Protein 6UVQ (pdb70)

Structure (mmCIF, N/CA/C/O backbone):
data_6UVQ
#
_entry.id   6UVQ
#
_cell.length_a   69.463
_cell.length_b   52.997
_cell.length_c   70.842
_cell.angle_alpha   90.000
_cell.angle_beta   93.340
_cell.angle_gamma   90.000
#
_symmetry.space_group_name_H-M   'P 1 2 1'
#
loop_
_entity.id
_entity.type
_entity.pdbx_description
1 polymer 'D-glucose O-methyltransferase'
2 non-polymer 'ACETATE ION'
3 non-polymer 'MAGNESIUM ION'
4 water water
#
loop_
_atom_site.group_PDB
_atom_site.id
_atom_site.type_symbol
_atom_site.label_atom_id
_atom_site.label_alt_id
_atom_site.label_comp_id
_atom_site.label_asym_id
_atom_site.label_entity_id
_atom_site.label_seq_id
_atom_site.pdbx_PDB_ins_code
_atom_site.Cartn_x
_atom_site.Cartn_y
_atom_site.Cartn_z
_atom_site.occupancy
_atom_site.B_iso_or_equiv
_atom_site.auth_seq_id
_atom_site.auth_comp_id
_atom_site.auth_asym_id
_atom_site.auth_atom_id
_atom_site.pdbx_PDB_model_num
ATOM 1 C CA . SER A 1 12 ? 20.985 -1.034 21.853 1.00 67.62 12 SER A CA 1
ATOM 2 C C . SER A 1 12 ? 20.931 -2.238 20.917 1.00 64.36 12 SER A C 1
ATOM 3 O O . SER A 1 12 ? 21.087 -3.377 21.354 1.00 49.78 12 SER A O 1
ATOM 4 N N . ASP A 1 13 ? 20.736 -1.963 19.624 1.00 83.03 13 ASP A N 1
ATOM 5 C CA . ASP A 1 13 ? 20.441 -3.000 18.630 1.00 86.26 13 ASP A CA 1
ATOM 6 C C . ASP A 1 13 ? 21.262 -4.276 18.790 1.00 79.89 13 ASP A C 1
ATOM 7 O O . ASP A 1 13 ? 20.664 -5.360 18.803 1.00 69.58 13 ASP A O 1
ATOM 16 N N . PRO A 1 14 ? 22.593 -4.236 18.914 1.00 83.61 14 PRO A N 1
ATOM 17 C CA . PRO A 1 14 ? 23.354 -5.491 19.035 1.00 73.03 14 PRO A CA 1
ATOM 18 C C . PRO A 1 14 ? 22.886 -6.379 20.174 1.00 58.05 14 PRO A C 1
ATOM 19 O O . PRO A 1 14 ? 23.024 -7.605 20.085 1.00 62.32 14 PRO A O 1
ATOM 30 N N . PHE A 1 15 ? 22.316 -5.804 21.231 1.00 40.84 15 PHE A N 1
ATOM 31 C CA . PHE A 1 15 ? 21.934 -6.558 22.413 1.00 37.58 15 PHE A CA 1
ATOM 32 C C . PHE A 1 15 ? 20.433 -6.842 22.496 1.00 37.29 15 PHE A C 1
ATOM 33 O O . PHE A 1 15 ? 19.986 -7.478 23.455 1.00 34.44 15 PHE A O 1
ATOM 50 N N . ALA A 1 16 ? 19.646 -6.391 21.522 1.00 29.34 16 ALA A N 1
ATOM 51 C CA . ALA A 1 16 ? 18.204 -6.603 21.564 1.00 27.56 16 ALA A CA 1
ATOM 52 C C . ALA A 1 16 ? 17.871 -8.092 21.572 1.00 26.50 16 ALA A C 1
ATOM 53 O O . ALA A 1 16 ? 18.483 -8.888 20.856 1.00 26.01 16 ALA A O 1
ATOM 60 N N . GLY A 1 17 ? 16.892 -8.468 22.397 1.00 26.30 17 GLY A N 1
ATOM 61 C CA . GLY A 1 17 ? 16.436 -9.838 22.475 1.00 31.61 17 GLY A CA 1
ATOM 62 C C . GLY A 1 17 ? 17.209 -10.716 23.432 1.00 27.64 17 GLY A C 1
ATOM 63 O O . GLY A 1 17 ? 16.811 -11.868 23.646 1.00 26.40 17 GLY A O 1
ATOM 67 N N . LEU A 1 18 ? 18.296 -10.218 24.011 1.00 24.77 18 LEU A N 1
ATOM 68 C CA . LEU A 1 18 ? 19.100 -10.965 24.964 1.00 29.89 18 LEU A CA 1
ATOM 69 C C . LEU A 1 18 ? 18.867 -10.431 26.371 1.00 24.51 18 LEU A C 1
ATOM 70 O O . LEU A 1 18 ? 18.459 -9.283 26.568 1.00 25.24 18 LEU A O 1
ATOM 86 N N . GLY A 1 19 ? 19.135 -11.283 27.351 1.00 24.26 19 GLY A N 1
ATOM 87 C CA . GLY A 1 19 ? 18.976 -10.898 28.740 1.00 33.41 19 GLY A CA 1
ATOM 88 C C . GLY A 1 19 ? 17.946 -11.731 29.474 1.00 31.96 19 GLY A C 1
ATOM 89 O O . GLY A 1 19 ? 17.551 -12.806 29.014 1.00 23.96 19 GLY A O 1
ATOM 93 N N . ALA A 1 20 ? 17.500 -11.229 30.625 1.00 24.91 20 ALA A N 1
ATOM 94 C CA . ALA A 1 20 ? 16.611 -11.998 31.487 1.00 27.50 20 ALA A CA 1
ATOM 95 C C . ALA A 1 20 ? 15.288 -12.350 30.819 1.00 30.98 20 ALA A C 1
ATOM 96 O O . ALA A 1 20 ? 14.627 -13.303 31.248 1.00 28.68 20 ALA A O 1
ATOM 103 N N . GLY A 1 21 ? 14.871 -11.608 29.799 1.00 31.64 21 GLY A N 1
ATOM 104 C CA . GLY A 1 21 ? 13.624 -11.911 29.132 1.00 27.18 21 GLY A CA 1
ATOM 105 C C . GLY A 1 21 ? 13.743 -12.862 27.966 1.00 26.43 21 GLY A C 1
ATOM 106 O O . GLY A 1 21 ? 12.767 -13.061 27.235 1.00 28.24 21 GLY A O 1
ATOM 110 N N . ASN A 1 22 ? 14.910 -13.468 27.771 1.00 24.48 22 ASN A N 1
ATOM 111 C CA . ASN A 1 22 ? 15.187 -14.257 26.570 1.00 24.04 22 ASN A CA 1
ATOM 112 C C . ASN A 1 22 ? 14.537 -15.634 26.707 1.00 33.41 22 ASN A C 1
ATOM 113 O O . ASN A 1 22 ? 15.176 -16.642 27.019 1.00 54.04 22 ASN A O 1
ATOM 124 N N . ILE A 1 23 ? 13.231 -15.670 26.428 1.00 29.18 23 ILE A N 1
ATOM 125 C CA . ILE A 1 23 ? 12.390 -16.851 26.603 1.00 37.01 23 ILE A CA 1
ATOM 126 C C . ILE A 1 23 ? 12.164 -17.505 25.252 1.00 33.96 23 ILE A C 1
ATOM 127 O O . ILE A 1 23 ? 11.865 -16.816 24.269 1.00 33.00 23 ILE A O 1
ATOM 143 N N . HIS A 1 24 ? 12.278 -18.832 25.187 1.00 27.06 24 HIS A N 1
ATOM 144 C CA . HIS A 1 24 ? 12.084 -19.523 23.917 1.00 29.24 24 HIS A CA 1
ATOM 145 C C . HIS A 1 24 ? 10.649 -20.030 23.790 1.00 26.29 24 HIS A C 1
ATOM 146 O O . HIS A 1 24 ? 9.871 -20.042 24.747 1.00 28.69 24 HIS A O 1
ATOM 160 N N . LEU A 1 25 ? 10.298 -20.446 22.573 1.00 26.67 25 LEU A N 1
ATOM 161 C CA . LEU A 1 25 ? 8.923 -20.768 22.231 1.00 27.90 25 LEU A CA 1
ATOM 162 C C . LEU A 1 25 ? 8.602 -22.213 22.621 1.00 29.33 25 LEU A C 1
ATOM 163 O O . LEU A 1 25 ? 9.396 -22.892 23.281 1.00 30.22 25 LEU A O 1
ATOM 179 N N . GLY A 1 26 ? 7.416 -22.693 22.217 1.00 29.80 26 GLY A N 1
ATOM 180 C CA . GLY A 1 26 ? 6.974 -24.026 22.566 1.00 30.73 26 GLY A CA 1
ATOM 181 C C . GLY A 1 26 ? 6.284 -24.703 21.399 1.00 34.27 26 GLY A C 1
ATOM 182 O O . GLY A 1 26 ? 6.032 -24.094 20.360 1.00 31.95 26 GLY A O 1
ATOM 186 N N . TYR A 1 27 ? 5.974 -25.984 21.599 1.00 39.24 27 TYR A N 1
ATOM 187 C CA . TYR A 1 27 ? 5.441 -26.861 20.561 1.00 39.81 27 TYR A CA 1
ATOM 188 C C . TYR A 1 27 ? 4.039 -27.318 20.942 1.00 35.93 27 TYR A C 1
ATOM 189 O O . TYR A 1 27 ? 3.853 -27.939 21.994 1.00 41.59 27 TYR A O 1
ATOM 207 N N . PHE A 1 28 ? 3.064 -27.039 20.070 1.00 42.57 28 PHE A N 1
ATOM 208 C CA . PHE A 1 28 ? 1.667 -27.397 20.275 1.00 50.10 28 PHE A CA 1
ATOM 209 C C . PHE A 1 28 ? 1.182 -28.293 19.140 1.00 54.61 28 PHE A C 1
ATOM 210 O O . PHE A 1 28 ? 1.676 -28.206 18.012 1.00 40.10 28 PHE A O 1
ATOM 227 N N . ASP A 1 29 ? 0.205 -29.154 19.448 1.00 54.24 29 ASP A N 1
ATOM 228 C CA . ASP A 1 29 ? -0.498 -29.953 18.435 1.00 74.05 29 ASP A CA 1
ATOM 229 C C . ASP A 1 29 ? -1.736 -29.196 17.948 1.00 77.57 29 ASP A C 1
ATOM 230 O O . ASP A 1 29 ? -2.878 -29.507 18.290 1.00 81.57 29 ASP A O 1
ATOM 239 N N . GLY A 1 30 ? -1.486 -28.172 17.136 1.00 95.30 30 GLY A N 1
ATOM 240 C CA . GLY A 1 30 ? -2.546 -27.334 16.628 1.00 107.97 30 GLY A CA 1
ATOM 241 C C . GLY A 1 30 ? -3.166 -26.481 17.715 1.00 112.66 30 GLY A C 1
ATOM 242 O O . GLY A 1 30 ? -2.612 -26.333 18.808 1.00 113.51 30 GLY A O 1
ATOM 246 N N . PRO A 1 31 ? -4.338 -25.897 17.436 1.00 117.88 31 PRO A N 1
ATOM 247 C CA . PRO A 1 31 ? -5.007 -25.064 18.443 1.00 116.83 31 PRO A CA 1
ATOM 248 C C . PRO A 1 31 ? -5.968 -25.841 19.329 1.00 107.50 31 PRO A C 1
ATOM 249 O O . PRO A 1 31 ? -6.823 -25.246 19.994 1.00 100.53 31 PRO A O 1
ATOM 260 N N . ASP A 1 32 ? -5.837 -27.166 19.346 1.00 96.28 32 ASP A N 1
ATOM 261 C CA . ASP A 1 32 ? -6.673 -28.032 20.166 1.00 84.76 32 ASP A CA 1
ATOM 262 C C . ASP A 1 32 ? -5.884 -28.713 21.278 1.00 86.70 32 ASP A C 1
ATOM 263 O O . ASP A 1 32 ? -6.439 -29.554 21.991 1.00 81.17 32 ASP A O 1
ATOM 272 N N . ASP A 1 33 ? -4.606 -28.363 21.448 1.00 87.80 33 ASP A N 1
ATOM 273 C CA . ASP A 1 33 ? -3.759 -29.072 22.404 1.00 76.36 33 ASP A CA 1
ATOM 274 C C . ASP A 1 33 ? -4.094 -28.675 23.837 1.00 73.51 33 ASP A C 1
ATOM 275 O O . ASP A 1 33 ? -4.306 -29.537 24.697 1.00 74.82 33 ASP A O 1
ATOM 284 N N . ALA A 1 34 ? -4.125 -27.372 24.116 1.00 63.10 34 ALA A N 1
ATOM 285 C CA . ALA A 1 34 ? -4.419 -26.838 25.440 1.00 72.98 34 ALA A CA 1
ATOM 286 C C . ALA A 1 34 ? -3.351 -27.189 26.470 1.00 52.37 34 ALA A C 1
ATOM 287 O O . ALA A 1 34 ? -3.609 -27.133 27.676 1.00 62.98 34 ALA A O 1
ATOM 294 N N . ALA A 1 35 ? -2.151 -27.546 26.028 1.00 58.03 35 ALA A N 1
ATOM 295 C CA . ALA A 1 35 ? -1.048 -27.756 26.955 1.00 68.71 35 ALA A CA 1
ATOM 296 C C . ALA A 1 35 ? -0.632 -26.427 27.572 1.00 42.01 35 ALA A C 1
ATOM 297 O O . ALA A 1 35 ? -0.847 -25.358 26.996 1.00 45.06 35 ALA A O 1
ATOM 304 N N . THR A 1 36 ? -0.077 -26.494 28.780 1.00 49.93 36 THR A N 1
ATOM 305 C CA . THR A 1 36 ? 0.457 -25.290 29.396 1.00 42.65 36 THR A CA 1
ATOM 306 C C . THR A 1 36 ? 1.669 -24.797 28.610 1.00 37.91 36 THR A C 1
ATOM 307 O O . THR A 1 36 ? 2.319 -25.551 27.881 1.00 37.38 36 THR A O 1
ATOM 318 N N . LEU A 1 37 ? 1.980 -23.509 28.776 1.00 39.23 37 LEU A N 1
ATOM 319 C CA . LEU A 1 37 ? 3.143 -22.942 28.098 1.00 34.95 37 LEU A CA 1
ATOM 320 C C . LEU A 1 37 ? 4.418 -23.689 28.484 1.00 39.62 37 LEU A C 1
ATOM 321 O O . LEU A 1 37 ? 5.256 -23.989 27.628 1.00 32.91 37 LEU A O 1
ATOM 337 N N . ALA A 1 38 ? 4.569 -24.023 29.767 1.00 34.16 38 ALA A N 1
ATOM 338 C CA . ALA A 1 38 ? 5.737 -24.785 30.196 1.00 36.64 38 ALA A CA 1
ATOM 339 C C . ALA A 1 38 ? 5.795 -26.151 29.516 1.00 33.89 38 ALA A C 1
ATOM 340 O O . ALA A 1 38 ? 6.871 -26.597 29.097 1.00 33.96 38 ALA A O 1
ATOM 347 N N . GLU A 1 39 ? 4.657 -26.845 29.425 1.00 35.64 39 GLU A N 1
ATOM 348 C CA . GLU A 1 39 ? 4.644 -28.148 28.763 1.00 36.40 39 GLU A CA 1
ATOM 349 C C . GLU A 1 39 ? 5.022 -28.023 27.292 1.00 40.52 39 GLU A C 1
ATOM 350 O O . GLU A 1 39 ? 5.778 -28.847 26.760 1.00 36.93 39 GLU A O 1
ATOM 362 N N . ALA A 1 40 ? 4.483 -27.012 26.611 1.00 36.22 40 ALA A N 1
ATOM 363 C CA . ALA A 1 40 ? 4.828 -26.807 25.212 1.00 34.65 40 ALA A CA 1
ATOM 364 C C . ALA A 1 40 ? 6.301 -26.452 25.061 1.00 32.71 40 ALA A C 1
ATOM 365 O O . ALA A 1 40 ? 6.953 -26.877 24.100 1.00 32.17 40 ALA A O 1
ATOM 372 N N . ALA A 1 41 ? 6.843 -25.675 26.004 1.00 31.78 41 ALA A N 1
ATOM 373 C CA . ALA A 1 41 ? 8.255 -25.311 25.943 1.00 30.13 41 ALA A CA 1
ATOM 374 C C . ALA A 1 41 ? 9.140 -26.539 26.134 1.00 29.90 41 ALA A C 1
ATOM 375 O O . ALA A 1 41 ? 10.095 -26.750 25.381 1.00 29.01 41 ALA A O 1
ATOM 382 N N . ASP A 1 42 ? 8.822 -27.374 27.126 1.00 32.58 42 ASP A N 1
ATOM 383 C CA . ASP A 1 42 ? 9.551 -28.628 27.299 1.00 30.94 42 ASP A CA 1
ATOM 384 C C . ASP A 1 42 ? 9.414 -29.525 26.073 1.00 36.63 42 ASP A C 1
ATOM 385 O O . ASP A 1 42 ? 10.364 -30.219 25.691 1.00 30.92 42 ASP A O 1
ATOM 394 N N . ARG A 1 43 ? 8.239 -29.528 25.442 1.00 32.60 43 ARG A N 1
ATOM 395 C CA . ARG A 1 43 ? 8.038 -30.376 24.271 1.00 33.31 43 ARG A CA 1
ATOM 396 C C . ARG A 1 43 ? 8.949 -29.953 23.123 1.00 31.94 43 ARG A C 1
ATOM 397 O O . ARG A 1 43 ? 9.569 -30.800 22.466 1.00 31.87 43 ARG A O 1
ATOM 418 N N . LEU A 1 44 ? 9.057 -28.646 22.875 1.00 30.95 44 LEU A N 1
ATOM 419 C CA . LEU A 1 44 ? 9.947 -28.172 21.820 1.00 30.46 44 LEU A CA 1
ATOM 420 C C . LEU A 1 44 ? 11.391 -28.550 22.121 1.00 32.52 44 LEU A C 1
ATOM 421 O O . LEU A 1 44 ? 12.114 -29.026 21.238 1.00 28.27 44 LEU A O 1
ATOM 437 N N . THR A 1 45 ? 11.821 -28.352 23.368 1.00 28.15 45 THR A N 1
ATOM 438 C CA . THR A 1 45 ? 13.159 -28.764 23.780 1.00 28.70 45 THR A CA 1
ATOM 439 C C . THR A 1 45 ? 13.405 -30.237 23.470 1.00 28.11 45 THR A C 1
ATOM 440 O O . THR A 1 45 ? 14.439 -30.601 22.898 1.00 27.27 45 THR A O 1
ATOM 451 N N . ASP A 1 46 ? 12.452 -31.102 23.831 1.00 29.35 46 ASP A N 1
ATOM 452 C CA . ASP A 1 46 ? 12.650 -32.536 23.635 1.00 30.21 46 ASP A CA 1
ATOM 453 C C . ASP A 1 46 ? 12.769 -32.893 22.160 1.00 37.34 46 ASP A C 1
ATOM 454 O O . ASP A 1 46 ? 13.433 -33.877 21.811 1.00 30.44 46 ASP A O 1
ATOM 463 N N . GLN A 1 47 ? 12.147 -32.108 21.279 1.00 30.89 47 GLN A N 1
ATOM 464 C CA . GLN A 1 47 ? 12.297 -32.359 19.850 1.00 30.36 47 GLN A CA 1
ATOM 465 C C . GLN A 1 47 ? 13.721 -32.088 19.385 1.00 42.35 47 GLN A C 1
ATOM 466 O O . GLN A 1 47 ? 14.251 -32.824 18.546 1.00 34.48 47 GLN A O 1
ATOM 480 N N . LEU A 1 48 ? 14.366 -31.046 19.917 1.00 30.34 48 LEU A N 1
ATOM 481 C CA . LEU A 1 48 ? 15.762 -30.824 19.562 1.00 26.46 48 LEU A CA 1
ATOM 482 C C . LEU A 1 48 ? 16.649 -31.906 20.152 1.00 33.50 48 LEU A C 1
ATOM 483 O O . LEU A 1 48 ? 17.624 -32.331 19.522 1.00 35.53 48 LEU A O 1
ATOM 499 N N . ILE A 1 49 ? 16.337 -32.348 21.372 1.00 26.91 49 ILE A N 1
ATOM 500 C CA . ILE A 1 49 ? 17.111 -33.421 21.984 1.00 28.82 49 ILE A CA 1
ATOM 501 C C . ILE A 1 49 ? 17.056 -34.668 21.116 1.00 28.06 49 ILE A C 1
ATOM 502 O O . ILE A 1 49 ? 18.061 -35.366 20.938 1.00 28.15 49 ILE A O 1
ATOM 518 N N . ALA A 1 50 ? 15.883 -34.959 20.547 1.00 35.30 50 ALA A N 1
ATOM 519 C CA . ALA A 1 50 ? 15.744 -36.121 19.679 1.00 30.32 50 ALA A CA 1
ATOM 520 C C . ALA A 1 50 ? 16.657 -36.040 18.464 1.00 44.78 50 ALA A C 1
ATOM 521 O O . ALA A 1 50 ? 17.013 -37.078 17.900 1.00 35.35 50 ALA A O 1
ATOM 528 N N . ARG A 1 51 ? 17.052 -34.836 18.059 1.00 36.54 51 ARG A N 1
ATOM 529 C CA . ARG A 1 51 ? 17.873 -34.636 16.876 1.00 40.66 51 ARG A CA 1
ATOM 530 C C . ARG A 1 51 ? 19.343 -34.436 17.214 1.00 42.19 51 ARG A C 1
ATOM 531 O O . ARG A 1 51 ? 20.113 -34.006 16.349 1.00 37.36 51 ARG A O 1
ATOM 552 N N . LEU A 1 52 ? 19.750 -34.753 18.445 1.00 30.25 52 LEU A N 1
ATOM 553 C CA . LEU A 1 52 ? 21.135 -34.611 18.891 1.00 25.85 52 LEU A CA 1
ATOM 554 C C . LEU A 1 52 ? 21.584 -35.942 19.473 1.00 29.91 52 LEU A C 1
ATOM 555 O O . LEU A 1 52 ? 21.515 -36.156 20.691 1.00 28.42 52 LEU A O 1
ATOM 571 N N . PRO A 1 53 ? 22.037 -36.875 18.621 1.00 30.59 53 PRO A N 1
ATOM 572 C CA . PRO A 1 53 ? 22.402 -38.240 19.071 1.00 34.31 53 PRO A CA 1
ATOM 573 C C . PRO A 1 53 ? 23.762 -38.331 19.754 1.00 41.51 53 PRO A C 1
ATOM 574 O O . PRO A 1 53 ? 24.741 -38.880 19.227 1.00 34.85 53 PRO A O 1
ATOM 585 N N . VAL A 1 54 ? 23.817 -37.810 20.981 1.00 29.89 54 VAL A N 1
ATOM 586 C CA . VAL A 1 54 ? 24.970 -37.934 21.862 1.00 27.26 54 VAL A CA 1
ATOM 587 C C . VAL A 1 54 ? 24.519 -38.675 23.117 1.00 35.80 54 VAL A C 1
ATOM 588 O O . VAL A 1 54 ? 23.332 -38.701 23.452 1.00 29.56 54 VAL A O 1
ATOM 601 N N . VAL A 1 55 ? 25.482 -39.267 23.826 1.00 33.74 55 VAL A N 1
ATOM 602 C CA . VAL A 1 55 ? 25.194 -40.093 24.993 1.00 37.66 55 VAL A CA 1
ATOM 603 C C . VAL A 1 55 ? 26.002 -39.587 26.185 1.00 37.77 55 VAL A C 1
ATOM 604 O O . VAL A 1 55 ? 26.826 -38.678 26.068 1.00 27.54 55 VAL A O 1
ATOM 617 N N . ARG A 1 56 ? 25.760 -40.207 27.342 1.00 31.40 56 ARG A N 1
ATOM 618 C CA . ARG A 1 56 ? 26.304 -39.706 28.596 1.00 36.16 56 ARG A CA 1
ATOM 619 C C . ARG A 1 56 ? 27.812 -39.529 28.495 1.00 35.56 56 ARG A C 1
ATOM 620 O O . ARG A 1 56 ? 28.511 -40.353 27.902 1.00 40.40 56 ARG A O 1
ATOM 641 N N . ASP A 1 57 ? 28.302 -38.440 29.085 1.00 27.60 57 ASP A N 1
ATOM 642 C CA . ASP A 1 57 ? 29.698 -38.034 29.175 1.00 33.73 57 ASP A CA 1
ATOM 643 C C . ASP A 1 57 ? 30.200 -37.401 27.879 1.00 28.58 57 ASP A C 1
ATOM 644 O O . ASP A 1 57 ? 31.316 -36.886 27.864 1.00 29.05 57 ASP A O 1
ATOM 653 N N . HIS A 1 58 ? 29.434 -37.425 26.794 1.00 26.52 58 HIS A N 1
ATOM 654 C CA . HIS A 1 58 ? 29.795 -36.615 25.642 1.00 40.29 58 HIS A CA 1
ATOM 655 C C . HIS A 1 58 ? 29.682 -35.136 26.001 1.00 30.38 58 HIS A C 1
ATOM 656 O O . HIS A 1 58 ? 28.975 -34.749 26.934 1.00 24.12 58 HIS A O 1
ATOM 670 N N . ARG A 1 59 ? 30.403 -34.310 25.249 1.00 23.99 59 ARG A N 1
ATOM 671 C CA . ARG A 1 59 ? 30.536 -32.890 25.535 1.00 22.96 59 ARG A CA 1
ATOM 672 C C . ARG A 1 59 ? 29.810 -32.086 24.467 1.00 22.57 59 ARG A C 1
ATOM 673 O O . ARG A 1 59 ? 30.094 -32.239 23.273 1.00 24.48 59 ARG A O 1
ATOM 694 N N . VAL A 1 60 ? 28.905 -31.212 24.901 1.00 21.56 60 VAL A N 1
ATOM 695 C CA . VAL A 1 60 ? 28.042 -30.443 24.012 1.00 21.10 60 VAL A CA 1
ATOM 696 C C . VAL A 1 60 ? 28.240 -28.952 24.262 1.00 20.61 60 VAL A C 1
ATOM 697 O O . VAL A 1 60 ? 28.264 -28.502 25.411 1.00 20.37 60 VAL A O 1
ATOM 710 N N . LEU A 1 61 ? 28.331 -28.185 23.177 1.00 20.22 61 LEU A N 1
ATOM 711 C CA . LEU A 1 61 ? 28.383 -26.727 23.228 1.00 19.68 61 LEU A CA 1
ATOM 712 C C . LEU A 1 61 ? 26.990 -26.168 22.938 1.00 21.34 61 LEU A C 1
ATOM 713 O O . LEU A 1 61 ? 26.417 -26.440 21.881 1.00 19.71 61 LEU A O 1
ATOM 729 N N . ASP A 1 62 ? 26.451 -25.394 23.876 1.00 20.82 62 ASP A N 1
ATOM 730 C CA . ASP A 1 62 ? 25.154 -24.724 23.726 1.00 24.33 62 ASP A CA 1
ATOM 731 C C . ASP A 1 62 ? 25.433 -23.294 23.280 1.00 25.35 62 ASP A C 1
ATOM 732 O O . ASP A 1 62 ? 25.817 -22.443 24.086 1.00 21.76 62 ASP A O 1
ATOM 741 N N . VAL A 1 63 ? 25.238 -23.038 21.992 1.00 19.87 63 VAL A N 1
ATOM 742 C CA . VAL A 1 63 ? 25.529 -21.740 21.391 1.00 19.91 63 VAL A CA 1
ATOM 743 C C . VAL A 1 63 ? 24.303 -20.852 21.563 1.00 23.99 63 VAL A C 1
ATOM 744 O O . VAL A 1 63 ? 23.266 -21.082 20.935 1.00 26.53 63 VAL A O 1
ATOM 757 N N . GLY A 1 64 ? 24.436 -19.809 22.382 1.00 25.92 64 GLY A N 1
ATOM 758 C CA . GLY A 1 64 ? 23.316 -18.945 22.708 1.00 22.86 64 GLY A CA 1
ATOM 759 C C . GLY A 1 64 ? 22.398 -19.604 23.716 1.00 26.46 64 GLY A C 1
ATOM 760 O O . GLY A 1 64 ? 21.299 -20.054 23.382 1.00 21.41 64 GLY A O 1
ATOM 764 N N . CYS A 1 65 ? 22.845 -19.648 24.968 1.00 19.68 65 CYS A N 1
ATOM 765 C CA . CYS A 1 65 ? 22.259 -20.509 25.984 1.00 24.78 65 CYS A CA 1
ATOM 766 C C . CYS A 1 65 ? 20.945 -19.995 26.557 1.00 21.26 65 CYS A C 1
ATOM 767 O O . CYS A 1 65 ? 20.387 -20.655 27.441 1.00 20.78 65 CYS A O 1
ATOM 775 N N . GLY A 1 66 ? 20.421 -18.870 26.079 1.00 21.14 66 GLY A N 1
ATOM 776 C CA . GLY A 1 66 ? 19.247 -18.316 26.738 1.00 25.41 66 GLY A CA 1
ATOM 777 C C . GLY A 1 66 ? 19.510 -18.146 28.220 1.00 23.86 66 GLY A C 1
ATOM 778 O O . GLY A 1 66 ? 20.600 -17.736 28.626 1.00 21.10 66 GLY A O 1
ATOM 782 N N . VAL A 1 67 ? 18.520 -18.485 29.047 1.00 20.34 67 VAL A N 1
ATOM 783 C CA . VAL A 1 67 ? 18.681 -18.438 30.500 1.00 20.76 67 VAL A CA 1
ATOM 784 C C . VAL A 1 67 ? 19.055 -19.809 31.074 1.00 21.99 67 VAL A C 1
ATOM 785 O O . VAL A 1 67 ? 18.929 -20.030 32.276 1.00 20.38 67 VAL A O 1
ATOM 798 N N . GLY A 1 68 ? 19.506 -20.733 30.234 1.00 23.70 68 GLY A N 1
ATOM 799 C CA . GLY A 1 68 ? 20.131 -21.952 30.691 1.00 23.10 68 GLY A CA 1
ATOM 800 C C . GLY A 1 68 ? 19.222 -23.159 30.773 1.00 22.64 68 GLY A C 1
ATOM 801 O O . GLY A 1 68 ? 19.717 -24.263 31.034 1.00 21.66 68 GLY A O 1
ATOM 805 N N . LYS A 1 69 ? 17.917 -22.998 30.529 1.00 27.22 69 LYS A N 1
ATOM 806 C CA . LYS A 1 69 ? 16.991 -24.090 30.828 1.00 24.85 69 LYS A CA 1
ATOM 807 C C . LYS A 1 69 ? 17.141 -25.271 29.871 1.00 22.62 69 LYS A C 1
ATOM 808 O O . LYS A 1 69 ? 17.230 -26.416 30.350 1.00 21.60 69 LYS A O 1
ATOM 827 N N . PRO A 1 70 ? 17.186 -25.092 28.546 1.00 27.16 70 PRO A N 1
ATOM 828 C CA . PRO A 1 70 ? 17.366 -26.275 27.678 1.00 22.95 70 PRO A CA 1
ATOM 829 C C . PRO A 1 70 ? 18.659 -27.025 27.953 1.00 29.76 70 PRO A C 1
ATOM 830 O O . PRO A 1 70 ? 18.677 -28.261 27.926 1.00 23.64 70 PRO A O 1
ATOM 841 N N . ALA A 1 71 ? 19.754 -26.305 28.210 1.00 19.63 71 ALA A N 1
ATOM 842 C CA . ALA A 1 71 ? 21.012 -26.972 28.519 1.00 21.53 71 ALA A CA 1
ATOM 843 C C . ALA A 1 71 ? 20.881 -27.867 29.746 1.00 21.47 71 ALA A C 1
ATOM 844 O O . ALA A 1 71 ? 21.425 -28.974 29.771 1.00 22.85 71 ALA A O 1
ATOM 851 N N . LEU A 1 72 ? 20.183 -27.398 30.782 1.00 19.82 72 LEU A N 1
ATOM 852 C CA . LEU A 1 72 ? 20.012 -28.214 31.982 1.00 21.06 72 LEU A CA 1
ATOM 853 C C . LEU A 1 72 ? 19.128 -29.421 31.706 1.00 25.56 72 LEU A C 1
ATOM 854 O O . LEU A 1 72 ? 19.388 -30.518 32.209 1.00 27.50 72 LEU A O 1
ATOM 870 N N . ARG A 1 73 ? 18.060 -29.230 30.932 1.00 29.46 73 ARG A N 1
ATOM 871 C CA . ARG A 1 73 ? 17.219 -30.357 30.551 1.00 30.31 73 ARG A CA 1
ATOM 872 C C . ARG A 1 73 ? 18.014 -31.348 29.719 1.00 32.02 73 ARG A C 1
ATOM 873 O O . ARG A 1 73 ? 17.864 -32.566 29.865 1.00 29.83 73 ARG A O 1
ATOM 894 N N . LEU A 1 74 ? 18.885 -30.836 28.855 1.00 28.45 74 LEU A N 1
ATOM 895 C CA . LEU A 1 74 ? 19.688 -31.699 28.003 1.00 30.15 74 LEU A CA 1
ATOM 896 C C . LEU A 1 74 ? 20.657 -32.532 28.831 1.00 27.62 74 LEU A C 1
ATOM 897 O O . LEU A 1 74 ? 20.751 -33.752 28.656 1.00 31.43 74 LEU A O 1
ATOM 913 N N . ALA A 1 75 ? 21.365 -31.896 29.763 1.00 23.12 75 ALA A N 1
ATOM 914 C CA . ALA A 1 75 ? 22.297 -32.639 30.601 1.00 26.41 75 ALA A CA 1
ATOM 915 C C . ALA A 1 75 ? 21.566 -33.679 31.439 1.00 24.19 75 ALA A C 1
ATOM 916 O O . ALA A 1 75 ? 22.038 -34.810 31.592 1.00 27.32 75 ALA A O 1
ATOM 923 N N . GLY A 1 76 ? 20.407 -33.315 31.985 1.00 25.28 76 GLY A N 1
ATOM 924 C CA . GLY A 1 76 ? 19.669 -34.245 32.818 1.00 31.36 76 GLY A CA 1
ATOM 925 C C . GLY A 1 76 ? 19.091 -35.409 32.043 1.00 46.45 76 GLY A C 1
ATOM 926 O O . GLY A 1 76 ? 19.002 -36.523 32.566 1.00 40.63 76 GLY A O 1
ATOM 930 N N . ASP A 1 77 ? 18.696 -35.177 30.789 1.00 34.73 77 ASP A N 1
ATOM 931 C CA . ASP A 1 77 ? 18.104 -36.253 30.002 1.00 29.38 77 ASP A CA 1
ATOM 932 C C . ASP A 1 77 ? 19.170 -37.179 29.419 1.00 29.42 77 ASP A C 1
ATOM 933 O O . ASP A 1 77 ? 19.070 -38.403 29.542 1.00 32.80 77 ASP A O 1
ATOM 942 N N . LEU A 1 78 ? 20.179 -36.621 28.751 1.00 32.53 78 LEU A N 1
ATOM 943 C CA . LEU A 1 78 ? 21.174 -37.434 28.062 1.00 36.16 78 LEU A CA 1
ATOM 944 C C . LEU A 1 78 ? 22.445 -37.659 28.872 1.00 26.93 78 LEU A C 1
ATOM 945 O O . LEU A 1 78 ? 23.274 -38.481 28.468 1.00 29.77 78 LEU A O 1
ATOM 961 N N . GLY A 1 79 ? 22.613 -36.969 29.997 1.00 28.13 79 GLY A N 1
ATOM 962 C CA . GLY A 1 79 ? 23.806 -37.136 30.801 1.00 28.26 79 GLY A CA 1
ATOM 963 C C . GLY A 1 79 ? 25.063 -36.551 30.200 1.00 32.82 79 GLY A C 1
ATOM 964 O O . GLY A 1 79 ? 26.163 -36.932 30.602 1.00 29.60 79 GLY A O 1
ATOM 968 N N . VAL A 1 80 ? 24.931 -35.626 29.250 1.00 24.65 80 VAL A N 1
ATOM 969 C CA . VAL A 1 80 ? 26.096 -35.021 28.619 1.00 25.47 80 VAL A CA 1
ATOM 970 C C . VAL A 1 80 ? 26.628 -33.887 29.488 1.00 23.16 80 VAL A C 1
ATOM 971 O O . VAL A 1 80 ? 25.929 -33.324 30.328 1.00 22.84 80 VAL A O 1
ATOM 984 N N . ARG A 1 81 ? 27.896 -33.551 29.272 1.00 23.09 81 ARG A N 1
ATOM 985 C CA . ARG A 1 81 ? 28.449 -32.306 29.782 1.00 22.29 81 ARG A CA 1
ATOM 986 C C . ARG A 1 81 ? 28.118 -31.188 28.804 1.00 23.39 81 ARG A C 1
ATOM 987 O O . ARG A 1 81 ? 28.190 -31.374 27.587 1.00 27.39 81 ARG A O 1
ATOM 1008 N N . VAL A 1 82 ? 27.763 -30.022 29.335 1.00 20.79 82 VAL A N 1
ATOM 1009 C CA . VAL A 1 82 ? 27.327 -28.899 28.517 1.00 20.84 82 VAL A CA 1
ATOM 1010 C C . VAL A 1 82 ? 28.126 -27.663 28.897 1.00 27.82 82 VAL A C 1
ATOM 1011 O O . VAL A 1 82 ? 28.220 -27.320 30.080 1.00 19.76 82 VAL A O 1
ATOM 1024 N N . VAL A 1 83 ? 28.680 -26.989 27.895 1.00 19.21 83 VAL A N 1
ATOM 1025 C CA . VAL A 1 83 ? 29.213 -25.639 28.034 1.00 18.87 83 VAL A CA 1
ATOM 1026 C C . VAL A 1 83 ? 28.305 -24.728 27.223 1.00 18.45 83 VAL A C 1
ATOM 1027 O O . VAL A 1 83 ? 28.147 -24.920 26.011 1.00 20.83 83 VAL A O 1
ATOM 1040 N N . GLY A 1 84 ? 27.670 -23.772 27.890 1.00 18.44 84 GLY A N 1
ATOM 1041 C CA . GLY A 1 84 ? 26.802 -22.813 27.225 1.00 21.36 84 GLY A CA 1
ATOM 1042 C C . GLY A 1 84 ? 27.497 -21.457 27.129 1.00 19.61 84 GLY A C 1
ATOM 1043 O O . GLY A 1 84 ? 28.230 -21.067 28.033 1.00 21.00 84 GLY A O 1
ATOM 1047 N N . VAL A 1 85 ? 27.256 -20.756 26.025 1.00 17.90 85 VAL A N 1
ATOM 1048 C CA . VAL A 1 85 ? 27.886 -19.457 25.818 1.00 18.11 85 VAL A CA 1
ATOM 1049 C C . VAL A 1 85 ? 26.866 -18.430 25.341 1.00 22.33 85 VAL A C 1
ATOM 1050 O O . VAL A 1 85 ? 25.829 -18.755 24.762 1.00 18.86 85 VAL A O 1
ATOM 1063 N N . SER A 1 86 ? 27.201 -17.166 25.583 1.00 21.08 86 SER A N 1
ATOM 1064 C CA . SER A 1 86 ? 26.380 -16.018 25.215 1.00 20.64 86 SER A CA 1
ATOM 1065 C C . SER A 1 86 ? 27.264 -14.785 25.329 1.00 20.81 86 SER A C 1
ATOM 1066 O O . SER A 1 86 ? 28.308 -14.821 25.985 1.00 22.27 86 SER A O 1
ATOM 1074 N N . ILE A 1 87 ? 26.840 -13.691 24.684 1.00 21.09 87 ILE A N 1
ATOM 1075 C CA . ILE A 1 87 ? 27.460 -12.398 24.961 1.00 20.26 87 ILE A CA 1
ATOM 1076 C C . ILE A 1 87 ? 26.761 -11.657 26.100 1.00 21.25 87 ILE A C 1
ATOM 1077 O O . ILE A 1 87 ? 27.241 -10.596 26.522 1.00 21.43 87 ILE A O 1
ATOM 1093 N N . SER A 1 88 ? 25.656 -12.186 26.620 1.00 20.95 88 SER A N 1
ATOM 1094 C CA . SER A 1 88 ? 24.926 -11.541 27.708 1.00 19.55 88 SER A CA 1
ATOM 1095 C C . SER A 1 88 ? 25.448 -12.052 29.048 1.00 21.16 88 SER A C 1
ATOM 1096 O O . SER A 1 88 ? 25.294 -13.229 29.381 1.00 19.56 88 SER A O 1
ATOM 1104 N N . GLU A 1 89 ? 26.062 -11.157 29.817 1.00 21.82 89 GLU A N 1
ATOM 1105 C CA . GLU A 1 89 ? 26.492 -11.492 31.170 1.00 19.64 89 GLU A CA 1
ATOM 1106 C C . GLU A 1 89 ? 25.304 -11.831 32.056 1.00 22.50 89 GLU A C 1
ATOM 1107 O O . GLU A 1 89 ? 25.405 -12.679 32.951 1.00 19.21 89 GLU A O 1
ATOM 1119 N N . ALA A 1 90 ? 24.176 -11.146 31.851 1.00 19.86 90 ALA A N 1
ATOM 1120 C CA . ALA A 1 90 ? 22.966 -11.467 32.601 1.00 18.82 90 ALA A CA 1
ATOM 1121 C C . ALA A 1 90 ? 22.538 -12.906 32.349 1.00 18.22 90 ALA A C 1
ATOM 1122 O O . ALA A 1 90 ? 22.281 -13.666 33.290 1.00 17.99 90 ALA A O 1
ATOM 1129 N N . GLN A 1 91 ? 22.468 -13.307 31.079 1.00 18.12 91 GLN A N 1
ATOM 1130 C CA . GLN A 1 91 ? 22.063 -14.675 30.769 1.00 17.72 91 GLN A CA 1
ATOM 1131 C C . GLN A 1 91 ? 23.033 -15.679 31.380 1.00 20.52 91 GLN A C 1
ATOM 1132 O O . GLN A 1 91 ? 22.617 -16.696 31.951 1.00 17.45 91 GLN A O 1
ATOM 1146 N N . ILE A 1 92 ? 24.331 -15.395 31.293 1.00 18.07 92 ILE A N 1
ATOM 1147 C CA . ILE A 1 92 ? 25.334 -16.319 31.815 1.00 23.21 92 ILE A CA 1
ATOM 1148 C C . ILE A 1 92 ? 25.190 -16.480 33.325 1.00 18.97 92 ILE A C 1
ATOM 1149 O O . ILE A 1 92 ? 25.342 -17.585 33.862 1.00 20.37 92 ILE A O 1
ATOM 1165 N N . GLY A 1 93 ? 24.921 -15.383 34.035 1.00 17.79 93 GLY A N 1
ATOM 1166 C CA . GLY A 1 93 ? 24.772 -15.465 35.482 1.00 19.57 93 GLY A CA 1
ATOM 1167 C C . GLY A 1 93 ? 23.506 -16.190 35.900 1.00 21.10 93 GLY A C 1
ATOM 1168 O O . GLY A 1 93 ? 23.518 -16.996 36.836 1.00 19.08 93 GLY A O 1
ATOM 1172 N N . ILE A 1 94 ? 22.393 -15.903 35.233 1.00 21.24 94 ILE A N 1
ATOM 1173 C CA . ILE A 1 94 ? 21.155 -16.622 35.523 1.00 21.95 94 ILE A CA 1
ATOM 1174 C C . ILE A 1 94 ? 21.348 -18.115 35.282 1.00 22.93 94 ILE A C 1
ATOM 1175 O O . ILE A 1 94 ? 20.941 -18.957 36.092 1.00 17.78 94 ILE A O 1
ATOM 1191 N N . ALA A 1 95 ? 21.972 -18.463 34.155 1.00 19.29 95 ALA A N 1
ATOM 1192 C CA . ALA A 1 95 ? 22.121 -19.868 33.795 1.00 20.11 95 ALA A CA 1
ATOM 1193 C C . ALA A 1 95 ? 23.051 -20.591 34.762 1.00 21.58 95 ALA A C 1
ATOM 1194 O O . ALA A 1 95 ? 22.759 -21.713 35.188 1.00 22.18 95 ALA A O 1
ATOM 1201 N N . ASN A 1 96 ? 24.176 -19.968 35.124 1.00 17.57 96 ASN A N 1
ATOM 1202 C CA . ASN A 1 96 ? 25.069 -20.597 36.092 1.00 21.52 96 ASN A CA 1
ATOM 1203 C C . ASN A 1 96 ? 24.379 -20.782 37.438 1.00 23.59 96 ASN A C 1
ATOM 1204 O O . ASN A 1 96 ? 24.583 -21.795 38.113 1.00 20.86 96 ASN A O 1
ATOM 1215 N N . GLU A 1 97 ? 23.569 -19.807 37.857 1.00 18.26 97 GLU A N 1
ATOM 1216 C CA . GLU A 1 97 ? 22.887 -19.957 39.139 1.00 23.57 97 GLU A CA 1
ATOM 1217 C C . GLU A 1 97 ? 21.868 -21.085 39.081 1.00 18.83 97 GLU A C 1
ATOM 1218 O O . GLU A 1 97 ? 21.741 -21.860 40.033 1.00 20.78 97 GLU A O 1
ATOM 1230 N N . ALA A 1 98 ? 21.161 -21.216 37.958 1.00 19.92 98 ALA A N 1
ATOM 1231 C CA . ALA A 1 98 ? 20.236 -22.331 37.798 1.00 26.74 98 ALA A CA 1
ATOM 1232 C C . ALA A 1 98 ? 20.969 -23.666 37.854 1.00 26.64 98 ALA A C 1
ATOM 1233 O O . ALA A 1 98 ? 20.493 -24.620 38.482 1.00 23.38 98 ALA A O 1
ATOM 1240 N N . ALA A 1 99 ? 22.131 -23.755 37.202 1.00 22.24 99 ALA A N 1
ATOM 1241 C CA . ALA A 1 99 ? 22.885 -25.004 37.206 1.00 24.73 99 ALA A CA 1
ATOM 1242 C C . ALA A 1 99 ? 23.362 -25.351 38.609 1.00 26.28 99 ALA A C 1
ATOM 1243 O O . ALA A 1 99 ? 23.292 -26.512 39.034 1.00 23.06 99 ALA A O 1
ATOM 1250 N N . ARG A 1 100 ? 23.847 -24.352 39.346 1.00 27.50 100 ARG A N 1
ATOM 1251 C CA . ARG A 1 100 ? 24.303 -24.591 40.711 1.00 22.81 100 ARG A CA 1
ATOM 1252 C C . ARG A 1 100 ? 23.154 -25.014 41.609 1.00 26.17 100 ARG A C 1
ATOM 1253 O O . ARG A 1 100 ? 23.299 -25.923 42.436 1.00 25.74 100 ARG A O 1
ATOM 1274 N N . ALA A 1 101 ? 22.004 -24.351 41.468 1.00 26.09 101 ALA A N 1
ATOM 1275 C CA . ALA A 1 101 ? 20.849 -24.679 42.292 1.00 27.60 101 ALA A CA 1
ATOM 1276 C C . ALA A 1 101 ? 20.342 -26.084 42.005 1.00 31.71 101 ALA A C 1
ATOM 1277 O O . ALA A 1 101 ? 19.871 -26.778 42.912 1.00 28.54 101 ALA A O 1
ATOM 1284 N N . ALA A 1 102 ? 20.410 -26.514 40.747 1.00 27.56 102 ALA A N 1
ATOM 1285 C CA . ALA A 1 102 ? 20.003 -27.858 40.359 1.00 27.99 102 ALA A CA 1
ATOM 1286 C C . ALA A 1 102 ? 21.055 -28.907 40.693 1.00 33.82 102 ALA A C 1
ATOM 1287 O O . ALA A 1 102 ? 20.831 -30.092 40.432 1.00 27.68 102 ALA A O 1
ATOM 1294 N N . GLY A 1 103 ? 22.180 -28.507 41.276 1.00 29.42 103 GLY A N 1
ATOM 1295 C CA . GLY A 1 103 ? 23.236 -29.441 41.589 1.00 27.29 103 GLY A CA 1
ATOM 1296 C C . GLY A 1 103 ? 23.967 -29.991 40.389 1.00 34.24 103 GLY A C 1
ATOM 1297 O O . GLY A 1 103 ? 24.582 -31.055 40.490 1.00 33.91 103 GLY A O 1
ATOM 1301 N N . LEU A 1 104 ? 23.940 -29.284 39.259 1.00 24.39 104 LEU A N 1
ATOM 1302 C CA . LEU A 1 104 ? 24.567 -29.736 38.024 1.00 31.16 104 LEU A CA 1
ATOM 1303 C C . LEU A 1 104 ? 25.753 -28.873 37.607 1.00 32.83 104 LEU A C 1
ATOM 1304 O O . LEU A 1 104 ? 26.214 -28.984 36.466 1.00 24.21 104 LEU A O 1
ATOM 1320 N N . ALA A 1 105 ? 26.263 -28.019 38.498 1.00 25.92 105 ALA A N 1
ATOM 1321 C CA . ALA A 1 105 ? 27.330 -27.103 38.107 1.00 24.59 105 ALA A CA 1
ATOM 1322 C C . ALA A 1 105 ? 28.585 -27.836 37.663 1.00 39.54 105 ALA A C 1
ATOM 1323 O O . ALA A 1 105 ? 29.387 -27.265 36.917 1.00 33.23 105 ALA A O 1
ATOM 1330 N N . ASP A 1 106 ? 28.777 -29.076 38.113 1.00 34.57 106 ASP A N 1
ATOM 1331 C CA . ASP A 1 106 ? 29.901 -29.887 37.669 1.00 41.61 106 ASP A CA 1
ATOM 1332 C C . ASP A 1 106 ? 29.705 -30.437 36.266 1.00 36.94 106 ASP A C 1
ATOM 1333 O O . ASP A 1 106 ? 30.670 -30.921 35.665 1.00 40.05 106 ASP A O 1
ATOM 1342 N N . ARG A 1 107 ? 28.484 -30.388 35.741 1.00 28.39 107 ARG A N 1
ATOM 1343 C CA . ARG A 1 107 ? 28.173 -30.936 34.428 1.00 25.56 107 ARG A CA 1
ATOM 1344 C C . ARG A 1 107 ? 27.817 -29.870 33.411 1.00 28.40 107 ARG A C 1
ATOM 1345 O O . ARG A 1 107 ? 27.991 -30.091 32.209 1.00 22.81 107 ARG A O 1
ATOM 1366 N N . VAL A 1 108 ? 27.324 -28.725 33.871 1.00 23.31 108 VAL A N 1
ATOM 1367 C CA . VAL A 1 108 ? 26.810 -27.677 33.004 1.00 21.31 108 VAL A CA 1
ATOM 1368 C C . VAL A 1 108 ? 27.365 -26.351 33.501 1.00 21.49 108 VAL A C 1
ATOM 1369 O O . VAL A 1 108 ? 27.141 -25.972 34.657 1.00 23.91 108 VAL A O 1
ATOM 1382 N N . SER A 1 109 ? 28.064 -25.638 32.629 1.00 24.44 109 SER A N 1
ATOM 1383 C CA . SER A 1 109 ? 28.592 -24.326 32.967 1.00 27.34 109 SER A CA 1
ATOM 1384 C C . SER A 1 109 ? 28.366 -23.385 31.792 1.00 22.21 109 SER A C 1
ATOM 1385 O O . SER A 1 109 ? 28.165 -23.814 30.651 1.00 21.98 109 SER A O 1
ATOM 1393 N N . PHE A 1 110 ? 28.394 -22.086 32.090 1.00 18.26 110 PHE A N 1
ATOM 1394 C CA . PHE A 1 110 ? 28.124 -21.043 31.109 1.00 17.77 110 PHE A CA 1
ATOM 1395 C C . PHE A 1 110 ? 29.217 -19.984 31.170 1.00 18.89 110 PHE A C 1
ATOM 1396 O O . PHE A 1 110 ? 29.667 -19.598 32.251 1.00 18.28 110 PHE A O 1
ATOM 1413 N N . ARG A 1 111 ? 29.650 -19.519 30.003 1.00 18.17 111 ARG A N 1
ATOM 1414 C CA . ARG A 1 111 ? 30.727 -18.540 29.935 1.00 23.69 111 ARG A CA 1
ATOM 1415 C C . ARG A 1 111 ? 30.502 -17.642 28.731 1.00 19.27 111 ARG A C 1
ATOM 1416 O O . ARG A 1 111 ? 29.657 -17.912 27.882 1.00 18.46 111 ARG A O 1
ATOM 1437 N N . TYR A 1 112 ? 31.255 -16.547 28.683 1.00 19.27 112 TYR A N 1
ATOM 1438 C CA . TYR A 1 112 ? 31.145 -15.611 27.572 1.00 23.47 112 TYR A CA 1
ATOM 1439 C C . TYR A 1 112 ? 31.716 -16.203 26.290 1.00 19.90 112 TYR A C 1
ATOM 1440 O O . TYR A 1 112 ? 32.813 -16.768 26.279 1.00 22.10 112 TYR A O 1
ATOM 1458 N N . ALA A 1 113 ? 30.992 -16.020 25.194 1.00 23.16 113 ALA A N 1
ATOM 1459 C CA . ALA A 1 113 ? 31.585 -16.220 23.880 1.00 31.29 113 ALA A CA 1
ATOM 1460 C C . ALA A 1 113 ? 30.649 -15.673 22.822 1.00 26.35 113 ALA A C 1
ATOM 1461 O O . ALA A 1 113 ? 29.420 -15.720 22.961 1.00 23.68 113 ALA A O 1
ATOM 1468 N N . ASP A 1 114 ? 31.260 -15.148 21.770 1.00 23.87 114 ASP A N 1
ATOM 1469 C CA . ASP A 1 114 ? 30.571 -14.764 20.552 1.00 23.14 114 ASP A CA 1
ATOM 1470 C C . ASP A 1 114 ? 30.636 -15.952 19.600 1.00 26.78 114 ASP A C 1
ATOM 1471 O O . ASP A 1 114 ? 31.723 -16.466 19.322 1.00 27.72 114 ASP A O 1
ATOM 1480 N N . ALA A 1 115 ? 29.476 -16.402 19.122 1.00 26.66 115 ALA A N 1
ATOM 1481 C CA . ALA A 1 115 ? 29.456 -17.574 18.254 1.00 21.72 115 ALA A CA 1
ATOM 1482 C C . ALA A 1 115 ? 30.267 -17.363 16.982 1.00 24.03 115 ALA A C 1
ATOM 1483 O O . ALA A 1 115 ? 30.687 -18.344 16.360 1.00 31.09 115 ALA A O 1
ATOM 1490 N N . MET A 1 116 ? 30.505 -16.111 16.587 1.00 25.77 116 MET A N 1
ATOM 1491 C CA . MET A 1 116 ? 31.314 -15.836 15.402 1.00 30.93 116 MET A CA 1
ATOM 1492 C C . MET A 1 116 ? 32.808 -15.959 15.659 1.00 35.34 116 MET A C 1
ATOM 1493 O O . MET A 1 116 ? 33.593 -15.908 14.702 1.00 27.91 116 MET A O 1
ATOM 1507 N N . ARG A 1 117 ? 33.223 -16.136 16.912 1.00 29.20 117 ARG A N 1
ATOM 1508 C CA . ARG A 1 117 ? 34.630 -16.274 17.280 1.00 26.11 117 ARG A CA 1
ATOM 1509 C C . ARG A 1 117 ? 34.681 -17.114 18.556 1.00 26.84 117 ARG A C 1
ATOM 1510 O O . ARG A 1 117 ? 34.904 -16.626 19.665 1.00 26.96 117 ARG A O 1
ATOM 1531 N N . LEU A 1 118 ? 34.458 -18.411 18.395 1.00 28.94 118 LEU A N 1
ATOM 1532 C CA . LEU A 1 118 ? 34.364 -19.297 19.547 1.00 24.27 118 LEU A CA 1
ATOM 1533 C C . LEU A 1 118 ? 35.745 -19.505 20.161 1.00 29.16 118 LEU A C 1
ATOM 1534 O O . LEU A 1 118 ? 36.708 -19.769 19.429 1.00 35.15 118 LEU A O 1
ATOM 1550 N N . PRO A 1 119 ? 35.887 -19.403 21.501 1.00 30.25 119 PRO A N 1
ATOM 1551 C CA . PRO A 1 119 ? 37.189 -19.554 22.153 1.00 42.29 119 PRO A CA 1
ATOM 1552 C C . PRO A 1 119 ? 37.523 -20.999 22.504 1.00 49.43 119 PRO A C 1
ATOM 1553 O O . PRO A 1 119 ? 37.979 -21.306 23.608 1.00 64.23 119 PRO A O 1
ATOM 1564 N N . PHE A 1 120 ? 37.289 -21.901 21.565 1.00 25.02 120 PHE A N 1
ATOM 1565 C CA . PHE A 1 120 ? 37.565 -23.311 21.781 1.00 28.34 120 PHE A CA 1
ATOM 1566 C C . PHE A 1 120 ? 38.450 -23.816 20.660 1.00 22.07 120 PHE A C 1
ATOM 1567 O O . PHE A 1 120 ? 38.346 -23.345 19.521 1.00 22.38 120 PHE A O 1
ATOM 1584 N N . PRO A 1 121 ? 39.328 -24.775 20.948 1.00 25.89 121 PRO A N 1
ATOM 1585 C CA . PRO A 1 121 ? 40.158 -25.351 19.890 1.00 26.55 121 PRO A CA 1
ATOM 1586 C C . PRO A 1 121 ? 39.330 -26.203 18.942 1.00 27.20 121 PRO A C 1
ATOM 1587 O O . PRO A 1 121 ? 38.218 -26.632 19.255 1.00 25.71 121 PRO A O 1
ATOM 1598 N N . ASP A 1 122 ? 39.904 -26.450 17.762 1.00 24.76 122 ASP A N 1
ATOM 1599 C CA . ASP A 1 122 ? 39.269 -27.325 16.787 1.00 32.46 122 ASP A CA 1
ATOM 1600 C C . ASP A 1 122 ? 38.883 -28.650 17.433 1.00 31.37 122 ASP A C 1
ATOM 1601 O O . ASP A 1 122 ? 39.569 -29.148 18.328 1.00 28.03 122 ASP A O 1
ATOM 1610 N N . ALA A 1 123 ? 37.775 -29.223 16.971 1.00 29.65 123 ALA A N 1
ATOM 1611 C CA . ALA A 1 123 ? 37.368 -30.581 17.333 1.00 24.07 123 ALA A CA 1
ATOM 1612 C C . ALA A 1 123 ? 37.406 -30.791 18.846 1.00 27.31 123 ALA A C 1
ATOM 1613 O O . ALA A 1 123 ? 38.061 -31.693 19.370 1.00 29.12 123 ALA A O 1
ATOM 1620 N N . SER A 1 124 ? 36.667 -29.943 19.548 1.00 26.42 124 SER A N 1
ATOM 1621 C CA . SER A 1 124 ? 36.614 -29.988 20.998 1.00 25.69 124 SER A CA 1
ATOM 1622 C C . SER A 1 124 ? 35.263 -30.440 21.536 1.00 26.73 124 SER A C 1
ATOM 1623 O O . SER A 1 124 ? 35.130 -30.602 22.754 1.00 25.40 124 SER A O 1
ATOM 1631 N N . PHE A 1 125 ? 34.262 -30.660 20.673 1.00 23.07 125 PHE A N 1
ATOM 1632 C CA . PHE A 1 125 ? 32.917 -30.999 21.125 1.00 20.74 125 PHE A CA 1
ATOM 1633 C C . PHE A 1 125 ? 32.352 -32.170 20.340 1.00 29.77 125 PHE A C 1
ATOM 1634 O O . PHE A 1 125 ? 32.581 -32.301 19.132 1.00 25.13 125 PHE A O 1
ATOM 1651 N N . ASP A 1 126 ? 31.605 -33.017 21.042 1.00 21.47 126 ASP A N 1
ATOM 1652 C CA . ASP A 1 126 ? 30.895 -34.106 20.390 1.00 24.25 126 ASP A CA 1
ATOM 1653 C C . ASP A 1 126 ? 29.586 -33.638 19.769 1.00 23.36 126 ASP A C 1
ATOM 1654 O O . ASP A 1 126 ? 29.086 -34.290 18.844 1.00 26.45 126 ASP A O 1
ATOM 1663 N N . GLY A 1 127 ? 29.032 -32.528 20.245 1.00 25.00 127 GLY A N 1
ATOM 1664 C CA . GLY A 1 127 ? 27.796 -32.003 19.700 1.00 24.78 127 GLY A CA 1
ATOM 1665 C C . GLY A 1 127 ? 27.670 -30.518 19.959 1.00 26.48 127 GLY A C 1
ATOM 1666 O O . GLY A 1 127 ? 28.325 -29.959 20.845 1.00 19.65 127 GLY A O 1
ATOM 1670 N N . VAL A 1 128 ? 26.835 -29.873 19.145 1.00 23.27 128 VAL A N 1
ATOM 1671 C CA . VAL A 1 128 ? 26.521 -28.460 19.301 1.00 24.57 128 VAL A CA 1
ATOM 1672 C C . VAL A 1 128 ? 25.011 -28.297 19.279 1.00 21.08 128 VAL A C 1
ATOM 1673 O O . VAL A 1 128 ? 24.309 -28.964 18.511 1.00 23.72 128 VAL A O 1
ATOM 1686 N N . TRP A 1 129 ? 24.525 -27.394 20.124 1.00 21.72 129 TRP A N 1
ATOM 1687 C CA . TRP A 1 129 ? 23.109 -27.146 20.356 1.00 26.21 129 TRP A CA 1
ATOM 1688 C C . TRP A 1 129 ? 22.886 -25.653 20.173 1.00 24.62 129 TRP A C 1
ATOM 1689 O O . TRP A 1 129 ? 23.571 -24.846 20.805 1.00 23.14 129 TRP A O 1
ATOM 1710 N N . ALA A 1 130 ? 21.971 -25.278 19.275 1.00 21.88 130 ALA A N 1
ATOM 1711 C CA . ALA A 1 130 ? 21.696 -23.858 19.013 1.00 25.96 130 ALA A CA 1
ATOM 1712 C C . ALA A 1 130 ? 20.181 -23.672 18.917 1.00 22.46 130 ALA A C 1
ATOM 1713 O O . ALA A 1 130 ? 19.596 -23.836 17.845 1.00 28.11 130 ALA A O 1
ATOM 1720 N N . MET A 1 131 ? 19.555 -23.316 20.040 1.00 21.29 131 MET A N 1
ATOM 1721 C CA . MET A 1 131 ? 18.106 -23.169 20.121 1.00 23.51 131 MET A CA 1
ATOM 1722 C C . MET A 1 131 ? 17.737 -21.686 20.112 1.00 22.21 131 MET A C 1
ATOM 1723 O O . MET A 1 131 ? 17.944 -20.979 21.104 1.00 21.49 131 MET A O 1
ATOM 1737 N N . GLU A 1 132 ? 17.166 -21.224 19.001 1.00 29.75 132 GLU A N 1
ATOM 1738 C CA . GLU A 1 132 ? 16.698 -19.846 18.875 1.00 26.14 132 GLU A CA 1
ATOM 1739 C C . GLU A 1 132 ? 17.828 -18.852 19.117 1.00 28.67 132 GLU A C 1
ATOM 1740 O O . GLU A 1 132 ? 17.674 -17.866 19.832 1.00 28.07 132 GLU A O 1
ATOM 1752 N N . SER A 1 133 ? 18.983 -19.110 18.506 1.00 28.21 133 SER A N 1
ATOM 1753 C CA . SER A 1 133 ? 20.148 -18.289 18.794 1.00 23.78 133 SER A CA 1
ATOM 1754 C C . SER A 1 133 ? 20.859 -17.783 17.548 1.00 22.46 133 SER A C 1
ATOM 1755 O O . SER A 1 133 ? 21.414 -16.681 17.562 1.00 25.17 133 SER A O 1
ATOM 1763 N N . LEU A 1 134 ? 20.895 -18.577 16.476 1.00 22.11 134 LEU A N 1
ATOM 1764 C CA . LEU A 1 134 ? 21.698 -18.162 15.332 1.00 22.34 134 LEU A CA 1
ATOM 1765 C C . LEU A 1 134 ? 21.135 -16.922 14.643 1.00 20.16 134 LEU A C 1
ATOM 1766 O O . LEU A 1 134 ? 21.890 -16.210 13.973 1.00 25.54 134 LEU A O 1
ATOM 1782 N N . HIS A 1 135 ? 19.840 -16.635 14.792 1.00 27.13 135 HIS A N 1
ATOM 1783 C CA . HIS A 1 135 ? 19.305 -15.423 14.179 1.00 30.87 135 HIS A CA 1
ATOM 1784 C C . HIS A 1 135 ? 19.925 -14.166 14.783 1.00 23.03 135 HIS A C 1
ATOM 1785 O O . HIS A 1 135 ? 19.857 -13.093 14.166 1.00 23.78 135 HIS A O 1
ATOM 1799 N N . HIS A 1 136 ? 20.559 -14.276 15.957 1.00 21.66 136 HIS A N 1
ATOM 1800 C CA . HIS A 1 136 ? 21.233 -13.130 16.550 1.00 22.24 136 HIS A CA 1
ATOM 1801 C C . HIS A 1 136 ? 22.540 -12.785 15.848 1.00 27.23 136 HIS A C 1
ATOM 1802 O O . HIS A 1 136 ? 23.057 -11.682 16.044 1.00 29.27 136 HIS A O 1
ATOM 1816 N N . MET A 1 137 ? 23.082 -13.690 15.045 1.00 27.82 137 MET A N 1
ATOM 1817 C CA . MET A 1 137 ? 24.404 -13.468 14.473 1.00 23.24 137 MET A CA 1
ATOM 1818 C C . MET A 1 137 ? 24.295 -12.579 13.241 1.00 24.46 137 MET A C 1
ATOM 1819 O O . MET A 1 137 ? 23.503 -12.875 12.341 1.00 29.62 137 MET A O 1
ATOM 1833 N N . PRO A 1 138 ? 25.058 -11.485 13.167 1.00 30.24 138 PRO A N 1
ATOM 1834 C CA . PRO A 1 138 ? 25.064 -10.702 11.925 1.00 27.27 138 PRO A CA 1
ATOM 1835 C C . PRO A 1 138 ? 25.638 -11.469 10.749 1.00 26.93 138 PRO A C 1
ATOM 1836 O O . PRO A 1 138 ? 25.250 -11.213 9.606 1.00 29.84 138 PRO A O 1
ATOM 1847 N N . ASP A 1 139 ? 26.534 -12.422 10.999 1.00 27.95 139 ASP A N 1
ATOM 1848 C CA . ASP A 1 139 ? 27.109 -13.287 9.972 1.00 24.74 139 ASP A CA 1
ATOM 1849 C C . ASP A 1 139 ? 26.824 -14.723 10.397 1.00 21.83 139 ASP A C 1
ATOM 1850 O O . ASP A 1 139 ? 27.654 -15.368 11.043 1.00 29.87 139 ASP A O 1
ATOM 1859 N N . ARG A 1 140 ? 25.651 -15.227 10.020 1.00 24.30 140 ARG A N 1
ATOM 1860 C CA . ARG A 1 140 ? 25.260 -16.557 10.464 1.00 21.85 140 ARG A CA 1
ATOM 1861 C C . ARG A 1 140 ? 26.162 -17.627 9.875 1.00 29.12 140 ARG A C 1
ATOM 1862 O O . ARG A 1 140 ? 26.384 -18.665 10.509 1.00 26.68 140 ARG A O 1
ATOM 1883 N N . LEU A 1 141 ? 26.684 -17.400 8.667 1.00 30.58 141 LEU A N 1
ATOM 1884 C CA . LEU A 1 141 ? 27.572 -18.378 8.051 1.00 28.51 141 LEU A CA 1
ATOM 1885 C C . LEU A 1 141 ? 28.880 -18.499 8.821 1.00 30.52 141 LEU A C 1
ATOM 1886 O O . LEU A 1 141 ? 29.364 -19.612 9.056 1.00 26.79 141 LEU A O 1
ATOM 1902 N N . GLN A 1 142 ? 29.470 -17.367 9.215 1.00 32.63 142 GLN A N 1
ATOM 1903 C CA . GLN A 1 142 ? 30.668 -17.413 10.049 1.00 31.27 142 GLN A CA 1
ATOM 1904 C C . GLN A 1 142 ? 30.399 -18.197 11.328 1.00 27.30 142 GLN A C 1
ATOM 1905 O O . GLN A 1 142 ? 31.225 -19.013 11.748 1.00 26.01 142 GLN A O 1
ATOM 1919 N N . ALA A 1 143 ? 29.227 -17.997 11.938 1.00 21.56 143 ALA A N 1
ATOM 1920 C CA . ALA A 1 143 ? 28.896 -18.749 13.144 1.00 22.58 143 ALA A CA 1
ATOM 1921 C C . ALA A 1 143 ? 28.823 -20.244 12.855 1.00 20.17 143 ALA A C 1
ATOM 1922 O O . ALA A 1 143 ? 29.346 -21.060 13.623 1.00 23.57 143 ALA A O 1
ATOM 1929 N N . LEU A 1 144 ? 28.183 -20.619 11.748 1.00 20.65 144 LEU A N 1
ATOM 1930 C CA . LEU A 1 144 ? 28.092 -22.027 11.385 1.00 23.93 144 LEU A CA 1
ATOM 1931 C C . LEU A 1 144 ? 29.458 -22.615 11.052 1.00 24.93 144 LEU A C 1
ATOM 1932 O O . LEU A 1 144 ? 29.714 -23.787 11.345 1.00 25.10 144 LEU A O 1
ATOM 1948 N N . ARG A 1 145 ? 30.350 -21.829 10.456 1.00 25.54 145 ARG A N 1
ATOM 1949 C CA . ARG A 1 145 ? 31.700 -22.330 10.220 1.00 24.02 145 ARG A CA 1
ATOM 1950 C C . ARG A 1 145 ? 32.439 -22.543 11.533 1.00 22.55 145 ARG A C 1
ATOM 1951 O O . ARG A 1 145 ? 33.225 -23.487 11.665 1.00 24.59 145 ARG A O 1
ATOM 1972 N N . GLU A 1 146 ? 32.190 -21.685 12.520 1.00 25.46 146 GLU A N 1
ATOM 1973 C CA . GLU A 1 146 ? 32.803 -21.880 13.828 1.00 25.00 146 GLU A CA 1
ATOM 1974 C C . GLU A 1 146 ? 32.266 -23.136 14.501 1.00 26.11 146 GLU A C 1
ATOM 1975 O O . GLU A 1 146 ? 33.018 -23.872 15.150 1.00 23.56 146 GLU A O 1
ATOM 1987 N N . ILE A 1 147 ? 30.971 -23.401 14.342 1.00 22.89 147 ILE A N 1
ATOM 1988 C CA . ILE A 1 147 ? 30.392 -24.631 14.872 1.00 25.21 147 ILE A CA 1
ATOM 1989 C C . ILE A 1 147 ? 31.049 -25.840 14.226 1.00 25.59 147 ILE A C 1
ATOM 1990 O O . ILE A 1 147 ? 31.438 -26.796 14.906 1.00 24.76 147 ILE A O 1
ATOM 2006 N N . ALA A 1 148 ? 31.199 -25.808 12.901 1.00 23.54 148 ALA A N 1
ATOM 2007 C CA . ALA A 1 148 ? 31.854 -26.911 12.209 1.00 24.40 148 ALA A CA 1
ATOM 2008 C C . ALA A 1 148 ? 33.285 -27.107 12.699 1.00 23.10 148 ALA A C 1
ATOM 2009 O O . ALA A 1 148 ? 33.760 -28.243 12.824 1.00 29.93 148 ALA A O 1
ATOM 2016 N N . ARG A 1 149 ? 33.986 -26.012 12.996 1.00 25.39 149 ARG A N 1
ATOM 2017 C CA . ARG A 1 149 ? 35.380 -26.115 13.406 1.00 26.26 149 ARG A CA 1
ATOM 2018 C C . ARG A 1 149 ? 35.523 -26.796 14.761 1.00 24.49 149 ARG A C 1
ATOM 2019 O O . ARG A 1 149 ? 36.437 -27.606 14.956 1.00 25.76 149 ARG A O 1
ATOM 2040 N N . VAL A 1 150 ? 34.648 -26.470 15.719 1.00 22.54 150 VAL A N 1
ATOM 2041 C CA . VAL A 1 150 ? 34.802 -27.016 17.070 1.00 27.22 150 VAL A CA 1
ATOM 2042 C C . VAL A 1 150 ? 34.189 -28.397 17.232 1.00 27.39 150 VAL A C 1
ATOM 2043 O O . VAL A 1 150 ? 34.415 -29.046 18.261 1.00 28.19 150 VAL A O 1
ATOM 2056 N N . LEU A 1 151 ? 33.423 -28.867 16.253 1.00 25.72 151 LEU A N 1
ATOM 2057 C CA . LEU A 1 151 ? 32.900 -30.225 16.286 1.00 27.02 151 LEU A CA 1
ATOM 2058 C C . LEU A 1 151 ? 33.986 -31.222 15.900 1.00 24.47 151 LEU A C 1
ATOM 2059 O O . LEU A 1 151 ? 34.757 -30.988 14.968 1.00 30.82 151 LEU A O 1
ATOM 2075 N N . ARG A 1 152 ? 34.064 -32.321 16.647 1.00 24.15 152 ARG A N 1
ATOM 2076 C CA . ARG A 1 152 ? 34.874 -33.451 16.225 1.00 27.33 152 ARG A CA 1
ATOM 2077 C C . ARG A 1 152 ? 34.294 -34.035 14.943 1.00 25.58 152 ARG A C 1
ATOM 2078 O O . ARG A 1 152 ? 33.127 -33.818 14.607 1.00 28.22 152 ARG A O 1
ATOM 2099 N N . HIS A 1 153 ? 35.124 -34.771 14.211 1.00 28.60 153 HIS A N 1
ATOM 2100 C CA . HIS A 1 153 ? 34.606 -35.563 13.105 1.00 33.32 153 HIS A CA 1
ATOM 2101 C C . HIS A 1 153 ? 33.508 -36.482 13.623 1.00 34.10 153 HIS A C 1
ATOM 2102 O O . HIS A 1 153 ? 33.638 -37.088 14.691 1.00 27.78 153 HIS A O 1
ATOM 2116 N N . GLY A 1 154 ? 32.409 -36.557 12.878 1.00 32.86 154 GLY A N 1
ATOM 2117 C CA . GLY A 1 154 ? 31.226 -37.262 13.322 1.00 28.09 154 GLY A CA 1
ATOM 2118 C C . GLY A 1 154 ? 30.393 -36.515 14.337 1.00 26.60 154 GLY A C 1
ATOM 2119 O O . GLY A 1 154 ? 29.327 -37.011 14.725 1.00 26.63 154 GLY A O 1
ATOM 2123 N N . GLY A 1 155 ? 30.836 -35.340 14.782 1.00 25.47 155 GLY A N 1
ATOM 2124 C CA . GLY A 1 155 ? 30.059 -34.570 15.729 1.00 24.20 155 GLY A CA 1
ATOM 2125 C C . GLY A 1 155 ? 28.738 -34.111 15.145 1.00 27.59 155 GLY A C 1
ATOM 2126 O O . GLY A 1 155 ? 28.582 -33.955 13.934 1.00 29.12 155 GLY A O 1
ATOM 2130 N N . VAL A 1 156 ? 27.769 -33.869 16.030 1.00 25.49 156 VAL A N 1
ATOM 2131 C CA . VAL A 1 156 ? 26.393 -33.653 15.600 1.00 23.27 156 VAL A CA 1
ATOM 2132 C C . VAL A 1 156 ? 25.918 -32.279 16.044 1.00 25.78 156 VAL A C 1
ATOM 2133 O O . VAL A 1 156 ? 26.365 -31.732 17.059 1.00 24.31 156 VAL A O 1
ATOM 2146 N N . LEU A 1 157 ? 25.005 -31.719 15.255 1.00 24.91 157 LEU A N 1
ATOM 2147 C CA . LEU A 1 157 ? 24.493 -30.366 15.429 1.00 22.38 157 LEU A CA 1
ATOM 2148 C C . LEU A 1 157 ? 22.973 -30.399 15.394 1.00 21.51 157 LEU A C 1
ATOM 2149 O O . LEU A 1 157 ? 22.378 -31.090 14.563 1.00 23.04 157 LEU A O 1
ATOM 2165 N N . SER A 1 158 ? 22.349 -29.652 16.299 1.00 25.37 158 SER A N 1
ATOM 2166 C CA . SER A 1 158 ? 20.897 -29.580 16.404 1.00 26.41 158 SER A CA 1
ATOM 2167 C C . SER A 1 158 ? 20.505 -28.116 16.514 1.00 22.27 158 SER A C 1
ATOM 2168 O O . SER A 1 158 ? 20.867 -27.454 17.491 1.00 25.80 158 SER A O 1
ATO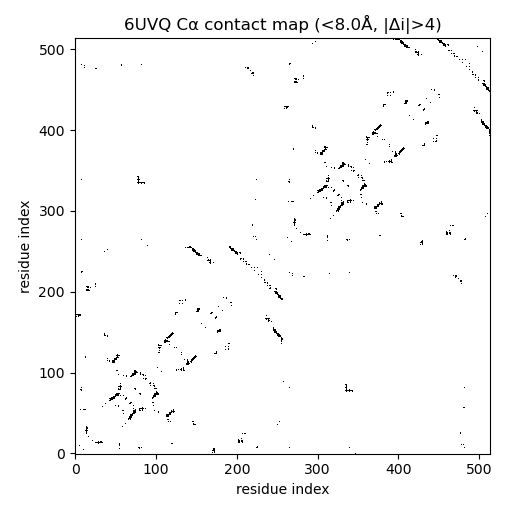M 2176 N N . ILE A 1 159 ? 19.753 -27.620 15.532 1.00 21.06 159 ILE A N 1
ATOM 2177 C CA . ILE A 1 159 ? 19.393 -26.211 15.446 1.00 20.38 159 ILE A CA 1
ATOM 2178 C C . ILE A 1 159 ? 17.881 -26.063 15.510 1.00 26.58 159 ILE A C 1
ATOM 2179 O O . ILE A 1 159 ? 17.143 -26.860 14.922 1.00 26.79 159 ILE A O 1
ATOM 2195 N N . ALA A 1 160 ? 17.427 -25.030 16.218 1.00 28.83 160 ALA A N 1
ATOM 2196 C CA . ALA A 1 160 ? 16.067 -24.524 16.104 1.00 23.61 160 ALA A CA 1
ATOM 2197 C C . ALA A 1 160 ? 16.161 -23.024 15.885 1.00 23.84 160 ALA A C 1
ATOM 2198 O O . ALA A 1 160 ? 16.947 -22.344 16.557 1.00 24.92 160 ALA A O 1
ATOM 2205 N N . ASP A 1 161 ? 15.376 -22.507 14.941 1.00 21.52 161 ASP A N 1
ATOM 2206 C CA . ASP A 1 161 ? 15.478 -21.091 14.621 1.00 27.36 161 ASP A CA 1
ATOM 2207 C C . ASP A 1 161 ? 14.232 -20.628 13.879 1.00 23.94 161 ASP A C 1
ATOM 2208 O O . ASP A 1 161 ? 13.475 -21.428 13.317 1.00 25.14 161 ASP A O 1
ATOM 2217 N N . PHE A 1 162 ? 14.036 -19.312 13.897 1.00 25.86 162 PHE A N 1
ATOM 2218 C CA . PHE A 1 162 ? 13.054 -18.666 13.038 1.00 24.98 162 PHE A CA 1
ATOM 2219 C C . PHE A 1 162 ? 13.484 -18.750 11.579 1.00 33.54 162 PHE A C 1
ATOM 2220 O O . PHE A 1 162 ? 14.676 -18.707 11.254 1.00 22.85 162 PHE A O 1
ATOM 2237 N N . VAL A 1 163 ? 12.495 -18.875 10.700 1.00 27.17 163 VAL A N 1
ATOM 2238 C CA . VAL A 1 163 ? 12.677 -18.767 9.259 1.00 24.34 163 VAL A CA 1
ATOM 2239 C C . VAL A 1 163 ? 11.555 -17.888 8.725 1.00 25.24 163 VAL A C 1
ATOM 2240 O O . VAL A 1 163 ? 10.481 -17.792 9.326 1.00 34.31 163 VAL A O 1
ATOM 2253 N N . GLN A 1 164 ? 11.810 -17.231 7.601 1.00 34.76 164 GLN A N 1
ATOM 2254 C CA . GLN A 1 164 ? 10.778 -16.479 6.898 1.00 29.22 164 GLN A CA 1
ATOM 2255 C C . GLN A 1 164 ? 10.220 -17.357 5.784 1.00 40.57 164 GLN A C 1
ATOM 2256 O O . GLN A 1 164 ? 10.967 -17.808 4.911 1.00 34.75 164 GLN A O 1
ATOM 2270 N N . LEU A 1 165 ? 8.905 -17.585 5.812 1.00 44.18 165 LEU A N 1
ATOM 2271 C CA . LEU A 1 165 ? 8.267 -18.554 4.928 1.00 45.04 165 LEU A CA 1
ATOM 2272 C C . LEU A 1 165 ? 7.968 -18.007 3.543 1.00 46.27 165 LEU A C 1
ATOM 2273 O O . LEU A 1 165 ? 7.607 -18.785 2.652 1.00 56.60 165 LEU A O 1
ATOM 2289 N N . GLY A 1 166 ? 8.102 -16.704 3.344 1.00 38.73 166 GLY A N 1
ATOM 2290 C CA . GLY A 1 166 ? 7.831 -16.087 2.074 1.00 37.28 166 GLY A CA 1
ATOM 2291 C C . GLY A 1 166 ? 7.619 -14.601 2.256 1.00 32.74 166 GLY A C 1
ATOM 2292 O O . GLY A 1 166 ? 7.839 -14.050 3.339 1.00 31.63 166 GLY A O 1
ATOM 2296 N N . PRO A 1 167 ? 7.176 -13.922 1.204 1.00 35.19 167 PRO A N 1
ATOM 2297 C CA . PRO A 1 167 ? 6.947 -12.480 1.316 1.00 38.86 167 PRO A CA 1
ATOM 2298 C C . PRO A 1 167 ? 5.788 -12.185 2.251 1.00 44.22 167 PRO A C 1
ATOM 2299 O O . PRO A 1 167 ? 4.865 -12.988 2.408 1.00 34.91 167 PRO A O 1
ATOM 2310 N N . VAL A 1 168 ? 5.853 -11.021 2.884 1.00 39.36 168 VAL A N 1
ATOM 2311 C CA . VAL A 1 168 ? 4.812 -10.580 3.791 1.00 34.10 168 VAL A CA 1
ATOM 2312 C C . VAL A 1 168 ? 3.946 -9.574 3.046 1.00 37.67 168 VAL A C 1
ATOM 2313 O O . VAL A 1 168 ? 4.370 -8.942 2.075 1.00 38.73 168 VAL A O 1
ATOM 2326 N N . ARG A 1 169 ? 2.704 -9.436 3.498 1.00 37.44 169 ARG A N 1
ATOM 2327 C CA . ARG A 1 169 ? 1.834 -8.398 2.968 1.00 42.48 169 ARG A CA 1
ATOM 2328 C C . ARG A 1 169 ? 2.497 -7.042 3.154 1.00 37.69 169 ARG A C 1
ATOM 2329 O O . ARG A 1 169 ? 3.229 -6.813 4.117 1.00 36.36 169 ARG A O 1
ATOM 2350 N N . GLU A 1 170 ? 2.245 -6.133 2.211 1.00 41.01 170 GLU A N 1
ATOM 2351 C CA . GLU A 1 170 ? 2.755 -4.776 2.372 1.00 48.74 170 GLU A CA 1
ATOM 2352 C C . GLU A 1 170 ? 2.342 -4.206 3.724 1.00 48.29 170 GLU A C 1
ATOM 2353 O O . GLU A 1 170 ? 3.134 -3.527 4.390 1.00 43.42 170 GLU A O 1
ATOM 2365 N N . GLN A 1 171 ? 1.115 -4.513 4.167 1.00 39.38 171 GLN A N 1
ATOM 2366 C CA . GLN A 1 171 ? 0.607 -3.997 5.433 1.00 39.35 171 GLN A CA 1
ATOM 2367 C C . GLN A 1 171 ? 1.337 -4.578 6.639 1.00 40.66 171 GLN A C 1
ATOM 2368 O O . GLN A 1 171 ? 1.208 -4.037 7.743 1.00 38.88 171 GLN A O 1
ATOM 2382 N N . ASP A 1 172 ? 2.085 -5.666 6.459 1.00 38.00 172 ASP A N 1
ATOM 2383 C CA . ASP A 1 172 ? 2.794 -6.319 7.551 1.00 35.56 172 ASP A CA 1
ATOM 2384 C C . ASP A 1 172 ? 4.291 -6.041 7.543 1.00 33.55 172 ASP A C 1
ATOM 2385 O O . ASP A 1 172 ? 5.006 -6.552 8.410 1.00 32.24 172 ASP A O 1
ATOM 2394 N N . GLU A 1 173 ? 4.786 -5.254 6.588 1.00 37.22 173 GLU A N 1
ATOM 2395 C CA . GLU A 1 173 ? 6.218 -4.980 6.545 1.00 38.08 173 GLU A CA 1
ATOM 2396 C C . GLU A 1 173 ? 6.676 -4.280 7.817 1.00 32.39 173 GLU A C 1
ATOM 2397 O O . GLU A 1 173 ? 7.760 -4.569 8.338 1.00 32.79 173 GLU A O 1
ATOM 2409 N N . GLU A 1 174 ? 5.863 -3.351 8.324 1.00 33.30 174 GLU A N 1
ATOM 2410 C CA . GLU A 1 174 ? 6.220 -2.634 9.542 1.00 36.41 174 GLU A CA 1
ATOM 2411 C C . GLU A 1 174 ? 6.283 -3.581 10.732 1.00 32.82 174 GLU A C 1
ATOM 2412 O O . GLU A 1 174 ? 7.196 -3.489 11.559 1.00 30.86 174 GLU A O 1
ATOM 2424 N N . ALA A 1 175 ? 5.326 -4.502 10.836 1.00 34.01 175 ALA A N 1
ATOM 2425 C CA . ALA A 1 175 ? 5.336 -5.436 11.955 1.00 31.05 175 ALA A CA 1
ATOM 2426 C C . ALA A 1 175 ? 6.559 -6.337 11.901 1.00 29.59 175 ALA A C 1
ATOM 2427 O O . ALA A 1 175 ? 7.200 -6.586 12.926 1.00 28.64 175 ALA A O 1
ATOM 2434 N N . LEU A 1 176 ? 6.900 -6.840 10.712 1.00 29.51 176 LEU A N 1
ATOM 2435 C CA . LEU A 1 176 ? 8.092 -7.670 10.587 1.00 28.30 176 LEU A CA 1
ATOM 2436 C C . LEU A 1 176 ? 9.344 -6.890 10.971 1.00 27.65 176 LEU A C 1
ATOM 2437 O O . LEU A 1 176 ? 10.240 -7.426 11.634 1.00 26.58 176 LEU A O 1
ATOM 2453 N N . ARG A 1 177 ? 9.429 -5.625 10.557 1.00 36.27 177 ARG A N 1
ATOM 2454 C CA . ARG A 1 177 ? 10.592 -4.819 10.911 1.00 30.47 177 ARG A CA 1
ATOM 2455 C C . ARG A 1 177 ? 10.704 -4.673 12.422 1.00 35.71 177 ARG A C 1
ATOM 2456 O O . ARG A 1 177 ? 11.800 -4.767 12.985 1.00 36.74 177 ARG A O 1
ATOM 2477 N N . ALA A 1 178 ? 9.574 -4.460 13.099 1.00 31.59 178 ALA A N 1
ATOM 2478 C CA . ALA A 1 178 ? 9.603 -4.293 14.549 1.00 31.38 178 ALA A CA 1
ATOM 2479 C C . ALA A 1 178 ? 9.977 -5.594 15.245 1.00 30.06 178 ALA A C 1
ATOM 2480 O O . ALA A 1 178 ? 10.720 -5.587 16.235 1.00 28.61 178 ALA A O 1
ATOM 2487 N N . PHE A 1 179 ? 9.468 -6.720 14.746 1.00 26.50 179 PHE A N 1
ATOM 2488 C CA . PHE A 1 179 ? 9.849 -8.014 15.301 1.00 34.68 179 PHE A CA 1
ATOM 2489 C C . PHE A 1 179 ? 11.353 -8.215 15.200 1.00 35.27 179 PHE A C 1
ATOM 2490 O O . PHE A 1 179 ? 12.007 -8.640 16.160 1.00 24.54 179 PHE A O 1
ATOM 2507 N N . ARG A 1 180 ? 11.926 -7.899 14.040 1.00 24.60 180 ARG A N 1
ATOM 2508 C CA . ARG A 1 180 ? 13.355 -8.131 13.862 1.00 29.58 180 ARG A CA 1
ATOM 2509 C C . ARG A 1 180 ? 14.176 -7.158 14.696 1.00 30.22 180 ARG A C 1
ATOM 2510 O O . ARG A 1 180 ? 15.163 -7.551 15.328 1.00 28.49 180 ARG A O 1
ATOM 2531 N N . SER A 1 181 ? 13.775 -5.888 14.724 1.00 24.68 181 SER A N 1
ATOM 2532 C CA . SER A 1 181 ? 14.531 -4.889 15.468 1.00 31.45 181 SER A CA 1
ATOM 2533 C C . SER A 1 181 ? 14.497 -5.183 16.963 1.00 33.69 181 SER A C 1
ATOM 2534 O O . SER A 1 181 ? 15.540 -5.186 17.631 1.00 32.92 181 SER A O 1
ATOM 2542 N N . GLY A 1 182 ? 13.307 -5.465 17.500 1.00 33.75 182 GLY A N 1
ATOM 2543 C CA . GLY A 1 182 ? 13.159 -5.682 18.926 1.00 29.56 182 GLY A CA 1
ATOM 2544 C C . GLY A 1 182 ? 13.646 -7.022 19.427 1.00 31.57 182 GLY A C 1
ATOM 2545 O O . GLY A 1 182 ? 13.998 -7.138 20.605 1.00 30.70 182 GLY A O 1
ATOM 2549 N N . GLY A 1 183 ? 13.683 -8.033 18.570 1.00 30.27 183 GLY A N 1
ATOM 2550 C CA . GLY A 1 183 ? 14.182 -9.332 18.954 1.00 26.69 183 GLY A CA 1
ATOM 2551 C C . GLY A 1 183 ? 15.627 -9.594 18.599 1.00 21.33 183 GLY A C 1
ATOM 2552 O O . GLY A 1 183 ? 16.129 -10.685 18.883 1.00 24.54 183 GLY A O 1
ATOM 2556 N N . GLY A 1 184 ? 16.321 -8.631 18.000 1.00 24.37 184 GLY A N 1
ATOM 2557 C CA . GLY A 1 184 ? 17.689 -8.888 17.569 1.00 29.12 184 GLY A CA 1
ATOM 2558 C C . GLY A 1 184 ? 17.782 -9.958 16.503 1.00 25.15 184 GLY A C 1
ATOM 2559 O O . GLY A 1 184 ? 18.697 -10.790 16.532 1.00 26.04 184 GLY A O 1
ATOM 2563 N N . VAL A 1 185 ? 16.843 -9.956 15.561 1.00 25.67 185 VAL A N 1
ATOM 2564 C CA . VAL A 1 185 ? 16.802 -10.973 14.504 1.00 24.22 185 VAL A CA 1
ATOM 2565 C C . VAL A 1 185 ? 17.657 -10.424 13.368 1.00 32.51 185 VAL A C 1
ATOM 2566 O O . VAL A 1 185 ? 17.170 -9.932 12.344 1.00 28.64 185 VAL A O 1
ATOM 2579 N N . HIS A 1 186 ? 18.975 -10.505 13.554 1.00 23.90 186 HIS A N 1
ATOM 2580 C CA . HIS A 1 186 ? 19.879 -9.910 12.580 1.00 27.39 186 HIS A CA 1
ATOM 2581 C C . HIS A 1 186 ? 19.972 -10.741 11.310 1.00 28.74 186 HIS A C 1
ATOM 2582 O O . HIS A 1 186 ? 20.279 -10.195 10.244 1.00 33.71 186 HIS A O 1
ATOM 2596 N N . THR A 1 187 ? 19.730 -12.049 11.393 1.00 22.70 187 THR A N 1
ATOM 2597 C CA . THR A 1 187 ? 19.690 -12.902 10.210 1.00 23.28 187 THR A CA 1
ATOM 2598 C C . THR A 1 187 ? 18.400 -13.701 10.230 1.00 26.96 187 THR A C 1
ATOM 2599 O O . THR A 1 187 ? 18.123 -14.421 11.195 1.00 28.89 187 THR A O 1
ATOM 2610 N N . LEU A 1 188 ? 17.622 -13.573 9.164 1.00 27.33 188 LEU A N 1
ATOM 2611 C CA . LEU A 1 188 ? 16.346 -14.262 9.010 1.00 25.74 188 LEU A CA 1
ATOM 2612 C C . LEU A 1 188 ? 16.230 -14.636 7.542 1.00 27.55 188 LEU A C 1
ATOM 2613 O O . LEU A 1 188 ? 16.146 -13.750 6.686 1.00 29.95 188 LEU A O 1
ATOM 2629 N N . THR A 1 189 ? 16.243 -15.931 7.246 1.00 26.85 189 THR A N 1
ATOM 2630 C CA . THR A 1 189 ? 16.178 -16.407 5.873 1.00 30.42 189 THR A CA 1
ATOM 2631 C C . THR A 1 189 ? 15.129 -17.502 5.758 1.00 27.68 189 THR A C 1
ATOM 2632 O O . THR A 1 189 ? 14.590 -17.987 6.756 1.00 29.16 189 THR A O 1
ATOM 2643 N N . GLY A 1 190 ? 14.852 -17.895 4.517 1.00 30.85 190 GLY A N 1
ATOM 2644 C CA . GLY A 1 190 ? 14.037 -19.063 4.273 1.00 36.06 190 GLY A CA 1
ATOM 2645 C C . GLY A 1 190 ? 14.781 -20.337 4.625 1.00 35.99 190 GLY A C 1
ATOM 2646 O O . GLY A 1 190 ? 15.967 -20.337 4.958 1.00 31.78 190 GLY A O 1
ATOM 2650 N N . ILE A 1 191 ? 14.057 -21.453 4.542 1.00 35.24 191 ILE A N 1
ATOM 2651 C CA . ILE A 1 191 ? 14.629 -22.738 4.936 1.00 34.40 191 ILE A CA 1
ATOM 2652 C C . ILE A 1 191 ? 15.730 -23.155 3.970 1.00 33.70 191 ILE A C 1
ATOM 2653 O O . ILE A 1 191 ? 16.804 -23.604 4.389 1.00 33.13 191 ILE A O 1
ATOM 2669 N N . ALA A 1 192 ? 15.502 -22.980 2.668 1.00 36.54 192 ALA A N 1
ATOM 2670 C CA . ALA A 1 192 ? 16.467 -23.453 1.679 1.00 30.97 192 ALA A CA 1
ATOM 2671 C C . ALA A 1 192 ? 17.801 -22.737 1.832 1.00 34.30 192 ALA A C 1
ATOM 2672 O O . ALA A 1 192 ? 18.865 -23.367 1.819 1.00 38.84 192 ALA A O 1
ATOM 2679 N N . GLU A 1 193 ? 17.764 -21.414 1.998 1.00 32.42 193 GLU A N 1
ATOM 2680 C CA . GLU A 1 193 ? 18.996 -20.667 2.215 1.00 32.97 193 GLU A CA 1
ATOM 2681 C C . GLU A 1 193 ? 19.695 -21.129 3.486 1.00 32.44 193 GLU A C 1
ATOM 2682 O O . GLU A 1 193 ? 20.927 -21.216 3.529 1.00 37.99 193 GLU A O 1
ATOM 2694 N N . TYR A 1 194 ? 18.920 -21.464 4.519 1.00 32.18 194 TYR A N 1
ATOM 2695 C CA . TYR A 1 194 ? 19.506 -21.962 5.759 1.00 28.04 194 TYR A CA 1
ATOM 2696 C C . TYR A 1 194 ? 20.261 -23.262 5.513 1.00 29.20 194 TYR A C 1
ATOM 2697 O O . TYR A 1 194 ? 21.413 -23.415 5.932 1.00 31.21 194 TYR A O 1
ATOM 2715 N N . GLU A 1 195 ? 19.627 -24.209 4.817 1.00 30.93 195 GLU A N 1
ATOM 2716 C CA . GLU A 1 195 ? 20.296 -25.465 4.497 1.00 32.75 195 GLU A CA 1
ATOM 2717 C C . GLU A 1 195 ? 21.525 -25.239 3.630 1.00 35.93 195 GLU A C 1
ATOM 2718 O O . GLU A 1 195 ? 22.525 -25.953 3.768 1.00 32.62 195 GLU A O 1
ATOM 2730 N N . ALA A 1 196 ? 21.474 -24.253 2.735 1.00 40.47 196 ALA A N 1
ATOM 2731 C CA . ALA A 1 196 ? 22.626 -23.980 1.883 1.00 54.97 196 ALA A CA 1
ATOM 2732 C C . ALA A 1 196 ? 23.816 -23.502 2.706 1.00 38.07 196 ALA A C 1
ATOM 2733 O O . ALA A 1 196 ? 24.956 -23.903 2.443 1.00 33.86 196 ALA A O 1
ATOM 2740 N N . GLU A 1 197 ? 23.570 -22.656 3.712 1.00 30.22 197 GLU A N 1
ATOM 2741 C CA . GLU A 1 197 ? 24.656 -22.197 4.571 1.00 29.51 197 GLU A CA 1
ATOM 2742 C C . GLU A 1 197 ? 25.227 -23.339 5.397 1.00 28.98 197 GLU A C 1
ATOM 2743 O O . GLU A 1 197 ? 26.440 -23.398 5.632 1.00 34.04 197 GLU A O 1
ATOM 2755 N N . ILE A 1 198 ? 24.363 -24.235 5.876 1.00 34.23 198 ILE A N 1
ATOM 2756 C CA . ILE A 1 198 ? 24.831 -25.379 6.651 1.00 30.98 198 ILE A CA 1
ATOM 2757 C C . ILE A 1 198 ? 25.769 -26.235 5.814 1.00 33.02 198 ILE A C 1
ATOM 2758 O O . ILE A 1 198 ? 26.806 -26.707 6.297 1.00 34.19 198 ILE A O 1
ATOM 2774 N N . ALA A 1 199 ? 25.433 -26.437 4.541 1.00 32.12 199 ALA A N 1
ATOM 2775 C CA . ALA A 1 199 ? 26.314 -27.203 3.670 1.00 30.44 199 ALA A CA 1
ATOM 2776 C C . ALA A 1 199 ? 27.588 -26.426 3.374 1.00 40.34 199 ALA A C 1
ATOM 2777 O O . ALA A 1 199 ? 28.693 -26.975 3.449 1.00 34.94 199 ALA A O 1
ATOM 2784 N N . ASP A 1 200 ? 27.453 -25.133 3.070 1.00 31.40 200 ASP A N 1
ATOM 2785 C CA . ASP A 1 200 ? 28.616 -24.308 2.770 1.00 31.31 200 ASP A CA 1
ATOM 2786 C C . ASP A 1 200 ? 29.558 -24.218 3.959 1.00 35.26 200 ASP A C 1
ATOM 2787 O O . ASP A 1 200 ? 30.763 -24.013 3.772 1.00 37.57 200 ASP A O 1
ATOM 2796 N N . ALA A 1 201 ? 29.043 -24.396 5.173 1.00 29.48 201 ALA A N 1
ATOM 2797 C CA . ALA A 1 201 ? 29.870 -24.369 6.370 1.00 37.10 201 ALA A CA 1
ATOM 2798 C C . ALA A 1 201 ? 30.637 -25.668 6.593 1.00 42.00 201 ALA A C 1
ATOM 2799 O O . ALA A 1 201 ? 31.455 -25.737 7.517 1.00 30.65 201 ALA A O 1
ATOM 2806 N N . GLY A 1 202 ? 30.381 -26.697 5.796 1.00 37.42 202 GLY A N 1
ATOM 2807 C CA . GLY A 1 202 ? 31.075 -27.958 5.931 1.00 54.45 202 GLY A CA 1
ATOM 2808 C C . GLY A 1 202 ? 30.336 -29.008 6.722 1.00 44.36 202 GLY A C 1
ATOM 2809 O O . GLY A 1 202 ? 30.958 -29.987 7.150 1.00 45.97 202 GLY A O 1
ATOM 2813 N N . LEU A 1 203 ? 29.041 -28.828 6.941 1.00 40.42 203 LEU A N 1
ATOM 2814 C CA . LEU A 1 203 ? 28.220 -29.760 7.693 1.00 29.63 203 LEU A CA 1
ATOM 2815 C C . LEU A 1 203 ? 27.302 -30.510 6.741 1.00 37.00 203 LEU A C 1
ATOM 2816 O O . LEU A 1 203 ? 26.886 -29.977 5.708 1.00 37.40 203 LEU A O 1
ATOM 2832 N N . THR A 1 204 ? 26.989 -31.754 7.099 1.00 32.94 204 THR A N 1
ATOM 2833 C CA . THR A 1 204 ? 26.124 -32.613 6.296 1.00 31.89 204 THR A CA 1
ATOM 2834 C C . THR A 1 204 ? 24.756 -32.666 6.965 1.00 37.08 204 THR A C 1
ATOM 2835 O O . THR A 1 204 ? 24.610 -33.217 8.061 1.00 32.69 204 THR A O 1
ATOM 2846 N N . LEU A 1 205 ? 23.761 -32.076 6.311 1.00 36.30 205 LEU A N 1
ATOM 2847 C CA . LEU A 1 205 ? 22.407 -32.085 6.845 1.00 37.72 205 LEU A CA 1
ATOM 2848 C C . LEU A 1 205 ? 21.892 -33.515 6.934 1.00 39.32 205 LEU A C 1
ATOM 2849 O O . LEU A 1 205 ? 22.099 -34.323 6.026 1.00 33.32 205 LEU A O 1
ATOM 2865 N N . THR A 1 206 ? 21.251 -33.841 8.057 1.00 31.76 206 THR A N 1
ATOM 2866 C CA . THR A 1 206 ? 20.620 -35.141 8.224 1.00 37.93 206 THR A CA 1
ATOM 2867 C C . THR A 1 206 ? 19.103 -35.069 8.287 1.00 35.71 206 THR A C 1
ATOM 2868 O O . THR A 1 206 ? 18.447 -36.084 8.042 1.00 35.07 206 THR A O 1
ATOM 2879 N N . SER A 1 207 ? 18.533 -33.909 8.606 1.00 41.97 207 SER A N 1
ATOM 2880 C CA . SER A 1 207 ? 17.087 -33.732 8.586 1.00 39.97 207 SER A CA 1
ATOM 2881 C C . SER A 1 207 ? 16.773 -32.249 8.713 1.00 40.63 207 SER A C 1
ATOM 2882 O O . SER A 1 207 ? 17.562 -31.477 9.269 1.00 31.12 207 SER A O 1
ATOM 2890 N N . SER A 1 208 ? 15.616 -31.866 8.179 1.00 36.24 208 SER A N 1
ATOM 2891 C CA . SER A 1 208 ? 15.136 -30.490 8.221 1.00 41.30 208 SER A CA 1
ATOM 2892 C C . SER A 1 208 ? 13.619 -30.533 8.317 1.00 38.50 208 SER A C 1
ATOM 2893 O O . SER A 1 208 ? 12.975 -31.245 7.544 1.00 40.95 208 SER A O 1
ATOM 2901 N N . SER A 1 209 ? 13.050 -29.797 9.272 1.00 33.07 209 SER A N 1
ATOM 2902 C CA . SER A 1 209 ? 11.626 -29.911 9.574 1.00 44.28 209 SER A CA 1
ATOM 2903 C C . SER A 1 209 ? 11.025 -28.529 9.785 1.00 35.48 209 SER A C 1
ATOM 2904 O O . SER A 1 209 ? 11.471 -27.781 10.657 1.00 29.33 209 SER A O 1
ATOM 2912 N N . ASP A 1 210 ? 10.002 -28.200 8.997 1.00 33.19 210 ASP A N 1
ATOM 2913 C CA . ASP A 1 210 ? 9.232 -26.971 9.178 1.00 39.62 210 ASP A CA 1
ATOM 2914 C C . ASP A 1 210 ? 8.125 -27.257 10.185 1.00 37.69 210 ASP A C 1
ATOM 2915 O O . ASP A 1 210 ? 7.166 -27.967 9.873 1.00 40.05 210 ASP A O 1
ATOM 2924 N N . ILE A 1 211 ? 8.260 -26.712 11.393 1.00 33.62 211 ILE A N 1
ATOM 2925 C CA . ILE A 1 211 ? 7.269 -26.926 12.441 1.00 29.95 211 ILE A CA 1
ATOM 2926 C C . ILE A 1 211 ? 6.587 -25.601 12.747 1.00 32.37 211 ILE A C 1
ATOM 2927 O O . ILE A 1 211 ? 6.158 -25.353 13.880 1.00 31.55 211 ILE A O 1
ATOM 2943 N N . SER A 1 212 ? 6.473 -24.744 11.731 1.00 36.77 212 SER A N 1
ATOM 2944 C CA . SER A 1 212 ? 5.848 -23.443 11.930 1.00 34.33 212 SER A CA 1
ATOM 2945 C C . SER A 1 212 ? 4.456 -23.581 12.531 1.00 37.78 212 SER A C 1
ATOM 2946 O O . SER A 1 212 ? 4.057 -22.780 13.385 1.00 35.12 212 SER A O 1
ATOM 2954 N N . ALA A 1 213 ? 3.701 -24.596 12.102 1.00 31.93 213 ALA A N 1
ATOM 2955 C CA . ALA A 1 213 ? 2.319 -24.721 12.548 1.00 35.29 213 ALA A CA 1
ATOM 2956 C C . ALA A 1 213 ? 2.219 -25.171 14.000 1.00 37.94 213 ALA A C 1
ATOM 2957 O O . ALA A 1 213 ? 1.210 -24.898 14.658 1.00 41.42 213 ALA A O 1
ATOM 2964 N N . ASN A 1 214 ? 3.230 -25.866 14.516 1.00 36.61 214 ASN A N 1
ATOM 2965 C CA . ASN A 1 214 ? 3.204 -26.289 15.908 1.00 31.00 214 ASN A CA 1
ATOM 2966 C C . ASN A 1 214 ? 3.723 -25.223 16.860 1.00 29.97 214 ASN A C 1
ATOM 2967 O O . ASN A 1 214 ? 3.315 -25.197 18.027 1.00 41.89 214 ASN A O 1
ATOM 2978 N N . VAL A 1 215 ? 4.608 -24.348 16.394 1.00 30.26 215 VAL A N 1
ATOM 2979 C CA . VAL A 1 215 ? 5.294 -23.403 17.268 1.00 28.39 215 VAL A CA 1
ATOM 2980 C C . VAL A 1 215 ? 4.602 -22.047 17.287 1.00 32.25 215 VAL A C 1
ATOM 2981 O O . VAL A 1 215 ? 4.523 -21.407 18.337 1.00 33.55 215 VAL A O 1
ATOM 2994 N N . ARG A 1 216 ? 4.104 -21.592 16.142 1.00 36.11 216 ARG A N 1
ATOM 2995 C CA . ARG A 1 216 ? 3.436 -20.295 16.091 1.00 38.06 216 ARG A CA 1
ATOM 2996 C C . ARG A 1 216 ? 2.335 -20.145 17.133 1.00 36.23 216 ARG A C 1
ATOM 2997 O O . ARG A 1 216 ? 2.184 -19.035 17.670 1.00 36.99 216 ARG A O 1
ATOM 3018 N N . PRO A 1 217 ? 1.552 -21.174 17.468 1.00 36.19 217 PRO A N 1
ATOM 3019 C CA . PRO A 1 217 ? 0.555 -20.996 18.537 1.00 47.53 217 PRO A CA 1
ATOM 3020 C C . PRO A 1 217 ? 1.166 -20.526 19.844 1.00 38.74 217 PRO A C 1
ATOM 3021 O O . PRO A 1 217 ? 0.485 -19.856 20.630 1.00 33.80 217 PRO A O 1
ATOM 3032 N N . SER A 1 218 ? 2.433 -20.859 20.106 1.00 37.05 218 SER A N 1
ATOM 3033 C CA . SER A 1 218 ? 3.068 -20.433 21.347 1.00 35.56 218 SER A CA 1
ATOM 3034 C C . SER A 1 218 ? 3.383 -18.941 21.368 1.00 33.14 218 SER A C 1
ATOM 3035 O O . SER A 1 218 ? 3.655 -18.394 22.443 1.00 30.73 218 SER A O 1
ATOM 3043 N N . MET A 1 219 ? 3.364 -18.272 20.214 1.00 34.73 219 MET A N 1
ATOM 3044 C CA . MET A 1 219 ? 3.753 -16.866 20.166 1.00 40.10 219 MET A CA 1
ATOM 3045 C C . MET A 1 219 ? 2.758 -15.995 20.925 1.00 30.48 219 MET A C 1
ATOM 3046 O O . MET A 1 219 ? 3.134 -15.262 21.846 1.00 30.49 219 MET A O 1
ATOM 3060 N N . VAL A 1 220 ? 1.475 -16.065 20.555 1.00 38.21 220 VAL A N 1
ATOM 3061 C CA . VAL A 1 220 ? 0.471 -15.276 21.263 1.00 36.27 220 VAL A CA 1
ATOM 3062 C C . VAL A 1 220 ? 0.378 -15.726 22.713 1.00 35.18 220 VAL A C 1
ATOM 3063 O O . VAL A 1 220 ? 0.137 -14.914 23.610 1.00 38.01 220 VAL A O 1
ATOM 3076 N N . ARG A 1 221 ? 0.591 -17.015 22.972 1.00 37.08 221 ARG A N 1
ATOM 3077 C CA . ARG A 1 221 ? 0.530 -17.517 24.342 1.00 33.99 221 ARG A CA 1
ATOM 3078 C C . ARG A 1 221 ? 1.686 -16.994 25.185 1.00 41.14 221 ARG A C 1
ATOM 3079 O O . ARG A 1 221 ? 1.513 -16.742 26.384 1.00 34.05 221 ARG A O 1
ATOM 3100 N N . THR A 1 222 ? 2.865 -16.812 24.587 1.00 32.12 222 THR A N 1
ATOM 3101 C CA . THR A 1 222 ? 3.976 -16.242 25.343 1.00 35.77 222 THR A CA 1
ATOM 3102 C C . THR A 1 222 ? 3.768 -14.749 25.574 1.00 33.70 222 THR A C 1
ATOM 3103 O O . THR A 1 222 ? 4.093 -14.230 26.648 1.00 31.93 222 THR A O 1
ATOM 3114 N N . ALA A 1 223 ? 3.219 -14.040 24.585 1.00 36.51 223 ALA A N 1
ATOM 3115 C CA . ALA A 1 223 ? 2.842 -12.646 24.807 1.00 36.91 223 ALA A CA 1
ATOM 3116 C C . ALA A 1 223 ? 1.904 -12.530 26.000 1.00 33.38 223 ALA A C 1
ATOM 3117 O O . ALA A 1 223 ? 2.125 -11.721 26.906 1.00 34.65 223 ALA A O 1
ATOM 3124 N N . GLU A 1 224 ? 0.865 -13.367 26.031 1.00 34.15 224 GLU A N 1
ATOM 3125 C CA . GLU A 1 224 ? -0.085 -13.339 27.137 1.00 37.45 224 GLU A CA 1
ATOM 3126 C C . GLU A 1 224 ? 0.618 -13.589 28.470 1.00 35.60 224 GLU A C 1
ATOM 3127 O O . GLU A 1 224 ? 0.325 -12.926 29.472 1.00 36.34 224 GLU A O 1
ATOM 3139 N N . ALA A 1 225 ? 1.572 -14.523 28.494 1.00 34.89 225 ALA A N 1
ATOM 3140 C CA . ALA A 1 225 ? 2.260 -14.850 29.738 1.00 35.03 225 ALA A CA 1
ATOM 3141 C C . ALA A 1 225 ? 3.117 -13.688 30.225 1.00 41.59 225 ALA A C 1
ATOM 3142 O O . ALA A 1 225 ? 3.195 -13.428 31.432 1.00 35.20 225 ALA A O 1
ATOM 3149 N N . ILE A 1 226 ? 3.775 -12.983 29.305 1.00 33.53 226 ILE A N 1
ATOM 3150 C CA . ILE A 1 226 ? 4.659 -11.899 29.715 1.00 33.05 226 ILE A CA 1
ATOM 3151 C C . ILE A 1 226 ? 3.846 -10.697 30.183 1.00 33.92 226 ILE A C 1
ATOM 3152 O O . ILE A 1 226 ? 4.158 -10.081 31.207 1.00 34.28 226 ILE A O 1
ATOM 3168 N N . ARG A 1 227 ? 2.780 -10.352 29.463 1.00 36.81 227 ARG A N 1
ATOM 3169 C CA . ARG A 1 227 ? 1.945 -9.252 29.931 1.00 35.28 227 ARG A CA 1
ATOM 3170 C C . ARG A 1 227 ? 1.393 -9.556 31.318 1.00 38.97 227 ARG A C 1
ATOM 3171 O O . ARG A 1 227 ? 1.358 -8.677 32.186 1.00 40.32 227 ARG A O 1
ATOM 3192 N N . GLY A 1 228 ? 0.983 -10.805 31.555 1.00 36.94 228 GLY A N 1
ATOM 3193 C CA . GLY A 1 228 ? 0.559 -11.198 32.887 1.00 45.65 228 GLY A CA 1
ATOM 3194 C C . GLY A 1 228 ? 1.639 -11.043 33.936 1.00 48.60 228 GLY A C 1
ATOM 3195 O O . GLY A 1 228 ? 1.325 -10.924 35.124 1.00 42.23 228 GLY A O 1
ATOM 3199 N N . ALA A 1 229 ? 2.903 -11.031 33.523 1.00 38.69 229 ALA A N 1
ATOM 3200 C CA . ALA A 1 229 ? 4.030 -10.899 34.437 1.00 40.55 229 ALA A CA 1
ATOM 3201 C C . ALA A 1 229 ? 4.512 -9.463 34.590 1.00 38.39 229 ALA A C 1
ATOM 3202 O O . ALA A 1 229 ? 5.510 -9.235 35.280 1.00 43.20 229 ALA A O 1
ATOM 3209 N N . ALA A 1 230 ? 3.828 -8.499 33.971 1.00 53.29 230 ALA A N 1
ATOM 3210 C CA . ALA A 1 230 ? 4.337 -7.132 33.901 1.00 56.63 230 ALA A CA 1
ATOM 3211 C C . ALA A 1 230 ? 4.735 -6.603 35.274 1.00 45.79 230 ALA A C 1
ATOM 3212 O O . ALA A 1 230 ? 5.867 -6.146 35.471 1.00 50.85 230 ALA A O 1
ATOM 3219 N N . ASP A 1 231 ? 3.812 -6.655 36.237 1.00 51.56 231 ASP A N 1
ATOM 3220 C CA . ASP A 1 231 ? 4.085 -6.097 37.558 1.00 51.06 231 ASP A CA 1
ATOM 3221 C C . ASP A 1 231 ? 5.397 -6.629 38.129 1.00 40.77 231 ASP A C 1
ATOM 3222 O O . ASP A 1 231 ? 6.243 -5.860 38.595 1.00 43.08 231 ASP A O 1
ATOM 3231 N N . ALA A 1 232 ? 5.591 -7.943 38.088 1.00 42.70 232 ALA A N 1
ATOM 3232 C CA . ALA A 1 232 ? 6.768 -8.527 38.716 1.00 45.76 232 ALA A CA 1
ATOM 3233 C C . ALA A 1 232 ? 8.013 -8.459 37.840 1.00 38.24 232 ALA A C 1
ATOM 3234 O O . ALA A 1 232 ? 9.127 -8.497 38.375 1.00 53.20 232 ALA A O 1
ATOM 3241 N N . PHE A 1 233 ? 7.858 -8.360 36.518 1.00 35.14 233 PHE A N 1
ATOM 3242 C CA . PHE A 1 233 ? 8.993 -8.351 35.601 1.00 36.71 233 PHE A CA 1
ATOM 3243 C C . PHE A 1 233 ? 9.579 -6.962 35.371 1.00 46.75 233 PHE A C 1
ATOM 3244 O O . PHE A 1 233 ? 10.674 -6.857 34.810 1.00 44.19 233 PHE A O 1
ATOM 3261 N N . LEU A 1 234 ? 8.884 -5.902 35.776 1.00 38.82 234 LEU A N 1
ATOM 3262 C CA . LEU A 1 234 ? 9.392 -4.557 35.520 1.00 57.57 234 LEU A CA 1
ATOM 3263 C C . LEU A 1 234 ? 10.761 -4.311 36.148 1.00 47.63 234 LEU A C 1
ATOM 3264 O O . LEU A 1 234 ? 11.614 -3.701 35.478 1.00 38.08 234 LEU A O 1
ATOM 3280 N N . PRO A 1 235 ? 11.041 -4.730 37.384 1.00 43.07 235 PRO A N 1
ATOM 3281 C CA . PRO A 1 235 ? 12.391 -4.514 37.931 1.00 45.66 235 PRO A CA 1
ATOM 3282 C C . PRO A 1 235 ? 13.495 -5.134 37.093 1.00 34.74 235 PRO A C 1
ATOM 3283 O O . PRO A 1 235 ? 14.599 -4.582 37.042 1.00 41.11 235 PRO A O 1
ATOM 3294 N N . LEU A 1 236 ? 13.227 -6.261 36.429 1.00 31.85 236 LEU A N 1
ATOM 3295 C CA . LEU A 1 236 ? 14.245 -6.947 35.642 1.00 44.53 236 LEU A CA 1
ATOM 3296 C C . LEU A 1 236 ? 14.489 -6.265 34.304 1.00 61.57 236 LEU A C 1
ATOM 3297 O O . LEU A 1 236 ? 15.641 -6.094 33.891 1.00 55.37 236 LEU A O 1
ATOM 3313 N N . MET A 1 237 ? 13.418 -5.881 33.613 1.00 49.97 237 MET A N 1
ATOM 3314 C CA . MET A 1 237 ? 13.503 -5.388 32.246 1.00 51.81 237 MET A CA 1
ATOM 3315 C C . MET A 1 237 ? 13.505 -3.871 32.144 1.00 53.71 237 MET A C 1
ATOM 3316 O O . MET A 1 237 ? 14.108 -3.328 31.213 1.00 48.56 237 MET A O 1
ATOM 3330 N N . GLY A 1 238 ? 12.830 -3.178 33.049 1.00 32.72 238 GLY A N 1
ATOM 3331 C CA . GLY A 1 238 ? 12.594 -1.764 32.876 1.00 39.43 238 GLY A CA 1
ATOM 3332 C C . GLY A 1 238 ? 11.374 -1.510 32.010 1.00 41.05 238 GLY A C 1
ATOM 3333 O O . GLY A 1 238 ? 10.862 -2.394 31.324 1.00 36.46 238 GLY A O 1
ATOM 3337 N N . GLU A 1 239 ? 10.893 -0.265 32.061 1.00 36.95 239 GLU A N 1
ATOM 3338 C CA . GLU A 1 239 ? 9.650 0.091 31.381 1.00 37.46 239 GLU A CA 1
ATOM 3339 C C . GLU A 1 239 ? 9.719 -0.229 29.890 1.00 39.04 239 GLU A C 1
ATOM 3340 O O . GLU A 1 239 ? 8.876 -0.960 29.355 1.00 39.42 239 GLU A O 1
ATOM 3352 N N . GLU A 1 240 ? 10.701 0.338 29.192 1.00 39.86 240 GLU A N 1
ATOM 3353 C CA . GLU A 1 240 ? 10.782 0.128 27.750 1.00 43.64 240 GLU A CA 1
ATOM 3354 C C . GLU A 1 240 ? 11.177 -1.306 27.425 1.00 45.87 240 GLU A C 1
ATOM 3355 O O . GLU A 1 240 ? 10.677 -1.889 26.455 1.00 41.47 240 GLU A O 1
ATOM 3367 N N . GLY A 1 241 ? 12.076 -1.887 28.217 1.00 37.51 241 GLY A N 1
ATOM 3368 C CA . GLY A 1 241 ? 12.446 -3.273 27.990 1.00 42.52 241 GLY A CA 1
ATOM 3369 C C . GLY A 1 241 ? 11.249 -4.201 28.022 1.00 33.56 241 GLY A C 1
ATOM 3370 O O . GLY A 1 241 ? 11.114 -5.082 27.172 1.00 32.72 241 GLY A O 1
ATOM 3374 N N . LEU A 1 242 ? 10.362 -4.016 29.001 1.00 32.76 242 LEU A N 1
ATOM 3375 C CA . LEU A 1 242 ? 9.160 -4.841 29.072 1.00 30.97 242 LEU A CA 1
ATOM 3376 C C . LEU A 1 242 ? 8.261 -4.596 27.868 1.00 37.05 242 LEU A C 1
ATOM 3377 O O . LEU A 1 242 ? 7.663 -5.534 27.330 1.00 32.19 242 LEU A O 1
ATOM 3393 N N . ARG A 1 243 ? 8.171 -3.341 27.418 1.00 43.45 243 ARG A N 1
ATOM 3394 C CA . ARG A 1 243 ? 7.327 -3.023 26.273 1.00 37.56 243 ARG A CA 1
ATOM 3395 C C . ARG A 1 243 ? 7.787 -3.762 25.023 1.00 36.54 243 ARG A C 1
ATOM 3396 O O . ARG A 1 243 ? 6.985 -4.407 24.339 1.00 34.19 243 ARG A O 1
ATOM 3417 N N . ARG A 1 244 ? 9.085 -3.673 24.709 1.00 36.68 244 ARG A N 1
ATOM 3418 C CA . ARG A 1 244 ? 9.608 -4.326 23.513 1.00 54.05 244 ARG A CA 1
ATOM 3419 C C . ARG A 1 244 ? 9.476 -5.838 23.594 1.00 33.36 244 ARG A C 1
ATOM 3420 O O . ARG A 1 244 ? 9.261 -6.498 22.570 1.00 32.78 244 ARG A O 1
ATOM 3441 N N . LEU A 1 245 ? 9.606 -6.400 24.797 1.00 33.44 245 LEU A N 1
ATOM 3442 C CA . LEU A 1 245 ? 9.512 -7.846 24.957 1.00 38.14 245 LEU A CA 1
ATOM 3443 C C . LEU A 1 245 ? 8.106 -8.333 24.640 1.00 32.70 245 LEU A C 1
ATOM 3444 O O . LEU A 1 245 ? 7.922 -9.284 23.872 1.00 32.18 245 LEU A O 1
ATOM 3460 N N . ILE A 1 246 ? 7.093 -7.666 25.192 1.00 39.06 246 ILE A N 1
ATOM 3461 C CA . ILE A 1 246 ? 5.718 -8.043 24.883 1.00 33.44 246 ILE A CA 1
ATOM 3462 C C . ILE A 1 246 ? 5.420 -7.801 23.410 1.00 36.51 246 ILE A C 1
ATOM 3463 O O . ILE A 1 246 ? 4.828 -8.649 22.733 1.00 32.69 246 ILE A O 1
ATOM 3479 N N . ASP A 1 247 ? 5.833 -6.643 22.888 1.00 36.68 247 ASP A N 1
ATOM 3480 C CA . ASP A 1 247 ? 5.617 -6.347 21.475 1.00 32.40 247 ASP A CA 1
ATOM 3481 C C . ASP A 1 247 ? 6.224 -7.427 20.589 1.00 31.56 247 ASP A C 1
ATOM 3482 O O . ASP A 1 247 ? 5.616 -7.836 19.594 1.00 31.44 247 ASP A O 1
ATOM 3491 N N . ASN A 1 248 ? 7.411 -7.921 20.949 1.00 31.02 248 ASN A N 1
ATOM 3492 C CA . ASN A 1 248 ? 8.103 -8.875 20.086 1.00 32.80 248 ASN A CA 1
ATOM 3493 C C . ASN A 1 248 ? 7.236 -10.095 19.805 1.00 40.95 248 ASN A C 1
ATOM 3494 O O . ASN A 1 248 ? 7.102 -10.523 18.654 1.00 28.79 248 ASN A O 1
ATOM 3505 N N . PHE A 1 249 ? 6.628 -10.669 20.845 1.00 30.15 249 PHE A N 1
ATOM 3506 C CA . PHE A 1 249 ? 5.801 -11.853 20.634 1.00 31.45 249 PHE A CA 1
ATOM 3507 C C . PHE A 1 249 ? 4.482 -11.503 19.965 1.00 26.72 249 PHE A C 1
ATOM 3508 O O . PHE A 1 249 ? 3.983 -12.282 19.140 1.00 35.38 249 PHE A O 1
ATOM 3525 N N . GLU A 1 250 ? 3.915 -10.335 20.280 1.00 31.06 250 GLU A N 1
ATOM 3526 C CA . GLU A 1 250 ? 2.692 -9.906 19.612 1.00 28.40 250 GLU A CA 1
ATOM 3527 C C . GLU A 1 250 ? 2.914 -9.726 18.113 1.00 31.83 250 GLU A C 1
ATOM 3528 O O . GLU A 1 250 ? 2.058 -10.098 17.303 1.00 33.87 250 GLU A O 1
ATOM 3540 N N . ARG A 1 251 ? 4.055 -9.159 17.722 1.00 30.36 251 ARG A N 1
ATOM 3541 C CA . ARG A 1 251 ? 4.331 -8.976 16.301 1.00 31.64 251 ARG A CA 1
ATOM 3542 C C . ARG A 1 251 ? 4.474 -10.321 15.602 1.00 30.23 251 ARG A C 1
ATOM 3543 O O . ARG A 1 251 ? 3.906 -10.542 14.527 1.00 35.76 251 ARG A O 1
ATOM 3564 N N . ALA A 1 252 ? 5.245 -11.230 16.195 1.00 30.29 252 ALA A N 1
ATOM 3565 C CA . ALA A 1 252 ? 5.398 -12.559 15.615 1.00 38.51 252 ALA A CA 1
ATOM 3566 C C . ALA A 1 252 ? 4.045 -13.235 15.438 1.00 44.30 252 ALA A C 1
ATOM 3567 O O . ALA A 1 252 ? 3.779 -13.856 14.402 1.00 34.52 252 ALA A O 1
ATOM 3574 N N . ALA A 1 253 ? 3.169 -13.112 16.433 1.00 30.96 253 ALA A N 1
ATOM 3575 C CA . ALA A 1 253 ? 1.866 -13.754 16.344 1.00 34.20 253 ALA A CA 1
ATOM 3576 C C . ALA A 1 253 ? 0.989 -13.160 15.248 1.00 39.08 253 ALA A C 1
ATOM 3577 O O . ALA A 1 253 ? 0.046 -13.825 14.809 1.00 37.86 253 ALA A O 1
ATOM 3584 N N . THR A 1 254 ? 1.286 -11.944 14.779 1.00 39.83 254 THR A N 1
ATOM 3585 C CA . THR A 1 254 ? 0.477 -11.286 13.757 1.00 38.71 254 THR A CA 1
ATOM 3586 C C . THR A 1 254 ? 1.056 -11.417 12.353 1.00 46.98 254 THR A C 1
ATOM 3587 O O . THR A 1 254 ? 0.384 -11.047 11.386 1.00 38.17 254 THR A O 1
ATOM 3598 N N . VAL A 1 255 ? 2.290 -11.887 12.217 1.00 32.93 255 VAL A N 1
ATOM 3599 C CA . VAL A 1 255 ? 2.898 -12.053 10.901 1.00 34.03 255 VAL A CA 1
ATOM 3600 C C . VAL A 1 255 ? 3.048 -13.545 10.634 1.00 33.58 255 VAL A C 1
ATOM 3601 O O . VAL A 1 255 ? 3.923 -14.187 11.228 1.00 29.75 255 VAL A O 1
ATOM 3614 N N . PRO A 1 256 ? 2.210 -14.150 9.782 1.00 33.32 256 PRO A N 1
ATOM 3615 C CA . PRO A 1 256 ? 2.293 -15.609 9.598 1.00 32.49 256 PRO A CA 1
ATOM 3616 C C . PRO A 1 256 ? 3.539 -16.070 8.863 1.00 27.32 256 PRO A C 1
ATOM 3617 O O . PRO A 1 256 ? 3.851 -17.267 8.911 1.00 29.33 256 PRO A O 1
ATOM 3628 N N . GLN A 1 257 ? 4.250 -15.183 8.174 1.00 32.78 257 GLN A N 1
ATOM 3629 C CA . GLN A 1 257 ? 5.456 -15.590 7.467 1.00 29.64 257 GLN A CA 1
ATOM 3630 C C . GLN A 1 257 ? 6.641 -15.809 8.401 1.00 33.15 257 GLN A C 1
ATOM 3631 O O . GLN A 1 257 ? 7.706 -16.234 7.940 1.00 31.57 257 GLN A O 1
ATOM 3645 N N . ILE A 1 258 ? 6.493 -15.522 9.693 1.00 27.03 258 ILE A N 1
ATOM 3646 C CA . ILE A 1 258 ? 7.523 -15.839 10.679 1.00 27.25 258 ILE A CA 1
ATOM 3647 C C . ILE A 1 258 ? 7.324 -17.301 11.068 1.00 31.82 258 ILE A C 1
ATOM 3648 O O . ILE A 1 258 ? 6.475 -17.631 11.897 1.00 31.87 258 ILE A O 1
ATOM 3664 N N . GLY A 1 259 ? 8.097 -18.187 10.443 1.00 30.22 259 GLY A N 1
ATOM 3665 C CA . GLY A 1 259 ? 8.028 -19.603 10.716 1.00 29.10 259 GLY A CA 1
ATOM 3666 C C . GLY A 1 259 ? 9.096 -20.055 11.693 1.00 31.31 259 GLY A C 1
ATOM 3667 O O . GLY A 1 259 ? 9.808 -19.256 12.305 1.00 28.56 259 GLY A O 1
ATOM 3671 N N . TYR A 1 260 ? 9.213 -21.375 11.818 1.00 32.35 260 TYR A N 1
ATOM 3672 C CA . TYR A 1 260 ? 10.110 -21.994 12.788 1.00 33.34 260 TYR A CA 1
ATOM 3673 C C . TYR A 1 260 ? 10.551 -23.339 12.235 1.00 28.95 260 TYR A C 1
ATOM 3674 O O . TYR A 1 260 ? 9.712 -24.126 11.791 1.00 29.36 260 TYR A O 1
ATOM 3692 N N . ALA A 1 261 ? 11.854 -23.613 12.279 1.00 25.39 261 ALA A N 1
ATOM 3693 C CA . ALA A 1 261 ? 12.392 -24.808 11.653 1.00 25.06 261 ALA A CA 1
ATOM 3694 C C . ALA A 1 261 ? 13.406 -25.469 12.571 1.00 23.49 261 ALA A C 1
ATOM 3695 O O . ALA A 1 261 ? 14.053 -24.811 13.390 1.00 27.44 261 ALA A O 1
ATOM 3702 N N . LEU A 1 262 ? 13.533 -26.785 12.417 1.00 29.69 262 LEU A N 1
ATOM 3703 C CA . LEU A 1 262 ? 14.556 -27.576 13.081 1.00 28.93 262 LEU A CA 1
ATOM 3704 C C . LEU A 1 262 ? 15.499 -28.146 12.033 1.00 30.72 262 LEU A C 1
ATOM 3705 O O . LEU A 1 262 ? 15.059 -28.600 10.971 1.00 26.93 262 LEU A O 1
ATOM 3721 N N . PHE A 1 263 ? 16.794 -28.110 12.329 1.00 25.53 263 PHE A N 1
ATOM 3722 C CA . PHE A 1 263 ? 17.814 -28.655 11.447 1.00 25.14 263 PHE A CA 1
ATOM 3723 C C . PHE A 1 263 ? 18.738 -29.562 12.243 1.00 32.71 263 PHE A C 1
ATOM 3724 O O . PHE A 1 263 ? 19.139 -29.229 13.362 1.00 29.42 263 PHE A O 1
ATOM 3741 N N . ALA A 1 264 ? 19.076 -30.706 11.662 1.00 28.54 264 ALA A N 1
ATOM 3742 C CA . ALA A 1 264 ? 20.062 -31.610 12.233 1.00 26.73 264 ALA A CA 1
ATOM 3743 C C . ALA A 1 264 ? 21.152 -31.854 11.203 1.00 28.54 264 ALA A C 1
ATOM 3744 O O . ALA A 1 264 ? 20.861 -32.080 10.024 1.00 35.18 264 ALA A O 1
ATOM 3751 N N . ALA A 1 265 ? 22.405 -31.805 11.650 1.00 27.32 265 ALA A N 1
ATOM 3752 C CA . ALA A 1 265 ? 23.532 -31.993 10.755 1.00 30.06 265 ALA A CA 1
ATOM 3753 C C . ALA A 1 265 ? 24.650 -32.714 11.488 1.00 28.33 265 ALA A C 1
ATOM 3754 O O . ALA A 1 265 ? 24.661 -32.806 12.717 1.00 27.34 265 ALA A O 1
ATOM 3761 N N . ARG A 1 266 ? 25.591 -33.231 10.709 1.00 29.57 266 ARG A N 1
ATOM 3762 C CA . ARG A 1 266 ? 26.747 -33.929 11.244 1.00 29.85 266 ARG A CA 1
ATOM 3763 C C . ARG A 1 266 ? 27.979 -33.441 10.500 1.00 34.15 266 ARG A C 1
ATOM 3764 O O . ARG A 1 266 ? 27.912 -33.115 9.313 1.00 38.99 266 ARG A O 1
ATOM 3785 N N . ARG A 1 267 ? 29.096 -33.362 11.212 1.00 30.54 267 ARG A N 1
ATOM 3786 C CA . ARG A 1 267 ? 30.360 -33.036 10.570 1.00 37.49 267 ARG A CA 1
ATOM 3787 C C . ARG A 1 267 ? 30.956 -34.304 9.972 1.00 43.95 267 ARG A C 1
ATOM 3788 O O . ARG A 1 267 ? 30.999 -35.349 10.631 1.00 41.41 267 ARG A O 1
ATOM 3809 N N . SER A 1 268 ? 31.402 -34.203 8.722 1.00 43.58 268 SER A N 1
ATOM 3810 C CA . SER A 1 268 ? 31.944 -35.323 7.955 1.00 51.50 268 SER A CA 1
ATOM 3811 C C . SER A 1 268 ? 30.818 -36.250 7.513 1.00 75.98 268 SER A C 1
ATOM 3812 O O . SER A 1 268 ? 30.417 -36.240 6.347 1.00 72.01 268 SER A O 1
ATOM 3820 N N . SER B 1 12 ? 19.987 -24.474 49.854 1.00 72.60 12 SER B N 1
ATOM 3821 C CA . SER B 1 12 ? 20.440 -23.276 49.158 1.00 79.69 12 SER B CA 1
ATOM 3822 C C . SER B 1 12 ? 20.589 -22.095 50.102 1.00 69.59 12 SER B C 1
ATOM 3823 O O . SER B 1 12 ? 20.866 -20.981 49.661 1.00 72.97 12 SER B O 1
ATOM 3830 N N . ASP B 1 13 ? 20.417 -22.349 51.402 1.00 71.41 13 ASP B N 1
ATOM 3831 C CA . ASP B 1 13 ? 20.270 -21.274 52.385 1.00 68.16 13 ASP B CA 1
ATOM 3832 C C . ASP B 1 13 ? 21.217 -20.098 52.175 1.00 54.26 13 ASP B C 1
ATOM 3833 O O . ASP B 1 13 ? 20.738 -18.958 52.125 1.00 45.28 13 ASP B O 1
ATOM 3842 N N . PRO B 1 14 ? 22.532 -20.282 52.035 1.00 63.65 14 PRO B N 1
ATOM 3843 C CA . PRO B 1 14 ? 23.405 -19.106 51.876 1.00 57.72 14 PRO B CA 1
ATOM 3844 C C . PRO B 1 14 ? 23.013 -18.223 50.704 1.00 46.15 14 PRO B C 1
ATOM 3845 O O . PRO B 1 14 ? 23.208 -17.003 50.763 1.00 64.03 14 PRO B O 1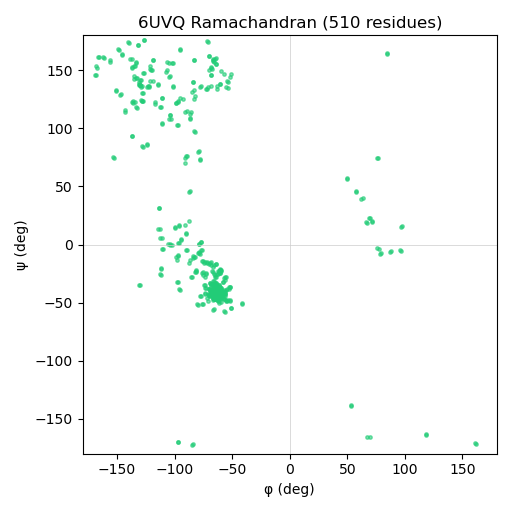
ATOM 3856 N N . PHE B 1 15 ? 22.444 -18.803 49.649 1.00 42.87 15 PHE B N 1
ATOM 3857 C CA . PHE B 1 15 ? 22.067 -18.083 48.444 1.00 33.26 15 PHE B CA 1
ATOM 3858 C C . PHE B 1 15 ? 20.565 -17.829 48.327 1.00 38.11 15 PHE B C 1
ATOM 3859 O O . PHE B 1 15 ? 20.124 -17.250 47.332 1.00 33.03 15 PHE B O 1
ATOM 3876 N N . ALA B 1 16 ? 19.767 -18.270 49.294 1.00 30.21 16 ALA B N 1
ATOM 3877 C CA . ALA B 1 16 ? 18.325 -18.079 49.204 1.00 26.04 16 ALA B CA 1
ATOM 3878 C C . ALA B 1 16 ? 17.982 -16.594 49.151 1.00 23.55 16 ALA B C 1
ATOM 3879 O O . ALA B 1 16 ? 18.563 -15.780 49.872 1.00 23.51 16 ALA B O 1
ATOM 3886 N N . GLY B 1 17 ? 17.024 -16.242 48.291 1.00 25.00 17 GLY B N 1
ATOM 3887 C CA . GLY B 1 17 ? 16.558 -14.875 48.175 1.00 26.31 17 GLY B CA 1
ATOM 3888 C C . GLY B 1 17 ? 17.335 -14.009 47.207 1.00 29.08 17 GLY B C 1
ATOM 3889 O O . GLY B 1 17 ? 16.936 -12.862 46.966 1.00 26.64 17 GLY B O 1
ATOM 3893 N N . LEU B 1 18 ? 18.424 -14.515 46.643 1.00 23.10 18 LEU B N 1
ATOM 3894 C CA . LEU B 1 18 ? 19.232 -13.767 45.693 1.00 22.90 18 LEU B CA 1
ATOM 3895 C C . LEU B 1 18 ? 18.978 -14.292 44.288 1.00 22.95 18 LEU B C 1
ATOM 3896 O O . LEU B 1 18 ? 18.562 -15.437 44.098 1.00 23.10 18 LEU B O 1
ATOM 3912 N N . GLY B 1 19 ? 19.226 -13.434 43.303 1.00 26.16 19 GLY B N 1
ATOM 3913 C CA . GLY B 1 19 ? 19.063 -13.808 41.913 1.00 24.47 19 GLY B CA 1
ATOM 3914 C C . GLY B 1 19 ? 18.026 -12.986 41.177 1.00 23.17 19 GLY B C 1
ATOM 3915 O O . GLY B 1 19 ? 17.596 -11.928 41.653 1.00 23.19 19 GLY B O 1
ATOM 3919 N N . ALA B 1 20 ? 17.598 -13.485 40.015 1.00 23.39 20 ALA B N 1
ATOM 3920 C CA . ALA B 1 20 ? 16.717 -12.706 39.154 1.00 23.66 20 ALA B CA 1
ATOM 3921 C C . ALA B 1 20 ? 15.392 -12.361 39.823 1.00 25.39 20 ALA B C 1
ATOM 3922 O O . ALA B 1 20 ? 14.734 -11.402 39.404 1.00 27.37 20 ALA B O 1
ATOM 3929 N N . GLY B 1 21 ? 14.976 -13.115 40.836 1.00 25.33 21 GLY B N 1
ATOM 3930 C CA . GLY B 1 21 ? 13.737 -12.840 41.527 1.00 27.17 21 GLY B CA 1
ATOM 3931 C C . GLY B 1 21 ? 13.863 -11.913 42.715 1.00 27.41 21 GLY B C 1
ATOM 3932 O O . GLY B 1 21 ? 12.901 -11.756 43.474 1.00 27.46 21 GLY B O 1
ATOM 3936 N N . ASN B 1 22 ? 15.024 -11.285 42.901 1.00 23.72 22 ASN B N 1
ATOM 3937 C CA . ASN B 1 22 ? 15.311 -10.516 44.112 1.00 23.65 22 ASN B CA 1
ATOM 3938 C C . ASN B 1 22 ? 14.646 -9.143 44.004 1.00 38.16 22 ASN B C 1
ATOM 3939 O O . ASN B 1 22 ? 15.280 -8.121 43.728 1.00 58.58 22 ASN B O 1
ATOM 3950 N N . ILE B 1 23 ? 13.336 -9.127 44.272 1.00 31.67 23 ILE B N 1
ATOM 3951 C CA . ILE B 1 23 ? 12.485 -7.946 44.138 1.00 37.34 23 ILE B CA 1
ATOM 3952 C C . ILE B 1 23 ? 12.241 -7.347 45.516 1.00 36.23 23 ILE B C 1
ATOM 3953 O O . ILE B 1 23 ? 11.963 -8.077 46.474 1.00 33.97 23 ILE B O 1
ATOM 3969 N N . HIS B 1 24 ? 12.335 -6.022 45.627 1.00 25.20 24 HIS B N 1
ATOM 3970 C CA . HIS B 1 24 ? 12.126 -5.363 46.912 1.00 25.48 24 HIS B CA 1
ATOM 3971 C C . HIS B 1 24 ? 10.686 -4.867 47.055 1.00 26.19 24 HIS B C 1
ATOM 3972 O O . HIS B 1 24 ? 9.899 -4.852 46.107 1.00 28.35 24 HIS B O 1
ATOM 3987 N N . LEU B 1 25 ? 10.346 -4.469 48.276 1.00 26.54 25 LEU B N 1
ATOM 3988 C CA . LEU B 1 25 ? 8.968 -4.153 48.626 1.00 27.28 25 LEU B CA 1
ATOM 3989 C C . LEU B 1 25 ? 8.644 -2.711 48.230 1.00 27.84 25 LEU B C 1
ATOM 3990 O O . LEU B 1 25 ? 9.411 -2.042 47.530 1.00 29.89 25 LEU B O 1
ATOM 4006 N N . GLY B 1 26 ? 7.468 -2.230 48.647 1.00 28.72 26 GLY B N 1
ATOM 4007 C CA . GLY B 1 26 ? 7.017 -0.902 48.288 1.00 29.91 26 GLY B CA 1
ATOM 4008 C C . GLY B 1 26 ? 6.335 -0.233 49.463 1.00 32.80 26 GLY B C 1
ATOM 4009 O O . GLY B 1 26 ? 6.123 -0.846 50.511 1.00 30.50 26 GLY B O 1
ATOM 4013 N N . TYR B 1 27 ? 5.994 1.043 49.267 1.00 34.40 27 TYR B N 1
ATOM 4014 C CA . TYR B 1 27 ? 5.455 1.903 50.318 1.00 37.61 27 TYR B CA 1
ATOM 4015 C C . TYR B 1 27 ? 4.042 2.331 49.945 1.00 39.64 27 TYR B C 1
ATOM 4016 O O . TYR B 1 27 ? 3.844 2.984 48.915 1.00 36.49 27 TYR B O 1
ATOM 4034 N N . PHE B 1 28 ? 3.071 1.999 50.803 1.00 39.75 28 PHE B N 1
ATOM 4035 C CA . PHE B 1 28 ? 1.665 2.315 50.590 1.00 40.74 28 PHE B CA 1
ATOM 4036 C C . PHE B 1 28 ? 1.127 3.163 51.736 1.00 41.59 28 PHE B C 1
ATOM 4037 O O . PHE B 1 28 ? 1.638 3.106 52.858 1.00 50.10 28 PHE B O 1
ATOM 4054 N N . ASP B 1 29 ? 0.093 3.958 51.438 1.00 56.42 29 ASP B N 1
ATOM 4055 C CA . ASP B 1 29 ? -0.662 4.678 52.468 1.00 68.65 29 ASP B CA 1
ATOM 4056 C C . ASP B 1 29 ? -1.831 3.802 52.926 1.00 71.48 29 ASP B C 1
ATOM 4057 O O . ASP B 1 29 ? -3.002 4.068 52.650 1.00 84.52 29 ASP B O 1
ATOM 4066 N N . GLY B 1 30 ? -1.488 2.732 53.636 1.00 95.49 30 GLY B N 1
ATOM 4067 C CA . GLY B 1 30 ? -2.479 1.789 54.097 1.00 113.32 30 GLY B CA 1
ATOM 4068 C C . GLY B 1 30 ? -3.123 1.045 52.944 1.00 117.76 30 GLY B C 1
ATOM 4069 O O . GLY B 1 30 ? -2.629 1.065 51.812 1.00 121.12 30 GLY B O 1
ATOM 4073 N N . PRO B 1 31 ? -4.249 0.372 53.206 1.00 111.80 31 PRO B N 1
ATOM 4074 C CA . PRO B 1 31 ? -4.957 -0.320 52.117 1.00 106.91 31 PRO B CA 1
ATOM 4075 C C . PRO B 1 31 ? -5.959 0.551 51.370 1.00 94.56 31 PRO B C 1
ATOM 4076 O O . PRO B 1 31 ? -6.860 0.031 50.703 1.00 83.78 31 PRO B O 1
ATOM 4087 N N . ASP B 1 32 ? -5.817 1.873 51.469 1.00 91.05 32 ASP B N 1
ATOM 4088 C CA . ASP B 1 32 ? -6.671 2.811 50.752 1.00 72.52 32 ASP B CA 1
ATOM 4089 C C . ASP B 1 32 ? -5.911 3.559 49.662 1.00 77.45 32 ASP B C 1
ATOM 4090 O O . ASP B 1 32 ? -6.476 4.452 49.022 1.00 76.95 32 ASP B O 1
ATOM 4099 N N . ASP B 1 33 ? -4.645 3.204 49.427 1.00 74.68 33 ASP B N 1
ATOM 4100 C CA . ASP B 1 33 ? -3.793 3.965 48.517 1.00 73.07 33 ASP B CA 1
ATOM 4101 C C . ASP B 1 33 ? -4.121 3.684 47.055 1.00 60.57 33 ASP B C 1
ATOM 4102 O O . ASP B 1 33 ? -4.297 4.616 46.264 1.00 72.82 33 ASP B O 1
ATOM 4111 N N . ALA B 1 34 ? -4.173 2.408 46.673 1.00 61.80 34 ALA B N 1
ATOM 4112 C CA . ALA B 1 34 ? -4.439 1.975 45.305 1.00 70.69 34 ALA B CA 1
ATOM 4113 C C . ALA B 1 34 ? -3.323 2.347 44.336 1.00 50.19 34 ALA B C 1
ATOM 4114 O O . ALA B 1 34 ? -3.540 2.356 43.121 1.00 61.60 34 ALA B O 1
ATOM 4121 N N . ALA B 1 35 ? -2.129 2.648 44.832 1.00 62.69 35 ALA B N 1
ATOM 4122 C CA . ALA B 1 35 ? -1.000 2.852 43.937 1.00 56.95 35 ALA B CA 1
ATOM 4123 C C . ALA B 1 35 ? -0.598 1.523 43.312 1.00 39.23 35 ALA B C 1
ATOM 4124 O O . ALA B 1 35 ? -0.780 0.456 43.904 1.00 44.61 35 ALA B O 1
ATOM 4131 N N . THR B 1 36 ? -0.055 1.588 42.101 1.00 47.83 36 THR B N 1
ATOM 4132 C CA . THR B 1 36 ? 0.450 0.376 41.473 1.00 51.29 36 THR B CA 1
ATOM 4133 C C . THR B 1 36 ? 1.655 -0.148 42.248 1.00 38.90 36 THR B C 1
ATOM 4134 O O . THR B 1 36 ? 2.312 0.581 42.998 1.00 40.87 36 THR B O 1
ATOM 4145 N N . LEU B 1 37 ? 1.948 -1.435 42.052 1.00 44.28 37 LEU B N 1
ATOM 4146 C CA . LEU B 1 37 ? 3.103 -2.028 42.719 1.00 36.25 37 LEU B CA 1
ATOM 4147 C C . LEU B 1 37 ? 4.378 -1.265 42.378 1.00 38.86 37 LEU B C 1
ATOM 4148 O O . LEU B 1 37 ? 5.214 -1.016 43.253 1.00 31.65 37 LEU B O 1
ATOM 4164 N N . ALA B 1 38 ? 4.539 -0.881 41.108 1.00 35.98 38 ALA B N 1
ATOM 4165 C CA . ALA B 1 38 ? 5.713 -0.110 40.705 1.00 37.05 38 ALA B CA 1
ATOM 4166 C C . ALA B 1 38 ? 5.767 1.238 41.412 1.00 35.65 38 ALA B C 1
ATOM 4167 O O . ALA B 1 38 ? 6.834 1.661 41.880 1.00 36.95 38 ALA B O 1
ATOM 4174 N N . GLU B 1 39 ? 4.633 1.937 41.487 1.00 33.10 39 GLU B N 1
ATOM 4175 C CA . GLU B 1 39 ? 4.611 3.236 42.156 1.00 32.55 39 GLU B CA 1
ATOM 4176 C C . GLU B 1 39 ? 4.992 3.104 43.626 1.00 42.66 39 GLU B C 1
ATOM 4177 O O . GLU B 1 39 ? 5.758 3.920 44.154 1.00 37.61 39 GLU B O 1
ATOM 4189 N N . ALA B 1 40 ? 4.463 2.087 44.308 1.00 32.89 40 ALA B N 1
ATOM 4190 C CA . ALA B 1 40 ? 4.833 1.871 45.701 1.00 32.82 40 ALA B CA 1
ATOM 4191 C C . ALA B 1 40 ? 6.311 1.529 45.822 1.00 31.05 40 ALA B C 1
ATOM 4192 O O . ALA B 1 40 ? 6.979 1.955 46.772 1.00 34.93 40 ALA B O 1
ATOM 4199 N N . ALA B 1 41 ? 6.844 0.770 44.860 1.00 32.08 41 ALA B N 1
ATOM 4200 C CA . ALA B 1 41 ? 8.261 0.422 44.890 1.00 28.39 41 ALA B CA 1
ATOM 4201 C C . ALA B 1 41 ? 9.134 1.659 44.690 1.00 37.50 41 ALA B C 1
ATOM 4202 O O . ALA B 1 41 ? 10.114 1.865 45.415 1.00 30.08 41 ALA B O 1
ATOM 4209 N N . ASP B 1 42 ? 8.796 2.495 43.707 1.00 35.11 42 ASP B N 1
ATOM 4210 C CA . ASP B 1 42 ? 9.517 3.753 43.535 1.00 33.85 42 ASP B CA 1
ATOM 4211 C C . ASP B 1 42 ? 9.381 4.640 44.768 1.00 28.87 42 ASP B C 1
ATOM 4212 O O . ASP B 1 42 ? 10.323 5.351 45.140 1.00 31.15 42 ASP B O 1
ATOM 4221 N N . ARG B 1 43 ? 8.211 4.628 45.407 1.00 33.65 43 ARG B N 1
ATOM 4222 C CA . ARG B 1 43 ? 8.009 5.475 46.578 1.00 39.45 43 ARG B CA 1
ATOM 4223 C C . ARG B 1 43 ? 8.936 5.065 47.715 1.00 30.62 43 ARG B C 1
ATOM 4224 O O . ARG B 1 43 ? 9.539 5.921 48.374 1.00 36.76 43 ARG B O 1
ATOM 4245 N N . LEU B 1 44 ? 9.071 3.759 47.953 1.00 29.74 44 LEU B N 1
ATOM 4246 C CA . LEU B 1 44 ? 9.988 3.295 48.987 1.00 29.08 44 LEU B CA 1
ATOM 4247 C C . LEU B 1 44 ? 11.420 3.702 48.664 1.00 27.88 44 LEU B C 1
ATOM 4248 O O . LEU B 1 44 ? 12.155 4.165 49.542 1.00 29.04 44 LEU B O 1
ATOM 4264 N N . THR B 1 45 ? 11.833 3.529 47.407 1.00 32.18 45 THR B N 1
ATOM 4265 C CA . THR B 1 45 ? 13.163 3.953 46.989 1.00 26.61 45 THR B CA 1
ATOM 4266 C C . THR B 1 45 ? 13.397 5.423 47.317 1.00 30.54 45 THR B C 1
ATOM 4267 O O . THR B 1 45 ? 14.428 5.792 47.890 1.00 26.46 45 THR B O 1
ATOM 4278 N N . ASP B 1 46 ? 12.442 6.284 46.961 1.00 29.94 46 ASP B N 1
ATOM 4279 C CA . ASP B 1 46 ? 12.640 7.714 47.173 1.00 34.27 46 ASP B CA 1
ATOM 4280 C C . ASP B 1 46 ? 12.735 8.057 48.654 1.00 34.92 46 ASP B C 1
ATOM 4281 O O . ASP B 1 46 ? 13.360 9.059 49.018 1.00 34.07 46 ASP B O 1
ATOM 4290 N N . GLN B 1 47 ? 12.132 7.245 49.525 1.00 30.84 47 GLN B N 1
ATOM 4291 C CA . GLN B 1 47 ? 12.257 7.500 50.957 1.00 30.95 47 GLN B CA 1
ATOM 4292 C C . GLN B 1 47 ? 13.693 7.286 51.422 1.00 43.12 47 GLN B C 1
ATOM 4293 O O . GLN B 1 47 ? 14.198 8.036 52.262 1.00 38.05 47 GLN B O 1
ATOM 4307 N N . LEU B 1 48 ? 14.368 6.264 50.888 1.00 34.56 48 LEU B N 1
ATOM 4308 C CA . LEU B 1 48 ? 15.772 6.063 51.227 1.00 27.46 48 LEU B CA 1
ATOM 4309 C C . LEU B 1 48 ? 16.646 7.143 50.616 1.00 26.85 48 LEU B C 1
ATOM 4310 O O . LEU B 1 48 ? 17.627 7.574 51.232 1.00 33.32 48 LEU B O 1
ATOM 4326 N N . ILE B 1 49 ? 16.328 7.566 49.389 1.00 26.97 49 ILE B N 1
ATOM 4327 C CA . ILE B 1 49 ? 17.086 8.642 48.762 1.00 31.20 49 ILE B CA 1
ATOM 4328 C C . ILE B 1 49 ? 17.009 9.899 49.614 1.00 30.67 49 ILE B C 1
ATOM 4329 O O . ILE B 1 49 ? 17.989 10.641 49.749 1.00 31.43 49 ILE B O 1
ATOM 4345 N N . ALA B 1 50 ? 15.832 10.168 50.188 1.00 37.03 50 ALA B N 1
ATOM 4346 C CA . ALA B 1 50 ? 15.673 11.321 51.067 1.00 38.62 50 ALA B CA 1
ATOM 4347 C C . ALA B 1 50 ? 16.582 11.242 52.287 1.00 37.73 50 ALA B C 1
ATOM 4348 O O . ALA B 1 50 ? 16.909 12.279 52.873 1.00 37.18 50 ALA B O 1
ATOM 4355 N N . ARG B 1 51 ? 16.996 10.037 52.682 1.00 35.61 51 ARG B N 1
ATOM 4356 C CA . ARG B 1 51 ? 17.825 9.824 53.859 1.00 36.94 51 ARG B CA 1
ATOM 4357 C C . ARG B 1 51 ? 19.298 9.636 53.513 1.00 37.23 51 ARG B C 1
ATOM 4358 O O . ARG B 1 51 ? 20.068 9.153 54.350 1.00 38.69 51 ARG B O 1
ATOM 4379 N N . LEU B 1 52 ? 19.702 9.991 52.293 1.00 31.59 52 LEU B N 1
ATOM 4380 C CA . LEU B 1 52 ? 21.088 9.862 51.847 1.00 27.41 52 LEU B CA 1
ATOM 4381 C C . LEU B 1 52 ? 21.524 11.210 51.290 1.00 32.83 52 LEU B C 1
ATOM 4382 O O . LEU B 1 52 ? 21.436 11.456 50.080 1.00 31.74 52 LEU B O 1
ATOM 4398 N N . PRO B 1 53 ? 21.974 12.125 52.154 1.00 29.75 53 PRO B N 1
ATOM 4399 C CA . PRO B 1 53 ? 22.327 13.495 51.712 1.00 33.23 53 PRO B CA 1
ATOM 4400 C C . PRO B 1 53 ? 23.680 13.590 51.012 1.00 32.84 53 PRO B C 1
ATOM 4401 O O . PRO B 1 53 ? 24.670 14.113 51.537 1.00 32.53 53 PRO B O 1
ATOM 4412 N N . VAL B 1 54 ? 23.726 13.089 49.775 1.00 33.34 54 VAL B N 1
ATOM 4413 C CA . VAL B 1 54 ? 24.871 13.230 48.884 1.00 29.06 54 VAL B CA 1
ATOM 4414 C C . VAL B 1 54 ? 24.414 13.991 47.644 1.00 37.33 54 VAL B C 1
ATOM 4415 O O . VAL B 1 54 ? 23.224 14.039 47.324 1.00 30.27 54 VAL B O 1
ATOM 4428 N N . VAL B 1 55 ? 25.377 14.585 46.935 1.00 34.72 55 VAL B N 1
ATOM 4429 C CA . VAL B 1 55 ? 25.092 15.422 45.774 1.00 30.81 55 VAL B CA 1
ATOM 4430 C C . VAL B 1 55 ? 25.899 14.918 44.580 1.00 43.85 55 VAL B C 1
ATOM 4431 O O . VAL B 1 55 ? 26.704 13.994 44.691 1.00 31.59 55 VAL B O 1
ATOM 4444 N N . ARG B 1 56 ? 25.664 15.542 43.425 1.00 30.95 56 ARG B N 1
ATOM 4445 C CA . ARG B 1 56 ? 26.213 15.044 42.171 1.00 37.54 56 ARG B CA 1
ATOM 4446 C C . ARG B 1 56 ? 27.725 14.882 42.261 1.00 31.68 56 ARG B C 1
ATOM 4447 O O . ARG B 1 56 ? 28.422 15.717 42.840 1.00 33.59 56 ARG B O 1
ATOM 4468 N N . ASP B 1 57 ? 28.224 13.801 41.666 1.00 29.95 57 ASP B N 1
ATOM 4469 C CA . ASP B 1 57 ? 29.625 13.411 41.568 1.00 33.21 57 ASP B CA 1
ATOM 4470 C C . ASP B 1 57 ? 30.143 12.771 42.854 1.00 31.37 57 ASP B C 1
ATOM 4471 O O . ASP B 1 57 ? 31.282 12.306 42.867 1.00 34.09 57 ASP B O 1
ATOM 4480 N N . HIS B 1 58 ? 29.380 12.764 43.943 1.00 29.21 58 HIS B N 1
ATOM 4481 C CA . HIS B 1 58 ? 29.750 11.944 45.089 1.00 28.57 58 HIS B CA 1
ATOM 4482 C C . HIS B 1 58 ? 29.638 10.462 44.732 1.00 27.25 58 HIS B C 1
ATOM 4483 O O . HIS B 1 58 ? 28.921 10.071 43.812 1.00 26.70 58 HIS B O 1
ATOM 4497 N N . ARG B 1 59 ? 30.356 9.636 45.483 1.00 26.85 59 ARG B N 1
ATOM 4498 C CA . ARG B 1 59 ? 30.490 8.215 45.191 1.00 25.81 59 ARG B CA 1
ATOM 4499 C C . ARG B 1 59 ? 29.751 7.410 46.250 1.00 24.99 59 ARG B C 1
ATOM 4500 O O . ARG B 1 59 ? 29.998 7.587 47.447 1.00 25.30 59 ARG B O 1
ATOM 4521 N N . VAL B 1 60 ? 28.854 6.528 45.805 1.00 24.10 60 VAL B N 1
ATOM 4522 C CA . VAL B 1 60 ? 27.992 5.752 46.689 1.00 25.64 60 VAL B CA 1
ATOM 4523 C C . VAL B 1 60 ? 28.192 4.263 46.442 1.00 22.61 60 VAL B C 1
ATOM 4524 O O . VAL B 1 60 ? 28.207 3.807 45.294 1.00 22.30 60 VAL B O 1
ATOM 4537 N N . LEU B 1 61 ? 28.288 3.501 47.529 1.00 22.33 61 LEU B N 1
ATOM 4538 C CA . LEU B 1 61 ? 28.352 2.047 47.477 1.00 21.64 61 LEU B CA 1
ATOM 4539 C C . LEU B 1 61 ? 26.961 1.481 47.752 1.00 21.21 61 LEU B C 1
ATOM 4540 O O . LEU B 1 61 ? 26.372 1.757 48.801 1.00 21.44 61 LEU B O 1
ATOM 4556 N N . ASP B 1 62 ? 26.438 0.698 46.810 1.00 20.99 62 ASP B N 1
ATOM 4557 C CA . ASP B 1 62 ? 25.148 0.018 46.959 1.00 23.86 62 ASP B CA 1
ATOM 4558 C C . ASP B 1 62 ? 25.441 -1.414 47.399 1.00 27.01 62 ASP B C 1
ATOM 4559 O O . ASP B 1 62 ? 25.836 -2.255 46.590 1.00 22.09 62 ASP B O 1
ATOM 4568 N N . VAL B 1 63 ? 25.254 -1.682 48.688 1.00 22.43 63 VAL B N 1
ATOM 4569 C CA . VAL B 1 63 ? 25.556 -2.984 49.277 1.00 20.11 63 VAL B CA 1
ATOM 4570 C C . VAL B 1 63 ? 24.338 -3.883 49.093 1.00 23.03 63 VAL B C 1
ATOM 4571 O O . VAL B 1 63 ? 23.283 -3.634 49.679 1.00 25.08 63 VAL B O 1
ATOM 4584 N N . GLY B 1 64 ? 24.485 -4.939 48.295 1.00 24.75 64 GLY B N 1
ATOM 4585 C CA . GLY B 1 64 ? 23.365 -5.812 47.990 1.00 23.96 64 GLY B CA 1
ATOM 4586 C C . GLY B 1 64 ? 22.447 -5.149 46.988 1.00 28.49 64 GLY B C 1
ATOM 4587 O O . GLY B 1 64 ? 21.354 -4.691 47.336 1.00 24.27 64 GLY B O 1
ATOM 4591 N N . CYS B 1 65 ? 22.886 -5.106 45.732 1.00 19.75 65 CYS B N 1
ATOM 4592 C CA . CYS B 1 65 ? 22.294 -4.238 44.722 1.00 23.19 65 CYS B CA 1
ATOM 4593 C C . CYS B 1 65 ? 20.973 -4.742 44.154 1.00 20.22 65 CYS B C 1
ATOM 4594 O O . CYS B 1 65 ? 20.421 -4.085 43.264 1.00 24.83 65 CYS B O 1
ATOM 4602 N N . GLY B 1 66 ? 20.442 -5.863 44.628 1.00 23.94 66 GLY B N 1
ATOM 4603 C CA . GLY B 1 66 ? 19.272 -6.410 43.958 1.00 22.10 66 GLY B CA 1
ATOM 4604 C C . GLY B 1 66 ? 19.550 -6.565 42.478 1.00 21.21 66 GLY B C 1
ATOM 4605 O O . GLY B 1 66 ? 20.654 -6.945 42.074 1.00 22.91 66 GLY B O 1
ATOM 4609 N N . VAL B 1 67 ? 18.564 -6.221 41.652 1.00 20.47 67 VAL B N 1
ATOM 4610 C CA . VAL B 1 67 ? 18.720 -6.255 40.201 1.00 23.42 67 VAL B CA 1
ATOM 4611 C C . VAL B 1 67 ? 19.095 -4.881 39.639 1.00 20.58 67 VAL B C 1
ATOM 4612 O O . VAL B 1 67 ? 18.968 -4.650 38.439 1.00 22.35 67 VAL B O 1
ATOM 4625 N N . GLY B 1 68 ? 19.540 -3.961 40.489 1.00 20.96 68 GLY B N 1
ATOM 4626 C CA . GLY B 1 68 ? 20.172 -2.742 40.045 1.00 22.41 68 GLY B CA 1
ATOM 4627 C C . GLY B 1 68 ? 19.275 -1.530 39.944 1.00 21.93 68 GLY B C 1
ATOM 4628 O O . GLY B 1 68 ? 19.786 -0.434 39.681 1.00 22.47 68 GLY B O 1
ATOM 4632 N N . LYS B 1 69 ? 17.964 -1.674 40.165 1.00 23.28 69 LYS B N 1
ATOM 4633 C CA . LYS B 1 69 ? 17.065 -0.568 39.835 1.00 28.43 69 LYS B CA 1
ATOM 4634 C C . LYS B 1 69 ? 17.193 0.605 40.797 1.00 20.37 69 LYS B C 1
ATOM 4635 O O . LYS B 1 69 ? 17.261 1.754 40.326 1.00 20.98 69 LYS B O 1
ATOM 4654 N N . PRO B 1 70 ? 17.223 0.416 42.119 1.00 21.46 70 PRO B N 1
ATOM 4655 C CA . PRO B 1 70 ? 17.411 1.585 42.994 1.00 21.71 70 PRO B CA 1
ATOM 4656 C C . PRO B 1 70 ? 18.704 2.332 42.712 1.00 21.34 70 PRO B C 1
ATOM 4657 O O . PRO B 1 70 ? 18.716 3.571 42.715 1.00 22.49 70 PRO B O 1
ATOM 4668 N N . ALA B 1 71 ? 19.798 1.611 42.456 1.00 21.76 71 ALA B N 1
ATOM 4669 C CA . ALA B 1 71 ? 21.053 2.278 42.141 1.00 21.79 71 ALA B CA 1
ATOM 4670 C C . ALA B 1 71 ? 20.900 3.177 40.924 1.00 23.30 71 ALA B C 1
ATOM 4671 O O . ALA B 1 71 ? 21.437 4.288 40.898 1.00 22.76 71 ALA B O 1
ATOM 4678 N N . LEU B 1 72 ? 20.180 2.712 39.899 1.00 20.56 72 LEU B N 1
ATOM 4679 C CA . LEU B 1 72 ? 19.985 3.538 38.710 1.00 21.78 72 LEU B CA 1
ATOM 4680 C C . LEU B 1 72 ? 19.105 4.742 39.010 1.00 31.19 72 LEU B C 1
ATOM 4681 O O . LEU B 1 72 ? 19.374 5.847 38.533 1.00 29.73 72 LEU B O 1
ATOM 4697 N N . ARG B 1 73 ? 18.042 4.544 39.790 1.00 27.79 73 ARG B N 1
ATOM 4698 C CA . ARG B 1 73 ? 17.198 5.666 40.176 1.00 27.86 73 ARG B CA 1
ATOM 4699 C C . ARG B 1 73 ? 17.987 6.665 40.999 1.00 24.11 73 ARG B C 1
ATOM 4700 O O . ARG B 1 73 ? 17.818 7.881 40.856 1.00 28.76 73 ARG B O 1
ATOM 4721 N N . LEU B 1 74 ? 18.864 6.160 41.859 1.00 31.93 74 LEU B N 1
ATOM 4722 C CA . LEU B 1 74 ? 19.666 7.017 42.718 1.00 28.82 74 LEU B CA 1
ATOM 4723 C C . LEU B 1 74 ? 20.633 7.862 41.897 1.00 25.36 74 LEU B C 1
ATOM 4724 O O . LEU B 1 74 ? 20.747 9.075 42.108 1.00 34.04 74 LEU B O 1
ATOM 4740 N N . ALA B 1 75 ? 21.335 7.240 40.949 1.00 27.53 75 ALA B N 1
ATOM 4741 C CA . ALA B 1 75 ? 22.260 7.993 40.109 1.00 22.21 75 ALA B CA 1
ATOM 4742 C C . ALA B 1 75 ? 21.528 9.033 39.271 1.00 30.75 75 ALA B C 1
ATOM 4743 O O . ALA B 1 75 ? 22.019 10.152 39.092 1.00 30.47 75 ALA B O 1
ATOM 4750 N N . GLY B 1 76 ? 20.362 8.675 38.731 1.00 26.93 76 GLY B N 1
ATOM 4751 C CA . GLY B 1 76 ? 19.622 9.618 37.912 1.00 27.56 76 GLY B CA 1
ATOM 4752 C C . GLY B 1 76 ? 19.057 10.775 38.709 1.00 27.39 76 GLY B C 1
ATOM 4753 O O . GLY B 1 76 ? 18.962 11.896 38.201 1.00 43.04 76 GLY B O 1
ATOM 4757 N N . ASP B 1 77 ? 18.679 10.527 39.963 1.00 33.07 77 ASP B N 1
ATOM 4758 C CA . ASP B 1 77 ? 18.078 11.578 40.777 1.00 26.55 77 ASP B CA 1
ATOM 4759 C C . ASP B 1 77 ? 19.131 12.514 41.362 1.00 31.02 77 ASP B C 1
ATOM 4760 O O . ASP B 1 77 ? 19.020 13.738 41.239 1.00 33.78 77 ASP B O 1
ATOM 4769 N N . LEU B 1 78 ? 20.149 11.959 42.019 1.00 27.51 78 LEU B N 1
ATOM 4770 C CA . LEU B 1 78 ? 21.142 12.764 42.716 1.00 36.35 78 LEU B CA 1
ATOM 4771 C C . LEU B 1 78 ? 22.404 13.004 41.903 1.00 33.31 78 LEU B C 1
ATOM 4772 O O . LEU B 1 78 ? 23.231 13.827 42.310 1.00 31.36 78 LEU B O 1
ATOM 4788 N N . GLY B 1 79 ? 22.569 12.324 40.772 1.00 26.55 79 GLY B N 1
ATOM 4789 C CA . GLY B 1 79 ? 23.765 12.493 39.976 1.00 27.50 79 GLY B CA 1
ATOM 4790 C C . GLY B 1 79 ? 25.011 11.891 40.583 1.00 39.08 79 GLY B C 1
ATOM 4791 O O . GLY B 1 79 ? 26.121 12.283 40.216 1.00 24.52 79 GLY B O 1
ATOM 4795 N N . VAL B 1 80 ? 24.863 10.950 41.510 1.00 28.03 80 VAL B N 1
ATOM 4796 C CA . VAL B 1 80 ? 26.024 10.340 42.142 1.00 26.12 80 VAL B CA 1
ATOM 4797 C C . VAL B 1 80 ? 26.575 9.222 41.265 1.00 26.32 80 VAL B C 1
ATOM 4798 O O . VAL B 1 80 ? 25.896 8.668 40.402 1.00 24.06 80 VAL B O 1
ATOM 4811 N N . ARG B 1 81 ? 27.844 8.899 41.489 1.00 23.72 81 ARG B N 1
ATOM 4812 C CA . ARG B 1 81 ? 28.402 7.667 40.965 1.00 24.09 81 ARG B CA 1
ATOM 4813 C C . ARG B 1 81 ? 28.059 6.549 41.937 1.00 20.69 81 ARG B C 1
ATOM 4814 O O . ARG B 1 81 ? 28.093 6.741 43.155 1.00 26.64 81 ARG B O 1
ATOM 4835 N N . VAL B 1 82 ? 27.712 5.388 41.396 1.00 20.27 82 VAL B N 1
ATOM 4836 C CA . VAL B 1 82 ? 27.284 4.249 42.195 1.00 19.87 82 VAL B CA 1
ATOM 4837 C C . VAL B 1 82 ? 28.108 3.034 41.806 1.00 27.03 82 VAL B C 1
ATOM 4838 O O . VAL B 1 82 ? 28.270 2.737 40.618 1.00 22.29 82 VAL B O 1
ATOM 4851 N N . VAL B 1 83 ? 28.647 2.352 42.807 1.00 19.06 83 VAL B N 1
ATOM 4852 C CA . VAL B 1 83 ? 29.186 1.006 42.659 1.00 18.58 83 VAL B CA 1
ATOM 4853 C C . VAL B 1 83 ? 28.280 0.088 43.460 1.00 18.34 83 VAL B C 1
ATOM 4854 O O . VAL B 1 83 ? 28.141 0.255 44.677 1.00 21.31 83 VAL B O 1
ATOM 4867 N N . GLY B 1 84 ? 27.648 -0.864 42.787 1.00 18.13 84 GLY B N 1
ATOM 4868 C CA . GLY B 1 84 ? 26.786 -1.828 43.451 1.00 20.92 84 GLY B CA 1
ATOM 4869 C C . GLY B 1 84 ? 27.490 -3.175 43.561 1.00 23.99 84 GLY B C 1
ATOM 4870 O O . GLY B 1 84 ? 28.236 -3.563 42.665 1.00 20.88 84 GLY B O 1
ATOM 4874 N N . VAL B 1 85 ? 27.242 -3.876 44.663 1.00 19.25 85 VAL B N 1
ATOM 4875 C CA . VAL B 1 85 ? 27.887 -5.163 44.881 1.00 21.13 85 VAL B CA 1
ATOM 4876 C C . VAL B 1 85 ? 26.877 -6.205 45.338 1.00 19.02 85 VAL B C 1
ATOM 4877 O O . VAL B 1 85 ? 25.825 -5.899 45.902 1.00 20.61 85 VAL B O 1
ATOM 4890 N N . SER B 1 86 ? 27.233 -7.457 45.086 1.00 22.77 86 SER B N 1
ATOM 4891 C CA . SER B 1 86 ? 26.437 -8.617 45.457 1.00 18.73 86 SER B CA 1
ATOM 4892 C C . SER B 1 86 ? 27.335 -9.836 45.299 1.00 22.01 86 SER B C 1
ATOM 4893 O O . SER B 1 86 ? 28.357 -9.782 44.605 1.00 20.81 86 SER B O 1
ATOM 4901 N N . ILE B 1 87 ? 26.945 -10.938 45.947 1.00 17.79 87 ILE B N 1
ATOM 490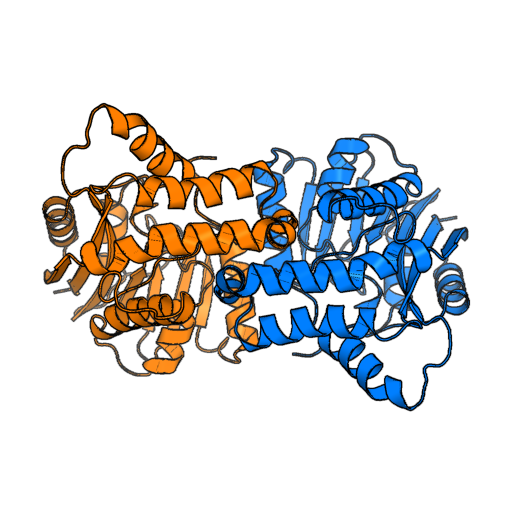2 C CA . ILE B 1 87 ? 27.586 -12.219 45.653 1.00 20.69 87 ILE B CA 1
ATOM 4903 C C . ILE B 1 87 ? 26.880 -12.967 44.530 1.00 31.58 87 ILE B C 1
ATOM 4904 O O . ILE B 1 87 ? 27.375 -14.015 44.093 1.00 21.53 87 ILE B O 1
ATOM 4920 N N . SER B 1 88 ? 25.754 -12.459 44.032 1.00 20.24 88 SER B N 1
ATOM 4921 C CA . SER B 1 88 ? 25.005 -13.121 42.971 1.00 16.82 88 SER B CA 1
ATOM 4922 C C . SER B 1 88 ? 25.514 -12.655 41.610 1.00 22.01 88 SER B C 1
ATOM 4923 O O . SER B 1 88 ? 25.351 -11.488 41.241 1.00 19.35 88 SER B O 1
ATOM 4931 N N . GLU B 1 89 ? 26.096 -13.592 40.854 1.00 21.32 89 GLU B N 1
ATOM 4932 C CA . GLU B 1 89 ? 26.523 -13.321 39.484 1.00 21.24 89 GLU B CA 1
ATOM 4933 C C . GLU B 1 89 ? 25.346 -12.915 38.611 1.00 20.13 89 GLU B C 1
ATOM 4934 O O . GLU B 1 89 ? 25.478 -12.033 37.754 1.00 18.62 89 GLU B O 1
ATOM 4946 N N . ALA B 1 90 ? 24.187 -13.555 38.811 1.00 16.27 90 ALA B N 1
ATOM 4947 C CA . ALA B 1 90 ? 22.990 -13.199 38.059 1.00 17.80 90 ALA B CA 1
ATOM 4948 C C . ALA B 1 90 ? 22.582 -11.756 38.327 1.00 19.26 90 ALA B C 1
ATOM 4949 O O . ALA B 1 90 ? 22.319 -10.985 37.393 1.00 17.02 90 ALA B O 1
ATOM 4956 N N . GLN B 1 91 ? 22.523 -11.367 39.600 1.00 20.17 91 GLN B N 1
ATOM 4957 C CA . GLN B 1 91 ? 22.120 -10.001 39.921 1.00 20.51 91 GLN B CA 1
ATOM 4958 C C . GLN B 1 91 ? 23.075 -8.993 39.298 1.00 22.95 91 GLN B C 1
ATOM 4959 O O . GLN B 1 91 ? 22.647 -7.977 38.739 1.00 19.76 91 GLN B O 1
ATOM 4973 N N . ILE B 1 92 ? 24.374 -9.275 39.363 1.00 16.20 92 ILE B N 1
ATOM 4974 C CA . ILE B 1 92 ? 25.370 -8.348 38.836 1.00 22.26 92 ILE B CA 1
ATOM 4975 C C . ILE B 1 92 ? 25.229 -8.198 37.326 1.00 21.68 92 ILE B C 1
ATOM 4976 O O . ILE B 1 92 ? 25.365 -7.096 36.787 1.00 20.96 92 ILE B O 1
ATOM 4992 N N . GLY B 1 93 ? 24.971 -9.299 36.617 1.00 19.18 93 GLY B N 1
ATOM 4993 C CA . GLY B 1 93 ? 24.814 -9.212 35.172 1.00 21.11 93 GLY B CA 1
ATOM 4994 C C . GLY B 1 93 ? 23.548 -8.485 34.760 1.00 19.55 93 GLY B C 1
ATOM 4995 O O . GLY B 1 93 ? 23.565 -7.652 33.849 1.00 21.44 93 GLY B O 1
ATOM 4999 N N . ILE B 1 94 ? 22.434 -8.786 35.420 1.00 19.73 94 ILE B N 1
ATOM 5000 C CA . ILE B 1 94 ? 21.194 -8.071 35.137 1.00 20.45 94 ILE B CA 1
ATOM 5001 C C . ILE B 1 94 ? 21.384 -6.580 35.375 1.00 21.21 94 ILE B C 1
ATOM 5002 O O . ILE B 1 94 ? 20.991 -5.741 34.555 1.00 20.76 94 ILE B O 1
ATOM 5018 N N . ALA B 1 95 ? 22.004 -6.232 36.500 1.00 15.94 95 ALA B N 1
ATOM 5019 C CA . ALA B 1 95 ? 22.148 -4.828 36.861 1.00 16.39 95 ALA B CA 1
ATOM 5020 C C . ALA B 1 95 ? 23.079 -4.093 35.899 1.00 18.39 95 ALA B C 1
ATOM 5021 O O . ALA B 1 95 ? 22.781 -2.968 35.480 1.00 20.07 95 ALA B O 1
ATOM 5028 N N . ASN B 1 96 ? 24.206 -4.707 35.533 1.00 17.29 96 ASN B N 1
ATOM 5029 C CA . ASN B 1 96 ? 25.106 -4.066 34.577 1.00 17.95 96 ASN B CA 1
ATOM 5030 C C . ASN B 1 96 ? 24.428 -3.884 33.230 1.00 22.13 96 ASN B C 1
ATOM 5031 O O . ASN B 1 96 ? 24.617 -2.861 32.565 1.00 19.53 96 ASN B O 1
ATOM 5042 N N . GLU B 1 97 ? 23.630 -4.866 32.805 1.00 18.00 97 GLU B N 1
ATOM 5043 C CA . GLU B 1 97 ? 22.943 -4.717 31.526 1.00 21.79 97 GLU B CA 1
ATOM 5044 C C . GLU B 1 97 ? 21.920 -3.593 31.585 1.00 17.19 97 GLU B C 1
ATOM 5045 O O . GLU B 1 97 ? 21.779 -2.833 30.622 1.00 20.64 97 GLU B O 1
ATOM 5057 N N . ALA B 1 98 ? 21.212 -3.457 32.710 1.00 19.45 98 ALA B N 1
ATOM 5058 C CA . ALA B 1 98 ? 20.286 -2.340 32.871 1.00 22.40 98 ALA B CA 1
ATOM 5059 C C . ALA B 1 98 ? 21.012 -1.001 32.825 1.00 20.87 98 ALA B C 1
ATOM 5060 O O . ALA B 1 98 ? 20.534 -0.045 32.201 1.00 23.66 98 ALA B O 1
ATOM 5067 N N . ALA B 1 99 ? 22.159 -0.901 33.492 1.00 22.86 99 ALA B N 1
ATOM 5068 C CA . ALA B 1 99 ? 22.896 0.358 33.485 1.00 23.26 99 ALA B CA 1
ATOM 5069 C C . ALA B 1 99 ? 23.377 0.700 32.080 1.00 29.05 99 ALA B C 1
ATOM 5070 O O . ALA B 1 99 ? 23.326 1.863 31.658 1.00 21.82 99 ALA B O 1
ATOM 5077 N N . ARG B 1 100 ? 23.857 -0.305 31.346 1.00 27.88 100 ARG B N 1
ATOM 5078 C CA . ARG B 1 100 ? 24.311 -0.077 29.980 1.00 25.38 100 ARG B CA 1
ATOM 5079 C C . ARG B 1 100 ? 23.152 0.336 29.085 1.00 25.82 100 ARG B C 1
ATOM 5080 O O . ARG B 1 100 ? 23.285 1.248 28.263 1.00 26.51 100 ARG B O 1
ATOM 5101 N N . ALA B 1 101 ? 22.003 -0.321 29.240 1.00 22.97 101 ALA B N 1
ATOM 5102 C CA . ALA B 1 101 ? 20.850 0.020 28.417 1.00 31.95 101 ALA B CA 1
ATOM 5103 C C . ALA B 1 101 ? 20.380 1.441 28.694 1.00 32.61 101 ALA B C 1
ATOM 5104 O O . ALA B 1 101 ? 19.927 2.141 27.783 1.00 28.86 101 ALA B O 1
ATOM 5111 N N . ALA B 1 102 ? 20.473 1.883 29.948 1.00 30.10 102 ALA B N 1
ATOM 5112 C CA . ALA B 1 102 ? 20.082 3.233 30.331 1.00 31.94 102 ALA B CA 1
ATOM 5113 C C . ALA B 1 102 ? 21.126 4.283 29.978 1.00 29.34 102 ALA B C 1
ATOM 5114 O O . ALA B 1 102 ? 20.908 5.463 30.262 1.00 28.37 102 ALA B O 1
ATOM 5121 N N . GLY B 1 103 ? 22.244 3.897 29.371 1.00 26.82 103 GLY B N 1
ATOM 5122 C CA . GLY B 1 103 ? 23.284 4.856 29.063 1.00 30.45 103 GLY B CA 1
ATOM 5123 C C . GLY B 1 103 ? 24.004 5.401 30.271 1.00 35.13 103 GLY B C 1
ATOM 5124 O O . GLY B 1 103 ? 24.583 6.490 30.196 1.00 29.07 103 GLY B O 1
ATOM 5128 N N . LEU B 1 104 ? 23.990 4.670 31.386 1.00 24.00 104 LEU B N 1
ATOM 5129 C CA . LEU B 1 104 ? 24.595 5.108 32.636 1.00 30.88 104 LEU B CA 1
ATOM 5130 C C . LEU B 1 104 ? 25.782 4.251 33.055 1.00 32.34 104 LEU B C 1
ATOM 5131 O O . LEU B 1 104 ? 26.234 4.359 34.201 1.00 26.32 104 LEU B O 1
ATOM 5147 N N . ALA B 1 105 ? 26.306 3.410 32.162 1.00 27.63 105 ALA B N 1
ATOM 5148 C CA . ALA B 1 105 ? 27.379 2.500 32.556 1.00 30.75 105 ALA B CA 1
ATOM 5149 C C . ALA B 1 105 ? 28.629 3.245 33.004 1.00 36.72 105 ALA B C 1
ATOM 5150 O O . ALA B 1 105 ? 29.442 2.677 33.738 1.00 34.13 105 ALA B O 1
ATOM 5157 N N . ASP B 1 106 ? 28.808 4.495 32.574 1.00 30.02 106 ASP B N 1
ATOM 5158 C CA . ASP B 1 106 ? 29.931 5.292 33.043 1.00 42.87 106 ASP B CA 1
ATOM 5159 C C . ASP B 1 106 ? 29.722 5.820 34.456 1.00 35.65 106 ASP B C 1
ATOM 5160 O O . ASP B 1 106 ? 30.686 6.278 35.076 1.00 34.98 106 ASP B O 1
ATOM 5169 N N . ARG B 1 107 ? 28.497 5.765 34.974 1.00 26.80 107 ARG B N 1
ATOM 5170 C CA . ARG B 1 107 ? 28.164 6.296 36.288 1.00 25.72 107 ARG B CA 1
ATOM 5171 C C . ARG B 1 107 ? 27.815 5.222 37.302 1.00 28.80 107 ARG B C 1
ATOM 5172 O O . ARG B 1 107 ? 27.995 5.437 38.505 1.00 23.49 107 ARG B O 1
ATOM 5193 N N . VAL B 1 108 ? 27.331 4.072 36.839 1.00 25.23 108 VAL B N 1
ATOM 5194 C CA . VAL B 1 108 ? 26.801 3.017 37.692 1.00 21.61 108 VAL B CA 1
ATOM 5195 C C . VAL B 1 108 ? 27.349 1.692 37.187 1.00 21.23 108 VAL B C 1
ATOM 5196 O O . VAL B 1 108 ? 27.122 1.329 36.029 1.00 26.85 108 VAL B O 1
ATOM 5209 N N . SER B 1 109 ? 28.047 0.963 38.050 1.00 23.44 109 SER B N 1
ATOM 5210 C CA . SER B 1 109 ? 28.573 -0.344 37.695 1.00 28.04 109 SER B CA 1
ATOM 5211 C C . SER B 1 109 ? 28.375 -1.283 38.872 1.00 26.60 109 SER B C 1
ATOM 5212 O O . SER B 1 109 ? 28.205 -0.855 40.016 1.00 20.47 109 SER B O 1
ATOM 5220 N N . PHE B 1 110 ? 28.414 -2.576 38.578 1.00 20.57 110 PHE B N 1
ATOM 5221 C CA . PHE B 1 110 ? 28.155 -3.618 39.561 1.00 19.32 110 PHE B CA 1
ATOM 5222 C C . PHE B 1 110 ? 29.257 -4.670 39.498 1.00 22.68 110 PHE B C 1
ATOM 5223 O O . PHE B 1 110 ? 29.738 -5.015 38.417 1.00 19.69 110 PHE B O 1
ATOM 5240 N N . ARG B 1 111 ? 29.680 -5.152 40.664 1.00 19.65 111 ARG B N 1
ATOM 5241 C CA . ARG B 1 111 ? 30.769 -6.116 40.733 1.00 22.12 111 ARG B CA 1
ATOM 5242 C C . ARG B 1 111 ? 30.553 -7.030 41.929 1.00 23.82 111 ARG B C 1
ATOM 5243 O O . ARG B 1 111 ? 29.709 -6.772 42.787 1.00 19.38 111 ARG B O 1
ATOM 5264 N N . TYR B 1 112 ? 31.330 -8.109 41.974 1.00 19.93 112 TYR B N 1
ATOM 5265 C CA . TYR B 1 112 ? 31.253 -9.040 43.091 1.00 19.83 112 TYR B CA 1
ATOM 5266 C C . TYR B 1 112 ? 31.781 -8.407 44.372 1.00 20.38 112 TYR B C 1
ATOM 5267 O O . TYR B 1 112 ? 32.847 -7.781 44.383 1.00 21.67 112 TYR B O 1
ATOM 5285 N N . ALA B 1 113 ? 31.061 -8.613 45.469 1.00 23.10 113 ALA B N 1
ATOM 5286 C CA . ALA B 1 113 ? 31.637 -8.368 46.783 1.00 25.61 113 ALA B CA 1
ATOM 5287 C C . ALA B 1 113 ? 30.715 -8.929 47.849 1.00 33.42 113 ALA B C 1
ATOM 5288 O O . ALA B 1 113 ? 29.489 -8.919 47.700 1.00 25.75 113 ALA B O 1
ATOM 5295 N N . ASP B 1 114 ? 31.328 -9.414 48.920 1.00 22.84 114 ASP B N 1
ATOM 5296 C CA . ASP B 1 114 ? 30.643 -9.795 50.146 1.00 21.02 114 ASP B CA 1
ATOM 5297 C C . ASP B 1 114 ? 30.701 -8.612 51.108 1.00 26.28 114 ASP B C 1
ATOM 5298 O O . ASP B 1 114 ? 31.780 -8.077 51.375 1.00 26.62 114 ASP B O 1
ATOM 5307 N N . ALA B 1 115 ? 29.538 -8.184 51.602 1.00 25.54 115 ALA B N 1
ATOM 5308 C CA . ALA B 1 115 ? 29.509 -7.027 52.489 1.00 26.62 115 ALA B CA 1
ATOM 5309 C C . ALA B 1 115 ? 30.328 -7.251 53.754 1.00 26.72 115 ALA B C 1
ATOM 5310 O O . ALA B 1 115 ? 30.737 -6.277 54.395 1.00 33.08 115 ALA B O 1
ATOM 5317 N N . MET B 1 116 ? 30.583 -8.503 54.127 1.00 21.45 116 MET B N 1
ATOM 5318 C CA . MET B 1 116 ? 31.401 -8.783 55.302 1.00 28.88 116 MET B CA 1
ATOM 5319 C C . MET B 1 116 ? 32.893 -8.648 55.029 1.00 32.40 116 MET B C 1
ATOM 5320 O O . MET B 1 116 ? 33.693 -8.737 55.969 1.00 25.70 116 MET B O 1
ATOM 5334 N N . ARG B 1 117 ? 33.292 -8.447 53.772 1.00 36.51 117 ARG B N 1
ATOM 5335 C CA . ARG B 1 117 ? 34.705 -8.303 53.435 1.00 29.23 117 ARG B CA 1
ATOM 5336 C C . ARG B 1 117 ? 34.756 -7.458 52.159 1.00 28.16 117 ARG B C 1
ATOM 5337 O O . ARG B 1 117 ? 34.988 -7.949 51.055 1.00 24.65 117 ARG B O 1
ATOM 5358 N N . LEU B 1 118 ? 34.524 -6.162 52.318 1.00 27.92 118 LEU B N 1
ATOM 5359 C CA . LEU B 1 118 ? 34.411 -5.286 51.156 1.00 27.00 118 LEU B CA 1
ATOM 5360 C C . LEU B 1 118 ? 35.778 -5.074 50.519 1.00 33.84 118 LEU B C 1
ATOM 5361 O O . LEU B 1 118 ? 36.749 -4.788 51.230 1.00 37.43 118 LEU B O 1
ATOM 5377 N N . PRO B 1 119 ? 35.891 -5.189 49.178 1.00 23.99 119 PRO B N 1
ATOM 5378 C CA . PRO B 1 119 ? 37.180 -5.051 48.484 1.00 37.01 119 PRO B CA 1
ATOM 5379 C C . PRO B 1 119 ? 37.506 -3.604 48.135 1.00 44.20 119 PRO B C 1
ATOM 5380 O O . PRO B 1 119 ? 37.888 -3.291 47.002 1.00 50.61 119 PRO B O 1
ATOM 5391 N N . PHE B 1 120 ? 37.315 -2.709 49.087 1.00 25.08 120 PHE B N 1
ATOM 5392 C CA . PHE B 1 120 ? 37.590 -1.299 48.884 1.00 23.95 120 PHE B CA 1
ATOM 5393 C C . PHE B 1 120 ? 38.494 -0.805 49.996 1.00 24.05 120 PHE B C 1
ATOM 5394 O O . PHE B 1 120 ? 38.417 -1.301 51.126 1.00 22.95 120 PHE B O 1
ATOM 5411 N N . PRO B 1 121 ? 39.358 0.164 49.704 1.00 24.72 121 PRO B N 1
ATOM 5412 C CA . PRO B 1 121 ? 40.194 0.745 50.757 1.00 25.25 121 PRO B CA 1
ATOM 5413 C C . PRO B 1 121 ? 39.364 1.576 51.721 1.00 31.71 121 PRO B C 1
ATOM 5414 O O . PRO B 1 121 ? 38.222 1.950 51.440 1.00 28.59 121 PRO B O 1
ATOM 5425 N N . ASP B 1 122 ? 39.956 1.835 52.890 1.00 26.23 122 ASP B N 1
ATOM 5426 C CA . ASP B 1 122 ? 39.316 2.682 53.887 1.00 28.18 122 ASP B CA 1
ATOM 5427 C C . ASP B 1 122 ? 38.892 4.007 53.269 1.00 26.45 122 ASP B C 1
ATOM 5428 O O . ASP B 1 122 ? 39.582 4.555 52.406 1.00 28.55 122 ASP B O 1
ATOM 5437 N N . ALA B 1 123 ? 37.758 4.526 53.731 1.00 29.87 123 ALA B N 1
ATOM 5438 C CA . ALA B 1 123 ? 37.300 5.873 53.403 1.00 27.78 123 ALA B CA 1
ATOM 5439 C C . ALA B 1 123 ? 37.348 6.130 51.898 1.00 32.70 123 ALA B C 1
ATOM 5440 O O . ALA B 1 123 ? 37.988 7.063 51.413 1.00 28.52 123 ALA B O 1
ATOM 5447 N N . SER B 1 124 ? 36.641 5.283 51.159 1.00 24.42 124 SER B N 1
ATOM 5448 C CA . SER B 1 124 ? 36.596 5.380 49.713 1.00 26.33 124 SER B CA 1
ATOM 5449 C C . SER B 1 124 ? 35.240 5.828 49.186 1.00 28.05 124 SER B C 1
ATOM 5450 O O . SER B 1 124 ? 35.111 6.055 47.980 1.00 27.35 124 SER B O 1
ATOM 5458 N N . PHE B 1 125 ? 34.241 6.011 50.050 1.00 22.24 125 PHE B N 1
ATOM 5459 C CA . PHE B 1 125 ? 32.899 6.346 49.597 1.00 25.61 125 PHE B CA 1
ATOM 5460 C C . PHE B 1 125 ? 32.330 7.505 50.393 1.00 27.93 125 PHE B C 1
ATOM 5461 O O . PHE B 1 125 ? 32.567 7.632 51.598 1.00 25.39 125 PHE B O 1
ATOM 5478 N N . ASP B 1 126 ? 31.587 8.357 49.695 1.00 24.81 126 ASP B N 1
ATOM 5479 C CA . ASP B 1 126 ? 30.859 9.437 50.338 1.00 26.80 126 ASP B CA 1
ATOM 5480 C C . ASP B 1 126 ? 29.545 8.961 50.932 1.00 25.62 126 ASP B C 1
ATOM 5481 O O . ASP B 1 126 ? 29.006 9.623 51.829 1.00 29.65 126 ASP B O 1
ATOM 5490 N N . GLY B 1 127 ? 29.016 7.844 50.444 1.00 27.46 127 GLY B N 1
ATOM 5491 C CA . GLY B 1 127 ? 27.773 7.315 50.967 1.00 22.33 127 GLY B CA 1
ATOM 5492 C C . GLY B 1 127 ? 27.658 5.831 50.711 1.00 22.78 127 GLY B C 1
ATOM 5493 O O . GLY B 1 127 ? 28.283 5.281 49.795 1.00 21.61 127 GLY B O 1
ATOM 5497 N N . VAL B 1 128 ? 26.830 5.188 51.528 1.00 26.88 128 VAL B N 1
ATOM 5498 C CA . VAL B 1 128 ? 26.519 3.774 51.394 1.00 20.78 128 VAL B CA 1
ATOM 5499 C C . VAL B 1 128 ? 25.007 3.605 51.411 1.00 25.58 128 VAL B C 1
ATOM 5500 O O . VAL B 1 128 ? 24.305 4.274 52.180 1.00 24.51 128 VAL B O 1
ATOM 5513 N N . TRP B 1 129 ? 24.522 2.686 50.577 1.00 20.56 129 TRP B N 1
ATOM 5514 C CA . TRP B 1 129 ? 23.105 2.421 50.354 1.00 31.67 129 TRP B CA 1
ATOM 5515 C C . TRP B 1 129 ? 22.880 0.926 50.532 1.00 21.25 129 TRP B C 1
ATOM 5516 O O . TRP B 1 129 ? 23.533 0.120 49.864 1.00 25.45 129 TRP B O 1
ATOM 5537 N N . ALA B 1 130 ? 21.970 0.551 51.435 1.00 23.94 130 ALA B N 1
ATOM 5538 C CA . ALA B 1 130 ? 21.711 -0.867 51.721 1.00 27.22 130 ALA B CA 1
ATOM 5539 C C . ALA B 1 130 ? 20.200 -1.073 51.818 1.00 30.95 130 ALA B C 1
ATOM 5540 O O . ALA B 1 130 ? 19.605 -0.895 52.882 1.00 25.98 130 ALA B O 1
ATOM 5547 N N . MET B 1 131 ? 19.587 -1.452 50.700 1.00 24.41 131 MET B N 1
ATOM 5548 C CA . MET B 1 131 ? 18.141 -1.623 50.613 1.00 25.15 131 MET B CA 1
ATOM 5549 C C . MET B 1 131 ? 17.791 -3.107 50.610 1.00 24.71 131 MET B C 1
ATOM 5550 O O . MET B 1 131 ? 18.007 -3.799 49.612 1.00 24.34 131 MET B O 1
ATOM 5564 N N . GLU B 1 132 ? 17.229 -3.590 51.719 1.00 28.53 132 GLU B N 1
ATOM 5565 C CA . GLU B 1 132 ? 16.775 -4.977 51.834 1.00 30.37 132 GLU B CA 1
ATOM 5566 C C . GLU B 1 132 ? 17.915 -5.956 51.574 1.00 30.31 132 GLU B C 1
ATOM 5567 O O . GLU B 1 132 ? 17.764 -6.941 50.853 1.00 30.59 132 GLU B O 1
ATOM 5579 N N . SER B 1 133 ? 19.057 -5.687 52.169 1.00 27.56 133 SER B N 1
ATOM 5580 C CA . SER B 1 133 ? 20.239 -6.486 51.874 1.00 22.92 133 SER B CA 1
ATOM 5581 C C . SER B 1 133 ? 20.967 -6.986 53.110 1.00 23.81 133 SER B C 1
ATOM 5582 O O . SER B 1 133 ? 21.494 -8.103 53.096 1.00 29.51 133 SER B O 1
ATOM 5590 N N . LEU B 1 134 ? 21.005 -6.205 54.185 1.00 24.61 134 LEU B N 1
ATOM 5591 C CA . LEU B 1 134 ? 21.823 -6.605 55.320 1.00 23.27 134 LEU B CA 1
ATOM 5592 C C . LEU B 1 134 ? 21.293 -7.862 56.005 1.00 21.85 134 LEU B C 1
ATOM 5593 O O . LEU B 1 134 ? 22.074 -8.574 56.641 1.00 28.61 134 LEU B O 1
ATOM 5609 N N . HIS B 1 135 ? 20.000 -8.168 55.876 1.00 29.11 135 HIS B N 1
ATOM 5610 C CA . HIS B 1 135 ? 19.480 -9.386 56.494 1.00 28.87 135 HIS B CA 1
ATOM 5611 C C . HIS B 1 135 ? 20.094 -10.642 55.884 1.00 23.74 135 HIS B C 1
ATOM 5612 O O . HIS B 1 135 ? 20.039 -11.711 56.503 1.00 25.08 135 HIS B O 1
ATOM 5626 N N . HIS B 1 136 ? 20.706 -10.525 54.699 1.00 24.67 136 HIS B N 1
ATOM 5627 C CA . HIS B 1 136 ? 21.406 -11.641 54.077 1.00 27.10 136 HIS B CA 1
ATOM 5628 C C . HIS B 1 136 ? 22.728 -11.959 54.757 1.00 24.90 136 HIS B C 1
ATOM 5629 O O . HIS B 1 136 ? 23.307 -13.017 54.490 1.00 28.59 136 HIS B O 1
ATOM 5643 N N . MET B 1 137 ? 23.241 -11.055 55.585 1.00 27.99 137 MET B N 1
ATOM 5644 C CA . MET B 1 137 ? 24.547 -11.261 56.196 1.00 26.32 137 MET B CA 1
ATOM 5645 C C . MET B 1 137 ? 24.404 -12.144 57.432 1.00 22.94 137 MET B C 1
ATOM 5646 O O . MET B 1 137 ? 23.626 -11.816 58.329 1.00 32.03 137 MET B O 1
ATOM 5660 N N . PRO B 1 138 ? 25.137 -13.258 57.519 1.00 32.16 138 PRO B N 1
ATOM 5661 C CA . PRO B 1 138 ? 25.124 -14.023 58.776 1.00 28.10 138 PRO B CA 1
ATOM 5662 C C . PRO B 1 138 ? 25.750 -13.268 59.935 1.00 28.83 138 PRO B C 1
ATOM 5663 O O . PRO B 1 138 ? 25.407 -13.548 61.087 1.00 34.98 138 PRO B O 1
ATOM 5674 N N . ASP B 1 139 ? 26.659 -12.328 59.667 1.00 33.44 139 ASP B N 1
ATOM 5675 C CA . ASP B 1 139 ? 27.264 -11.468 60.685 1.00 25.85 139 ASP B CA 1
ATOM 5676 C C . ASP B 1 139 ? 26.997 -10.023 60.262 1.00 27.54 139 ASP B C 1
ATOM 5677 O O . ASP B 1 139 ? 27.826 -9.386 59.607 1.00 25.98 139 ASP B O 1
ATOM 5686 N N . ARG B 1 140 ? 25.829 -9.506 60.642 1.00 27.15 140 ARG B N 1
ATOM 5687 C CA . ARG B 1 140 ? 25.437 -8.172 60.199 1.00 27.32 140 ARG B CA 1
ATOM 5688 C C . ARG B 1 140 ? 26.328 -7.096 60.797 1.00 27.99 140 ARG B C 1
ATOM 5689 O O . ARG B 1 140 ? 26.559 -6.056 60.165 1.00 25.97 140 ARG B O 1
ATOM 5710 N N . LEU B 1 141 ? 26.831 -7.320 62.010 1.00 31.15 141 LEU B N 1
ATOM 5711 C CA . LEU B 1 141 ? 27.694 -6.328 62.639 1.00 28.25 141 LEU B CA 1
ATOM 5712 C C . LEU B 1 141 ? 29.004 -6.192 61.878 1.00 25.66 141 LEU B C 1
ATOM 5713 O O . LEU B 1 141 ? 29.480 -5.075 61.644 1.00 26.64 141 LEU B O 1
ATOM 5729 N N . GLN B 1 142 ? 29.593 -7.321 61.474 1.00 29.97 142 GLN B N 1
ATOM 5730 C CA . GLN B 1 142 ? 30.789 -7.277 60.641 1.00 33.96 142 GLN B CA 1
ATOM 5731 C C . GLN B 1 142 ? 30.534 -6.484 59.367 1.00 26.88 142 GLN B C 1
ATOM 5732 O O . GLN B 1 142 ? 31.382 -5.692 58.940 1.00 26.01 142 GLN B O 1
ATOM 5746 N N .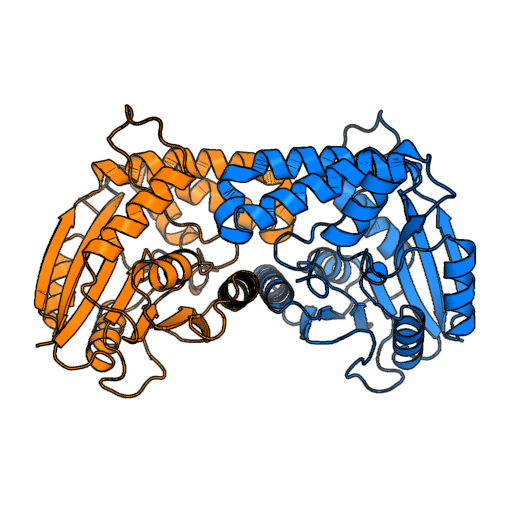 ALA B 1 143 ? 29.363 -6.676 58.750 1.00 26.90 143 ALA B N 1
ATOM 5747 C CA . ALA B 1 143 ? 29.034 -5.923 57.543 1.00 25.51 143 ALA B CA 1
ATOM 5748 C C . ALA B 1 143 ? 28.947 -4.430 57.831 1.00 24.08 143 ALA B C 1
ATOM 5749 O O . ALA B 1 143 ? 29.474 -3.608 57.070 1.00 25.15 143 ALA B O 1
ATOM 5756 N N . LEU B 1 144 ? 28.285 -4.063 58.927 1.00 26.30 144 LEU B N 1
ATOM 5757 C CA . LEU B 1 144 ? 28.165 -2.654 59.282 1.00 29.15 144 LEU B CA 1
ATOM 5758 C C . LEU B 1 144 ? 29.520 -2.042 59.620 1.00 24.78 144 LEU B C 1
ATOM 5759 O O . LEU B 1 144 ? 29.760 -0.868 59.320 1.00 26.98 144 LEU B O 1
ATOM 5775 N N . ARG B 1 145 ? 30.418 -2.815 60.227 1.00 23.86 145 ARG B N 1
ATOM 5776 C CA . ARG B 1 145 ? 31.774 -2.318 60.456 1.00 24.38 145 ARG B CA 1
ATOM 5777 C C . ARG B 1 145 ? 32.525 -2.119 59.148 1.00 23.91 145 ARG B C 1
ATOM 5778 O O . ARG B 1 145 ? 33.333 -1.189 59.028 1.00 24.34 145 ARG B O 1
ATOM 5799 N N . GLU B 1 146 ? 32.283 -2.980 58.159 1.00 23.26 146 GLU B N 1
ATOM 5800 C CA . GLU B 1 146 ? 32.896 -2.780 56.850 1.00 22.83 146 GLU B CA 1
ATOM 5801 C C . GLU B 1 146 ? 32.345 -1.527 56.184 1.00 22.85 146 GLU B C 1
ATOM 5802 O O . GLU B 1 146 ? 33.091 -0.766 55.555 1.00 25.77 146 GLU B O 1
ATOM 5814 N N . ILE B 1 147 ? 31.045 -1.281 56.338 1.00 22.44 147 ILE B N 1
ATOM 5815 C CA . ILE B 1 147 ? 30.456 -0.052 55.814 1.00 26.76 147 ILE B CA 1
ATOM 5816 C C . ILE B 1 147 ? 31.106 1.157 56.471 1.00 31.25 147 ILE B C 1
ATOM 5817 O O . ILE B 1 147 ? 31.488 2.126 55.804 1.00 27.23 147 ILE B O 1
ATOM 5833 N N . ALA B 1 148 ? 31.257 1.109 57.793 1.00 23.33 148 ALA B N 1
ATOM 5834 C CA . ALA B 1 148 ? 31.900 2.210 58.496 1.00 29.24 148 ALA B CA 1
ATOM 5835 C C . ALA B 1 148 ? 33.325 2.424 57.998 1.00 27.71 148 ALA B C 1
ATOM 5836 O O . ALA B 1 148 ? 33.781 3.565 57.873 1.00 26.59 148 ALA B O 1
ATOM 5843 N N . ARG B 1 149 ? 34.035 1.336 57.685 1.00 30.29 149 ARG B N 1
ATOM 5844 C CA . ARG B 1 149 ? 35.429 1.444 57.267 1.00 28.21 149 ARG B CA 1
ATOM 5845 C C . ARG B 1 149 ? 35.566 2.123 55.907 1.00 25.87 149 ARG B C 1
ATOM 5846 O O . ARG B 1 149 ? 36.499 2.908 55.693 1.00 25.50 149 ARG B O 1
ATOM 5867 N N . VAL B 1 150 ? 34.675 1.808 54.959 1.00 24.99 150 VAL B N 1
ATOM 5868 C CA . VAL B 1 150 ? 34.818 2.349 53.606 1.00 22.73 150 VAL B CA 1
ATOM 5869 C C . VAL B 1 150 ? 34.217 3.739 53.451 1.00 22.80 150 VAL B C 1
ATOM 5870 O O . VAL B 1 150 ? 34.460 4.398 52.431 1.00 26.35 150 VAL B O 1
ATOM 5883 N N . LEU B 1 151 ? 33.441 4.203 54.427 1.00 25.02 151 LEU B N 1
ATOM 5884 C CA . LEU B 1 151 ? 32.896 5.552 54.387 1.00 25.60 151 LEU B CA 1
ATOM 5885 C C . LEU B 1 151 ? 33.963 6.564 54.7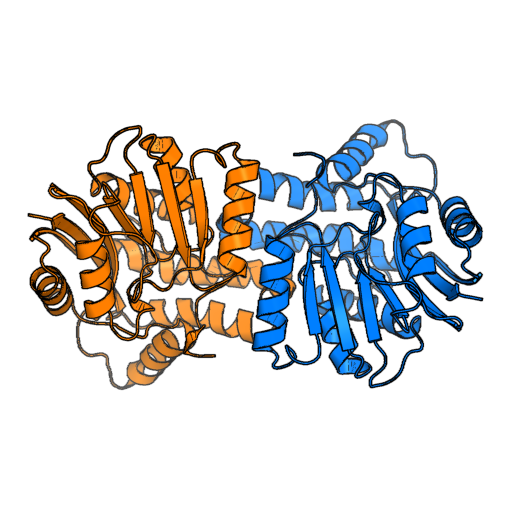77 1.00 28.12 151 LEU B C 1
ATOM 5886 O O . LEU B 1 151 ? 34.698 6.362 55.744 1.00 24.86 151 LEU B O 1
ATOM 5902 N N . ARG B 1 152 ? 34.044 7.655 54.016 1.00 26.00 152 ARG B N 1
ATOM 5903 C CA . ARG B 1 152 ? 34.847 8.798 54.424 1.00 25.31 152 ARG B CA 1
ATOM 5904 C C . ARG B 1 152 ? 34.278 9.410 55.701 1.00 26.06 152 ARG B C 1
ATOM 5905 O O . ARG B 1 152 ? 33.115 9.200 56.060 1.00 30.60 152 ARG B O 1
ATOM 5926 N N . HIS B 1 153 ? 35.115 10.181 56.393 1.00 37.89 153 HIS B N 1
ATOM 5927 C CA . HIS B 1 153 ? 34.623 10.990 57.499 1.00 39.76 153 HIS B CA 1
ATOM 5928 C C . HIS B 1 153 ? 33.467 11.848 57.006 1.00 35.45 153 HIS B C 1
ATOM 5929 O O . HIS B 1 153 ? 33.534 12.427 55.918 1.00 29.54 153 HIS B O 1
ATOM 5943 N N . GLY B 1 154 ? 32.394 11.897 57.789 1.00 28.12 154 GLY B N 1
ATOM 5944 C CA . GLY B 1 154 ? 31.189 12.576 57.366 1.00 33.83 154 GLY B CA 1
ATOM 5945 C C . GLY B 1 154 ? 30.353 11.826 56.355 1.00 28.86 154 GLY B C 1
ATOM 5946 O O . GLY B 1 154 ? 29.284 12.320 55.975 1.00 30.06 154 GLY B O 1
ATOM 5950 N N . GLY B 1 155 ? 30.803 10.657 55.896 1.00 26.11 155 GLY B N 1
ATOM 5951 C CA . GLY B 1 155 ? 30.028 9.885 54.945 1.00 25.12 155 GLY B CA 1
ATOM 5952 C C . GLY B 1 155 ? 28.714 9.409 55.535 1.00 35.08 155 GLY B C 1
ATOM 5953 O O . GLY B 1 155 ? 28.568 9.253 56.745 1.00 25.64 155 GLY B O 1
ATOM 5957 N N . VAL B 1 156 ? 27.737 9.161 54.657 1.00 27.09 156 VAL B N 1
ATOM 5958 C CA . VAL B 1 156 ? 26.365 8.929 55.096 1.00 26.33 156 VAL B CA 1
ATOM 5959 C C . VAL B 1 156 ? 25.893 7.548 54.660 1.00 25.70 156 VAL B C 1
ATOM 5960 O O . VAL B 1 156 ? 26.324 7.004 53.639 1.00 25.61 156 VAL B O 1
ATOM 5973 N N . LEU B 1 157 ? 24.994 6.985 55.458 1.00 23.76 157 LEU B N 1
ATOM 5974 C CA . LEU B 1 157 ? 24.494 5.628 55.285 1.00 28.46 157 LEU B CA 1
ATOM 5975 C C . LEU B 1 157 ? 22.976 5.642 55.342 1.00 29.89 157 LEU B C 1
ATOM 5976 O O . LEU B 1 157 ? 22.384 6.313 56.193 1.00 27.00 157 LEU B O 1
ATOM 5992 N N . SER B 1 158 ? 22.352 4.893 54.438 1.00 30.48 158 SER B N 1
ATOM 5993 C CA . SER B 1 158 ? 20.900 4.813 54.344 1.00 28.40 158 SER B CA 1
ATOM 5994 C C . SER B 1 158 ? 20.523 3.344 54.219 1.00 26.84 158 SER B C 1
ATOM 5995 O O . SER B 1 158 ? 20.931 2.675 53.264 1.00 25.25 158 SER B O 1
ATOM 6003 N N . ILE B 1 159 ? 19.772 2.840 55.194 1.00 24.31 159 ILE B N 1
ATOM 6004 C CA . ILE B 1 159 ? 19.423 1.428 55.274 1.00 24.54 159 ILE B CA 1
ATOM 6005 C C . ILE B 1 159 ? 17.911 1.272 55.256 1.00 26.61 159 ILE B C 1
ATOM 6006 O O . ILE B 1 159 ? 17.188 2.049 55.887 1.00 27.59 159 ILE B O 1
ATOM 6022 N N . ALA B 1 160 ? 17.443 0.246 54.547 1.00 30.33 160 ALA B N 1
ATOM 6023 C CA . ALA B 1 160 ? 16.090 -0.273 54.685 1.00 27.74 160 ALA B CA 1
ATOM 6024 C C . ALA B 1 160 ? 16.200 -1.773 54.897 1.00 27.69 160 ALA B C 1
ATOM 6025 O O . ALA B 1 160 ? 17.000 -2.443 54.233 1.00 28.92 160 ALA B O 1
ATOM 6032 N N . ASP B 1 161 ? 15.423 -2.299 55.840 1.00 24.73 161 ASP B N 1
ATOM 6033 C CA . ASP B 1 161 ? 15.535 -3.718 56.145 1.00 25.18 161 ASP B CA 1
ATOM 6034 C C . ASP B 1 161 ? 14.300 -4.197 56.893 1.00 30.42 161 ASP B C 1
ATOM 6035 O O . ASP B 1 161 ? 13.523 -3.404 57.433 1.00 27.51 161 ASP B O 1
ATOM 6044 N N . PHE B 1 162 ? 14.122 -5.517 56.882 1.00 26.49 162 PHE B N 1
ATOM 6045 C CA . PHE B 1 162 ? 13.153 -6.176 57.745 1.00 24.42 162 PHE B CA 1
ATOM 6046 C C . PHE B 1 162 ? 13.582 -6.094 59.206 1.00 33.00 162 PHE B C 1
ATOM 6047 O O . PHE B 1 162 ? 14.770 -6.143 59.536 1.00 28.28 162 PHE B O 1
ATOM 6064 N N . VAL B 1 163 ? 12.590 -5.980 60.087 1.00 29.50 163 VAL B N 1
ATOM 6065 C CA . VAL B 1 163 ? 12.783 -6.068 61.528 1.00 25.74 163 VAL B CA 1
ATOM 6066 C C . VAL B 1 163 ? 11.695 -6.979 62.077 1.00 26.41 163 VAL B C 1
ATOM 6067 O O . VAL B 1 163 ? 10.628 -7.121 61.474 1.00 30.45 163 VAL B O 1
ATOM 6080 N N . GLN B 1 164 ? 11.973 -7.625 63.206 1.00 37.92 164 GLN B N 1
ATOM 6081 C CA . GLN B 1 164 ? 10.965 -8.416 63.904 1.00 30.92 164 GLN B CA 1
ATOM 6082 C C . GLN B 1 164 ? 10.378 -7.559 65.021 1.00 31.78 164 GLN B C 1
ATOM 6083 O O . GLN B 1 164 ? 11.116 -7.042 65.869 1.00 34.93 164 GLN B O 1
ATOM 6097 N N . LEU B 1 165 ? 9.060 -7.383 64.999 1.00 32.31 165 LEU B N 1
ATOM 6098 C CA . LEU B 1 165 ? 8.397 -6.464 65.915 1.00 33.02 165 LEU B CA 1
ATOM 6099 C C . LEU B 1 165 ? 8.124 -7.074 67.282 1.00 51.11 165 LEU B C 1
ATOM 6100 O O . LEU B 1 165 ? 7.757 -6.340 68.207 1.00 49.09 165 LEU B O 1
ATOM 6116 N N . GLY B 1 166 ? 8.293 -8.384 67.430 1.00 44.31 166 GLY B N 1
ATOM 6117 C CA . GLY B 1 166 ? 8.061 -9.055 68.685 1.00 43.35 166 GLY B CA 1
ATOM 6118 C C . GLY B 1 166 ? 7.882 -10.544 68.478 1.00 35.60 166 GLY B C 1
ATOM 6119 O O . GLY B 1 166 ? 8.086 -11.065 67.376 1.00 35.87 166 GLY B O 1
ATOM 6123 N N . PRO B 1 167 ? 7.496 -11.261 69.530 1.00 40.52 167 PRO B N 1
ATOM 6124 C CA . PRO B 1 167 ? 7.302 -12.708 69.396 1.00 43.39 167 PRO B CA 1
ATOM 6125 C C . PRO B 1 167 ? 6.100 -13.021 68.519 1.00 37.61 167 PRO B C 1
ATOM 6126 O O . PRO B 1 167 ? 5.156 -12.235 68.421 1.00 37.35 167 PRO B O 1
ATOM 6137 N N . VAL B 1 168 ? 6.152 -14.179 67.867 1.00 37.37 168 VAL B N 1
ATOM 6138 C CA . VAL B 1 168 ? 5.076 -14.621 66.993 1.00 37.37 168 VAL B CA 1
ATOM 6139 C C . VAL B 1 168 ? 4.238 -15.662 67.724 1.00 38.89 168 VAL B C 1
ATOM 6140 O O . VAL B 1 168 ? 4.689 -16.311 68.672 1.00 39.80 168 VAL B O 1
ATOM 6153 N N . ARG B 1 169 ? 2.985 -15.808 67.293 1.00 39.21 169 ARG B N 1
ATOM 6154 C CA . ARG B 1 169 ? 2.154 -16.886 67.809 1.00 46.37 169 ARG B CA 1
ATOM 6155 C C . ARG B 1 169 ? 2.795 -18.235 67.506 1.00 40.76 169 ARG B C 1
ATOM 6156 O O . ARG B 1 169 ? 3.470 -18.413 66.490 1.00 39.70 169 ARG B O 1
ATOM 6177 N N . GLU B 1 170 ? 2.559 -19.205 68.390 1.00 42.12 170 GLU B N 1
ATOM 6178 C CA . GLU B 1 170 ? 3.009 -20.563 68.108 1.00 51.30 170 GLU B CA 1
ATOM 6179 C C . GLU B 1 170 ? 2.532 -21.016 66.733 1.00 45.98 170 GLU B C 1
ATOM 6180 O O . GLU B 1 170 ? 3.255 -21.715 66.013 1.00 44.93 170 GLU B O 1
ATOM 6192 N N . GLN B 1 171 ? 1.318 -20.611 66.343 1.00 41.83 171 GLN B N 1
ATOM 6193 C CA . GLN B 1 171 ? 0.769 -21.038 65.061 1.00 41.31 171 GLN B CA 1
ATOM 6194 C C . GLN B 1 171 ? 1.511 -20.432 63.882 1.00 39.86 171 GLN B C 1
ATOM 6195 O O . GLN B 1 171 ? 1.397 -20.947 62.763 1.00 39.14 171 GLN B O 1
ATOM 6209 N N . ASP B 1 172 ? 2.277 -19.365 64.108 1.00 38.88 172 ASP B N 1
ATOM 6210 C CA . ASP B 1 172 ? 3.000 -18.676 63.050 1.00 40.82 172 ASP B CA 1
ATOM 6211 C C . ASP B 1 172 ? 4.496 -18.957 63.064 1.00 38.65 172 ASP B C 1
ATOM 6212 O O . ASP B 1 172 ? 5.219 -18.427 62.215 1.00 35.48 172 ASP B O 1
ATOM 6221 N N . GLU B 1 173 ? 4.983 -19.777 63.997 1.00 37.75 173 GLU B N 1
ATOM 6222 C CA . GLU B 1 173 ? 6.414 -20.058 64.044 1.00 39.71 173 GLU B CA 1
ATOM 6223 C C . GLU B 1 173 ? 6.886 -20.725 62.759 1.00 36.45 173 GLU B C 1
ATOM 6224 O O . GLU B 1 173 ? 7.967 -20.410 62.249 1.00 35.39 173 GLU B O 1
ATOM 6236 N N . GLU B 1 174 ? 6.084 -21.647 62.219 1.00 36.93 174 GLU B N 1
ATOM 6237 C CA . GLU B 1 174 ? 6.462 -22.329 60.984 1.00 36.22 174 GLU B CA 1
ATOM 6238 C C . GLU B 1 174 ? 6.546 -21.350 59.819 1.00 34.71 174 GLU B C 1
ATOM 6239 O O . GLU B 1 174 ? 7.478 -21.415 59.010 1.00 33.73 174 GLU B O 1
ATOM 6251 N N . ALA B 1 175 ? 5.583 -20.436 59.717 1.00 34.54 175 ALA B N 1
ATOM 6252 C CA . ALA B 1 175 ? 5.596 -19.473 58.623 1.00 33.73 175 ALA B CA 1
ATOM 6253 C C . ALA B 1 175 ? 6.803 -18.553 58.714 1.00 37.33 175 ALA B C 1
ATOM 6254 O O . ALA B 1 175 ? 7.461 -18.279 57.705 1.00 30.94 175 ALA B O 1
ATOM 6261 N N . LEU B 1 176 ? 7.118 -18.071 59.918 1.00 32.65 176 LEU B N 1
ATOM 6262 C CA . LEU B 1 176 ? 8.299 -17.230 60.070 1.00 31.77 176 LEU B CA 1
ATOM 6263 C C . LEU B 1 176 ? 9.553 -17.994 59.677 1.00 31.35 176 LEU B C 1
ATOM 6264 O O . LEU B 1 176 ? 10.431 -17.459 58.992 1.00 30.15 176 LEU B O 1
ATOM 6280 N N . ARG B 1 177 ? 9.648 -19.255 60.094 1.00 32.34 177 ARG B N 1
ATOM 6281 C CA . ARG B 1 177 ? 10.789 -20.081 59.715 1.00 37.77 177 ARG B CA 1
ATOM 6282 C C . ARG B 1 177 ? 10.872 -20.243 58.204 1.00 36.64 177 ARG B C 1
ATOM 6283 O O . ARG B 1 177 ? 11.964 -20.186 57.628 1.00 33.79 177 ARG B O 1
ATOM 6304 N N . ALA B 1 178 ? 9.732 -20.424 57.538 1.00 34.07 178 ALA B N 1
ATOM 6305 C CA . ALA B 1 178 ? 9.762 -20.581 56.089 1.00 33.33 178 ALA B CA 1
ATOM 6306 C C . ALA B 1 178 ? 10.155 -19.276 55.408 1.00 38.35 178 ALA B C 1
ATOM 6307 O O . ALA B 1 178 ? 10.912 -19.283 54.432 1.00 29.12 178 ALA B O 1
ATOM 6314 N N . PHE B 1 179 ? 9.657 -18.146 55.916 1.00 29.18 179 PHE B N 1
ATOM 6315 C CA . PHE B 1 179 ? 10.041 -16.846 55.376 1.00 34.99 179 PHE B CA 1
ATOM 6316 C C . PHE B 1 179 ? 11.545 -16.626 55.479 1.00 26.62 179 PHE B C 1
ATOM 6317 O O . PHE B 1 179 ? 12.186 -16.165 54.526 1.00 27.92 179 PHE B O 1
ATOM 6334 N N . ARG B 1 180 ? 12.130 -16.935 56.635 1.00 32.79 180 ARG B N 1
ATOM 6335 C CA . ARG B 1 180 ? 13.556 -16.681 56.799 1.00 31.04 180 ARG B CA 1
ATOM 6336 C C . ARG B 1 180 ? 14.386 -17.638 55.952 1.00 37.67 180 ARG B C 1
ATOM 6337 O O . ARG B 1 180 ? 15.346 -17.221 55.294 1.00 25.27 180 ARG B O 1
ATOM 6358 N N . SER B 1 181 ? 14.026 -18.921 55.942 1.00 27.24 181 SER B N 1
ATOM 6359 C CA . SER B 1 181 ? 14.828 -19.897 55.211 1.00 34.86 181 SER B CA 1
ATOM 6360 C C . SER B 1 181 ? 14.760 -19.646 53.709 1.00 33.61 181 SER B C 1
ATOM 6361 O O . SER B 1 181 ? 15.787 -19.644 53.019 1.00 30.91 181 SER B O 1
ATOM 6369 N N . GLY B 1 182 ? 13.553 -19.427 53.184 1.00 35.22 182 GLY B N 1
ATOM 6370 C CA . GLY B 1 182 ? 13.392 -19.235 51.756 1.00 27.87 182 GLY B CA 1
ATOM 6371 C C . GLY B 1 182 ? 13.832 -17.882 51.253 1.00 29.86 182 GLY B C 1
ATOM 6372 O O . GLY B 1 182 ? 14.149 -17.750 50.067 1.00 30.44 182 GLY B O 1
ATOM 6376 N N . GLY B 1 183 ? 13.857 -16.876 52.125 1.00 29.09 183 GLY B N 1
ATOM 6377 C CA . GLY B 1 183 ? 14.292 -15.544 51.778 1.00 29.55 183 GLY B CA 1
ATOM 6378 C C . GLY B 1 183 ? 15.729 -15.223 52.115 1.00 25.71 183 GLY B C 1
ATOM 6379 O O . GLY B 1 183 ? 16.168 -14.093 51.880 1.00 24.31 183 GLY B O 1
ATOM 6383 N N . GLY B 1 184 ? 16.479 -16.171 52.664 1.00 22.91 184 GLY B N 1
ATOM 6384 C CA . GLY B 1 184 ? 17.844 -15.877 53.072 1.00 28.83 184 GLY B CA 1
ATOM 6385 C C . GLY B 1 184 ? 17.920 -14.820 54.151 1.00 29.84 184 GLY B C 1
ATOM 6386 O O . GLY B 1 184 ? 18.810 -13.962 54.117 1.00 27.37 184 GLY B O 1
ATOM 6390 N N . VAL B 1 185 ? 16.994 -14.852 55.106 1.00 26.65 185 VAL B N 1
ATOM 6391 C CA . VAL B 1 185 ? 16.950 -13.834 56.170 1.00 21.80 185 VAL B CA 1
ATOM 6392 C C . VAL B 1 185 ? 17.813 -14.375 57.303 1.00 29.28 185 VAL B C 1
ATOM 6393 O O . VAL B 1 185 ? 17.337 -14.843 58.341 1.00 23.34 185 VAL B O 1
ATOM 6406 N N . HIS B 1 186 ? 19.130 -14.283 57.102 1.00 25.02 186 HIS B N 1
ATOM 6407 C CA . HIS B 1 186 ? 20.076 -14.860 58.047 1.00 27.36 186 HIS B CA 1
ATOM 6408 C C . HIS B 1 186 ? 20.165 -14.047 59.329 1.00 25.63 186 HIS B C 1
ATOM 6409 O O . HIS B 1 186 ? 20.467 -14.604 60.390 1.00 26.00 186 HIS B O 1
ATOM 6423 N N . THR B 1 187 ? 19.903 -12.742 59.262 1.00 24.63 187 THR B N 1
ATOM 6424 C CA . THR B 1 187 ? 19.864 -11.898 60.451 1.00 24.91 187 THR B CA 1
ATOM 6425 C C . THR B 1 187 ? 18.563 -11.112 60.453 1.00 27.06 187 THR B C 1
ATOM 6426 O O . THR B 1 187 ? 18.265 -10.393 59.495 1.00 28.92 187 THR B O 1
ATOM 6437 N N . LEU B 1 188 ? 17.799 -11.249 61.530 1.00 26.72 188 LEU B N 1
ATOM 6438 C CA . LEU B 1 188 ? 16.531 -10.549 61.701 1.00 29.53 188 LEU B CA 1
ATOM 6439 C C . LEU B 1 188 ? 16.419 -10.182 63.169 1.00 27.43 188 LEU B C 1
ATOM 6440 O O . LEU B 1 188 ? 16.381 -11.072 64.022 1.00 29.78 188 LEU B O 1
ATOM 6456 N N . THR B 1 189 ? 16.412 -8.887 63.468 1.00 27.84 189 THR B N 1
ATOM 6457 C CA . THR B 1 189 ? 16.346 -8.410 64.841 1.00 32.51 189 THR B CA 1
ATOM 6458 C C . THR B 1 189 ? 15.278 -7.332 64.957 1.00 31.41 189 THR B C 1
ATOM 6459 O O . THR B 1 189 ? 14.717 -6.868 63.964 1.00 32.33 189 THR B O 1
ATOM 6470 N N . GLY B 1 190 ? 14.999 -6.939 66.191 1.00 39.29 190 GLY B N 1
ATOM 6471 C CA . GLY B 1 190 ? 14.170 -5.785 66.437 1.00 38.46 190 GLY B CA 1
ATOM 6472 C C . GLY B 1 190 ? 14.906 -4.502 66.093 1.00 40.26 190 GLY B C 1
ATOM 6473 O O . GLY B 1 190 ? 16.087 -4.484 65.746 1.00 30.69 190 GLY B O 1
ATOM 6477 N N . ILE B 1 191 ? 14.174 -3.394 66.198 1.00 31.56 191 ILE B N 1
ATOM 6478 C CA . ILE B 1 191 ? 14.743 -2.103 65.823 1.00 41.56 191 ILE B CA 1
ATOM 6479 C C . ILE B 1 191 ? 15.857 -1.704 66.784 1.00 44.07 191 ILE B C 1
ATOM 6480 O O . ILE B 1 191 ? 16.898 -1.185 66.365 1.00 39.64 191 ILE B O 1
ATOM 6496 N N . ALA B 1 192 ? 15.653 -1.921 68.085 1.00 36.88 192 ALA B N 1
ATOM 6497 C CA . ALA B 1 192 ? 16.630 -1.465 69.071 1.00 34.27 192 ALA B CA 1
ATOM 6498 C C . ALA B 1 192 ? 17.971 -2.170 68.901 1.00 46.09 192 ALA B C 1
ATOM 6499 O O . ALA B 1 192 ? 19.030 -1.536 68.996 1.00 35.93 192 ALA B O 1
ATOM 6506 N N . GLU B 1 193 ? 17.950 -3.487 68.694 1.00 33.33 193 GLU B N 1
ATOM 6507 C CA . GLU B 1 193 ? 19.192 -4.217 68.458 1.00 37.85 193 GLU B CA 1
ATOM 6508 C C . GLU B 1 193 ? 19.879 -3.735 67.187 1.00 41.96 193 GLU B C 1
ATOM 6509 O O . GLU B 1 193 ? 21.113 -3.693 67.116 1.00 44.25 193 GLU B O 1
ATOM 6521 N N . TYR B 1 194 ? 19.094 -3.377 66.166 1.00 31.14 194 TYR B N 1
ATOM 6522 C CA . TYR B 1 194 ? 19.655 -2.831 64.934 1.00 32.82 194 TYR B CA 1
ATOM 6523 C C . TYR B 1 194 ? 20.365 -1.509 65.204 1.00 35.23 194 TYR B C 1
ATOM 6524 O O . TYR B 1 194 ? 21.502 -1.297 64.770 1.00 32.36 194 TYR B O 1
ATOM 6542 N N . GLU B 1 195 ? 19.705 -0.605 65.930 1.00 35.76 195 GLU B N 1
ATOM 6543 C CA . GLU B 1 195 ? 20.337 0.664 66.278 1.00 33.00 195 GLU B CA 1
ATOM 6544 C C . GLU B 1 195 ? 21.581 0.453 67.130 1.00 44.47 195 GLU B C 1
ATOM 6545 O O . GLU B 1 195 ? 22.557 1.204 67.001 1.00 39.00 195 GLU B O 1
ATOM 6557 N N . ALA B 1 196 ? 21.567 -0.558 68.000 1.00 34.76 196 ALA B N 1
ATOM 6558 C CA . ALA B 1 196 ? 22.730 -0.833 68.836 1.00 46.14 196 ALA B CA 1
ATOM 6559 C C . ALA B 1 196 ? 23.916 -1.280 67.994 1.00 34.94 196 ALA B C 1
ATOM 6560 O O . ALA B 1 196 ? 25.059 -0.891 68.264 1.00 34.99 196 ALA B O 1
ATOM 6567 N N . GLU B 1 197 ? 23.661 -2.102 66.974 1.00 31.71 197 GLU B N 1
ATOM 6568 C CA . GLU B 1 197 ? 24.726 -2.533 66.081 1.00 30.81 197 GLU B CA 1
ATOM 6569 C C . GLU B 1 197 ? 25.269 -1.364 65.273 1.00 30.58 197 GLU B C 1
ATOM 6570 O O . GLU B 1 197 ? 26.482 -1.258 65.062 1.00 35.96 197 GLU B O 1
ATOM 6582 N N . ILE B 1 198 ? 24.382 -0.477 64.817 1.00 32.79 198 ILE B N 1
ATOM 6583 C CA . ILE B 1 198 ? 24.822 0.696 64.070 1.00 36.76 198 ILE B CA 1
ATOM 6584 C C . ILE B 1 198 ? 25.765 1.526 64.926 1.00 34.53 198 ILE B C 1
ATOM 6585 O O . ILE B 1 198 ? 26.784 2.036 64.444 1.00 37.79 198 ILE B O 1
ATOM 6601 N N . ALA B 1 199 ? 25.455 1.652 66.218 1.00 33.73 199 ALA B N 1
ATOM 6602 C CA . ALA B 1 199 ? 26.333 2.386 67.120 1.00 33.57 199 ALA B CA 1
ATOM 6603 C C . ALA B 1 199 ? 27.631 1.627 67.349 1.00 39.55 199 ALA B C 1
ATOM 6604 O O . ALA B 1 199 ? 28.720 2.210 67.284 1.00 38.80 199 ALA B O 1
ATOM 6611 N N . ASP B 1 200 ? 27.534 0.315 67.580 1.00 37.75 200 ASP B N 1
ATOM 6612 C CA . ASP B 1 200 ? 28.716 -0.501 67.823 1.00 37.44 200 ASP B CA 1
ATOM 6613 C C . ASP B 1 200 ? 29.649 -0.524 66.626 1.00 53.24 200 ASP B C 1
ATOM 6614 O O . ASP B 1 200 ? 30.852 -0.742 66.796 1.00 43.16 200 ASP B O 1
ATOM 6623 N N . ALA B 1 201 ? 29.123 -0.299 65.422 1.00 32.72 201 ALA B N 1
ATOM 6624 C CA . ALA B 1 201 ? 29.949 -0.282 64.225 1.00 29.89 201 ALA B CA 1
ATOM 6625 C C . ALA B 1 201 ? 30.721 1.019 64.061 1.00 47.78 201 ALA B C 1
ATOM 6626 O O . ALA B 1 201 ? 31.572 1.108 63.170 1.00 36.41 201 ALA B O 1
ATOM 6633 N N . GLY B 1 202 ? 30.450 2.019 64.886 1.00 37.44 202 GLY B N 1
ATOM 6634 C CA . GLY B 1 202 ? 31.131 3.290 64.789 1.00 40.63 202 GLY B CA 1
ATOM 6635 C C . GLY B 1 202 ? 30.379 4.337 64.007 1.00 36.56 202 GLY B C 1
ATOM 6636 O O . GLY B 1 202 ? 30.981 5.343 63.618 1.00 49.10 202 GLY B O 1
ATOM 6640 N N . LEU B 1 203 ? 29.092 4.130 63.762 1.00 33.75 203 LEU B N 1
ATOM 6641 C CA . LEU B 1 203 ? 28.263 5.059 63.015 1.00 34.92 203 LEU B CA 1
ATOM 6642 C C . LEU B 1 203 ? 27.323 5.786 63.963 1.00 47.79 203 LEU B C 1
ATOM 6643 O O . LEU B 1 203 ? 26.928 5.256 65.005 1.00 39.52 203 LEU B O 1
ATOM 6659 N N . THR B 1 204 ? 26.974 7.009 63.591 1.00 45.92 204 THR B N 1
ATOM 6660 C CA . THR B 1 204 ? 26.094 7.855 64.387 1.00 39.66 204 THR B CA 1
ATOM 6661 C C . THR B 1 204 ? 24.716 7.860 63.740 1.00 36.06 204 THR B C 1
ATOM 6662 O O . THR B 1 204 ? 24.540 8.396 62.640 1.00 34.24 204 THR B O 1
ATOM 6673 N N . LEU B 1 205 ? 23.745 7.248 64.412 1.00 39.84 205 LEU B N 1
ATOM 6674 C CA . LEU B 1 205 ? 22.385 7.237 63.894 1.00 32.75 205 LEU B CA 1
ATOM 6675 C C . LEU B 1 205 ? 21.851 8.660 63.832 1.00 39.53 205 LEU B C 1
ATOM 6676 O O . LEU B 1 205 ? 21.996 9.432 64.782 1.00 38.19 205 LEU B O 1
ATOM 6692 N N . THR B 1 206 ? 21.233 9.010 62.703 1.00 32.00 206 THR B N 1
ATOM 6693 C CA . THR B 1 206 ? 20.616 10.317 62.552 1.00 35.66 206 THR B CA 1
ATOM 6694 C C . THR B 1 206 ? 19.102 10.257 62.470 1.00 43.61 206 THR B C 1
ATOM 6695 O O . THR B 1 206 ? 18.448 11.271 62.726 1.00 38.81 206 THR B O 1
ATOM 6706 N N . SER B 1 207 ? 18.534 9.102 62.133 1.00 45.11 207 SER B N 1
ATOM 6707 C CA . SER B 1 207 ? 17.089 8.932 62.122 1.00 36.31 207 SER B CA 1
ATOM 6708 C C . SER B 1 207 ? 16.779 7.449 62.004 1.00 40.13 207 SER B C 1
ATOM 6709 O O . SER B 1 207 ? 17.566 6.676 61.446 1.00 34.18 207 SER B O 1
ATOM 6717 N N . SER B 1 208 ? 15.625 7.066 62.541 1.00 37.62 208 SER B N 1
ATOM 6718 C CA . SER B 1 208 ? 15.163 5.684 62.515 1.00 39.99 208 SER B CA 1
ATOM 6719 C C . SER B 1 208 ? 13.646 5.704 62.440 1.00 49.69 208 SER B C 1
ATOM 6720 O O . SER B 1 208 ? 12.998 6.382 63.242 1.00 41.49 208 SER B O 1
ATOM 6728 N N . SER B 1 209 ? 13.083 4.966 61.485 1.00 41.55 209 SER B N 1
ATOM 6729 C CA . SER B 1 209 ? 11.655 5.051 61.198 1.00 37.95 209 SER B CA 1
ATOM 6730 C C . SER B 1 209 ? 11.099 3.650 61.007 1.00 34.79 209 SER B C 1
ATOM 6731 O O . SER B 1 209 ? 11.588 2.896 60.160 1.00 30.36 209 SER B O 1
ATOM 6739 N N . ASP B 1 210 ? 10.086 3.305 61.801 1.00 31.00 210 ASP B N 1
ATOM 6740 C CA . ASP B 1 210 ? 9.335 2.064 61.626 1.00 40.20 210 ASP B CA 1
ATOM 6741 C C . ASP B 1 210 ? 8.216 2.333 60.627 1.00 50.93 210 ASP B C 1
ATOM 6742 O O . ASP B 1 210 ? 7.248 3.028 60.947 1.00 41.99 210 ASP B O 1
ATOM 6751 N N . ILE B 1 211 ? 8.346 1.785 59.420 1.00 35.71 211 ILE B N 1
ATOM 6752 C CA . ILE B 1 211 ? 7.336 1.978 58.384 1.00 34.83 211 ILE B CA 1
ATOM 6753 C C . ILE B 1 211 ? 6.663 0.642 58.090 1.00 29.61 211 ILE B C 1
ATOM 6754 O O . ILE B 1 211 ? 6.243 0.382 56.957 1.00 33.77 211 ILE B O 1
ATOM 6770 N N . SER B 1 212 ? 6.562 -0.214 59.112 1.00 31.23 212 SER B N 1
ATOM 6771 C CA . SER B 1 212 ? 5.952 -1.526 58.924 1.00 31.73 212 SER B CA 1
ATOM 6772 C C . SER B 1 212 ? 4.551 -1.411 58.339 1.00 40.42 212 SER B C 1
ATOM 6773 O O . SER B 1 212 ? 4.153 -2.223 57.493 1.00 34.37 212 SER B O 1
ATOM 6781 N N . ALA B 1 213 ? 3.785 -0.412 58.780 1.00 33.58 213 ALA B N 1
ATOM 6782 C CA . ALA B 1 213 ? 2.407 -0.283 58.324 1.00 41.73 213 ALA B CA 1
ATOM 6783 C C . ALA B 1 213 ? 2.314 0.185 56.879 1.00 47.40 213 ALA B C 1
ATOM 6784 O O . ALA B 1 213 ? 1.304 -0.083 56.222 1.00 35.86 213 ALA B O 1
ATOM 6791 N N . ASN B 1 214 ? 3.329 0.882 56.370 1.00 37.82 214 ASN B N 1
ATOM 6792 C CA . ASN B 1 214 ? 3.315 1.324 54.981 1.00 32.13 214 ASN B CA 1
ATOM 6793 C C . ASN B 1 214 ? 3.826 0.261 54.021 1.00 31.87 214 ASN B C 1
ATOM 6794 O O . ASN B 1 214 ? 3.434 0.254 52.849 1.00 31.99 214 ASN B O 1
ATOM 6805 N N . VAL B 1 215 ? 4.703 -0.624 54.481 1.00 32.94 215 VAL B N 1
ATOM 6806 C CA . VAL B 1 215 ? 5.365 -1.579 53.604 1.00 35.06 215 VAL B CA 1
ATOM 6807 C C . VAL B 1 215 ? 4.651 -2.922 53.590 1.00 34.87 215 VAL B C 1
ATOM 6808 O O . VAL B 1 215 ? 4.532 -3.546 52.537 1.00 31.99 215 VAL B O 1
ATOM 6821 N N . ARG B 1 216 ? 4.166 -3.379 54.741 1.00 35.85 216 ARG B N 1
ATOM 6822 C CA . ARG B 1 216 ? 3.502 -4.677 54.794 1.00 36.43 216 ARG B CA 1
ATOM 6823 C C . ARG B 1 216 ? 2.405 -4.830 53.749 1.00 36.33 216 ARG B C 1
ATOM 6824 O O . ARG B 1 216 ? 2.257 -5.941 53.213 1.00 40.23 216 ARG B O 1
ATOM 6845 N N . PRO B 1 217 ? 1.621 -3.804 53.410 1.00 42.02 217 PRO B N 1
ATOM 6846 C CA . PRO B 1 217 ? 0.623 -3.988 52.343 1.00 52.82 217 PRO B CA 1
ATOM 6847 C C . PRO B 1 217 ? 1.225 -4.438 51.024 1.00 51.85 217 PRO B C 1
ATOM 6848 O O . PRO B 1 217 ? 0.547 -5.126 50.250 1.00 39.96 217 PRO B O 1
ATOM 6859 N N . SER B 1 218 ? 2.478 -4.076 50.739 1.00 39.24 218 SER B N 1
ATOM 6860 C CA . SER B 1 218 ? 3.095 -4.482 49.482 1.00 34.50 218 SER B CA 1
ATOM 6861 C C . SER B 1 218 ? 3.435 -5.968 49.455 1.00 32.94 218 SER B C 1
ATOM 6862 O O . SER B 1 218 ? 3.699 -6.511 48.375 1.00 34.71 218 SER B O 1
ATOM 6870 N N . MET B 1 219 ? 3.442 -6.634 50.611 1.00 34.25 219 MET B N 1
ATOM 6871 C CA . MET B 1 219 ? 3.830 -8.040 50.658 1.00 35.33 219 MET B CA 1
ATOM 6872 C C . MET B 1 219 ? 2.831 -8.910 49.900 1.00 34.08 219 MET B C 1
ATOM 6873 O O . MET B 1 219 ? 3.207 -9.653 48.987 1.00 34.10 219 MET B O 1
ATOM 6887 N N . VAL B 1 220 ? 1.549 -8.838 50.265 1.00 34.82 220 VAL B N 1
ATOM 6888 C CA . VAL B 1 220 ? 0.554 -9.637 49.552 1.00 35.61 220 VAL B CA 1
ATOM 6889 C C . VAL B 1 220 ? 0.456 -9.190 48.099 1.00 35.49 220 VAL B C 1
ATOM 6890 O O . VAL B 1 220 ? 0.214 -10.009 47.204 1.00 35.88 220 VAL B O 1
ATOM 6903 N N . ARG B 1 221 ? 0.658 -7.898 47.834 1.00 39.34 221 ARG B N 1
ATOM 6904 C CA . ARG B 1 221 ? 0.595 -7.411 46.458 1.00 34.85 221 ARG B CA 1
ATOM 6905 C C . ARG B 1 221 ? 1.751 -7.939 45.616 1.00 34.35 221 ARG B C 1
ATOM 6906 O O . ARG B 1 221 ? 1.573 -8.220 44.424 1.00 34.55 221 ARG B O 1
ATOM 6927 N N . THR B 1 222 ? 2.934 -8.100 46.208 1.00 33.73 222 THR B N 1
ATOM 6928 C CA . THR B 1 222 ? 4.047 -8.662 45.449 1.00 34.93 222 THR B CA 1
ATOM 6929 C C . THR B 1 222 ? 3.848 -10.154 45.214 1.00 33.88 222 THR B C 1
ATOM 6930 O O . THR B 1 222 ? 4.176 -10.671 44.138 1.00 33.91 222 THR B O 1
ATOM 6941 N N . ALA B 1 223 ? 3.306 -10.865 46.203 1.00 34.86 223 ALA B N 1
ATOM 6942 C CA . ALA B 1 223 ? 2.932 -12.257 45.981 1.00 35.07 223 ALA B CA 1
ATOM 6943 C C . ALA B 1 223 ? 1.978 -12.371 44.799 1.00 38.31 223 ALA B C 1
ATOM 6944 O O . ALA B 1 223 ? 2.174 -13.202 43.906 1.00 35.92 223 ALA B O 1
ATOM 6951 N N . GLU B 1 224 ? 0.941 -11.527 44.772 1.00 35.99 224 GLU B N 1
ATOM 6952 C CA . GLU B 1 224 ? -0.011 -11.567 43.666 1.00 36.84 224 GLU B CA 1
ATOM 6953 C C . GLU B 1 224 ? 0.683 -11.303 42.333 1.00 36.27 224 GLU B C 1
ATOM 6954 O O . GLU B 1 224 ? 0.387 -11.960 41.330 1.00 36.65 224 GLU B O 1
ATOM 6966 N N . ALA B 1 225 ? 1.619 -10.352 42.303 1.00 35.31 225 ALA B N 1
ATOM 6967 C CA . ALA B 1 225 ? 2.288 -10.037 41.047 1.00 34.91 225 ALA B CA 1
ATOM 6968 C C . ALA B 1 225 ? 3.151 -11.204 40.575 1.00 37.74 225 ALA B C 1
ATOM 6969 O O . ALA B 1 225 ? 3.208 -11.498 39.376 1.00 35.73 225 ALA B O 1
ATOM 6976 N N . ILE B 1 226 ? 3.825 -11.884 41.501 1.00 34.70 226 ILE B N 1
ATOM 6977 C CA . ILE B 1 226 ? 4.724 -12.957 41.099 1.00 34.65 226 ILE B CA 1
ATOM 6978 C C . ILE B 1 226 ? 3.933 -14.182 40.656 1.00 35.59 226 ILE B C 1
ATOM 6979 O O . ILE B 1 226 ? 4.269 -14.819 39.652 1.00 35.78 226 ILE B O 1
ATOM 6995 N N . ARG B 1 227 ? 2.865 -14.528 41.378 1.00 38.48 227 ARG B N 1
ATOM 6996 C CA . ARG B 1 227 ? 2.047 -15.653 40.939 1.00 38.93 227 ARG B CA 1
ATOM 6997 C C . ARG B 1 227 ? 1.494 -15.404 39.543 1.00 37.56 227 ARG B C 1
ATOM 6998 O O . ARG B 1 227 ? 1.492 -16.305 38.696 1.00 38.80 227 ARG B O 1
ATOM 7019 N N . GLY B 1 228 ? 1.045 -14.176 39.275 1.00 37.34 228 GLY B N 1
ATOM 7020 C CA . GLY B 1 228 ? 0.616 -13.824 37.935 1.00 38.14 228 GLY B CA 1
ATOM 7021 C C . GLY B 1 228 ? 1.708 -13.967 36.898 1.00 40.33 228 GLY B C 1
ATOM 7022 O O . GLY B 1 228 ? 1.408 -14.103 35.708 1.00 40.64 228 GLY B O 1
ATOM 7026 N N . ALA B 1 229 ? 2.969 -13.942 37.321 1.00 38.95 229 ALA B N 1
ATOM 7027 C CA . ALA B 1 229 ? 4.096 -14.050 36.405 1.00 36.01 229 ALA B CA 1
ATOM 7028 C C . ALA B 1 229 ? 4.602 -15.477 36.252 1.00 40.77 229 ALA B C 1
ATOM 7029 O O . ALA B 1 229 ? 5.599 -15.689 35.555 1.00 48.80 229 ALA B O 1
ATOM 7036 N N . ALA B 1 230 ? 3.933 -16.452 36.871 1.00 43.55 230 ALA B N 1
ATOM 7037 C CA . ALA B 1 230 ? 4.469 -17.809 36.939 1.00 46.12 230 ALA B CA 1
ATOM 7038 C C . ALA B 1 230 ? 4.883 -18.319 35.565 1.00 49.41 230 ALA B C 1
ATOM 7039 O O . ALA B 1 230 ? 6.032 -18.729 35.363 1.00 50.53 230 ALA B O 1
ATOM 7046 N N . ASP B 1 231 ? 3.957 -18.290 34.600 1.00 48.41 231 ASP B N 1
ATOM 7047 C CA . ASP B 1 231 ? 4.249 -18.824 33.273 1.00 54.28 231 ASP B CA 1
ATOM 7048 C C . ASP B 1 231 ? 5.543 -18.238 32.719 1.00 40.97 231 ASP B C 1
ATOM 7049 O O . ASP B 1 231 ? 6.404 -18.966 32.214 1.00 45.23 231 ASP B O 1
ATOM 7058 N N . ALA B 1 232 ? 5.696 -16.920 32.805 1.00 52.23 232 ALA B N 1
ATOM 7059 C CA . ALA B 1 232 ? 6.859 -16.265 32.221 1.00 52.94 232 ALA B CA 1
ATOM 7060 C C . ALA B 1 232 ? 8.089 -16.335 33.117 1.00 42.88 232 ALA B C 1
ATOM 7061 O O . ALA B 1 232 ? 9.211 -16.231 32.611 1.00 59.87 232 ALA B O 1
ATOM 7068 N N . PHE B 1 233 ? 7.909 -16.513 34.426 1.00 38.13 233 PHE B N 1
ATOM 7069 C CA . PHE B 1 233 ? 9.025 -16.530 35.367 1.00 40.55 233 PHE B CA 1
ATOM 7070 C C . PHE B 1 233 ? 9.653 -17.908 35.536 1.00 43.78 233 PHE B C 1
ATOM 7071 O O . PHE B 1 233 ? 10.772 -18.004 36.051 1.00 42.99 233 PHE B O 1
ATOM 7088 N N . LEU B 1 234 ? 8.973 -18.969 35.108 1.00 38.74 234 LEU B N 1
ATOM 7089 C CA . LEU B 1 234 ? 9.494 -20.315 35.330 1.00 42.42 234 LEU B CA 1
ATOM 7090 C C . LEU B 1 234 ? 10.842 -20.561 34.658 1.00 47.27 234 LEU B C 1
ATOM 7091 O O . LEU B 1 234 ? 11.710 -21.187 35.293 1.00 35.75 234 LEU B O 1
ATOM 7107 N N . PRO B 1 235 ? 11.084 -20.139 33.414 1.00 45.73 235 PRO B N 1
ATOM 7108 C CA . PRO B 1 235 ? 12.418 -20.359 32.826 1.00 39.20 235 PRO B CA 1
ATOM 7109 C C . PRO B 1 235 ? 13.543 -19.739 33.636 1.00 34.68 235 PRO B C 1
ATOM 7110 O O . PRO B 1 235 ? 14.657 -20.275 33.644 1.00 40.58 235 PRO B O 1
ATOM 7121 N N . LEU B 1 236 ? 13.285 -18.616 34.310 1.00 34.10 236 LEU B N 1
ATOM 7122 C CA . LEU B 1 236 ? 14.324 -17.940 35.073 1.00 45.90 236 LEU B CA 1
ATOM 7123 C C . LEU B 1 236 ? 14.582 -18.626 36.407 1.00 58.37 236 LEU B C 1
ATOM 7124 O O . LEU B 1 236 ? 15.740 -18.826 36.792 1.00 50.68 236 LEU B O 1
ATOM 7140 N N . MET B 1 237 ? 13.518 -18.995 37.120 1.00 51.41 237 MET B N 1
ATOM 7141 C CA . MET B 1 237 ? 13.638 -19.477 38.489 1.00 56.47 237 MET B CA 1
ATOM 7142 C C . MET B 1 237 ? 13.643 -20.994 38.599 1.00 48.91 237 MET B C 1
ATOM 7143 O O . MET B 1 237 ? 14.259 -21.530 39.525 1.00 37.33 237 MET B O 1
ATOM 7157 N N . GLY B 1 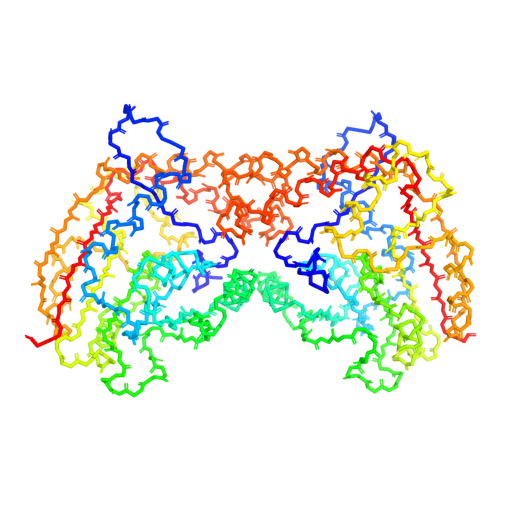238 ? 12.944 -21.693 37.715 1.00 35.13 238 GLY B N 1
ATOM 7158 C CA . GLY B 1 238 ? 12.713 -23.111 37.885 1.00 37.06 238 GLY B CA 1
ATOM 7159 C C . GLY B 1 238 ? 11.520 -23.370 38.788 1.00 37.59 238 GLY B C 1
ATOM 7160 O O . GLY B 1 238 ? 11.049 -22.495 39.512 1.00 36.60 238 GLY B O 1
ATOM 7164 N N . GLU B 1 239 ? 11.023 -24.612 38.739 1.00 40.15 239 GLU B N 1
ATOM 7165 C CA . GLU B 1 239 ? 9.791 -24.957 39.446 1.00 42.57 239 GLU B CA 1
ATOM 7166 C C . GLU B 1 239 ? 9.886 -24.648 40.936 1.00 39.87 239 GLU B C 1
ATOM 7167 O O . GLU B 1 239 ? 9.060 -23.911 41.487 1.00 40.90 239 GLU B O 1
ATOM 7179 N N . GLU B 1 240 ? 10.869 -25.237 41.617 1.00 40.96 240 GLU B N 1
ATOM 7180 C CA . GLU B 1 240 ? 10.944 -25.064 43.062 1.00 44.87 240 GLU B CA 1
ATOM 7181 C C . GLU B 1 240 ? 11.332 -23.633 43.410 1.00 44.05 240 GLU B C 1
ATOM 7182 O O . GLU B 1 240 ? 10.806 -23.054 44.368 1.00 43.01 240 GLU B O 1
ATOM 7194 N N . GLY B 1 241 ? 12.241 -23.043 42.634 1.00 38.42 241 GLY B N 1
ATOM 7195 C CA . GLY B 1 241 ? 12.614 -21.660 42.873 1.00 39.02 241 GLY B CA 1
ATOM 7196 C C . GLY B 1 241 ? 11.428 -20.720 42.807 1.00 35.31 241 GLY B C 1
ATOM 7197 O O . GLY B 1 241 ? 11.265 -19.840 43.656 1.00 34.43 241 GLY B O 1
ATOM 7201 N N . LEU B 1 242 ? 10.579 -20.891 41.790 1.00 35.15 242 LEU B N 1
ATOM 7202 C CA . LEU B 1 242 ? 9.394 -20.049 41.694 1.00 33.94 242 LEU B CA 1
ATOM 7203 C C . LEU B 1 242 ? 8.464 -20.298 42.872 1.00 34.60 242 LEU B C 1
ATOM 7204 O O . LEU B 1 242 ? 7.875 -19.362 43.422 1.00 33.53 242 LEU B O 1
ATOM 7220 N N . ARG B 1 243 ? 8.342 -21.558 43.289 1.00 38.65 243 ARG B N 1
ATOM 7221 C CA . ARG B 1 243 ? 7.450 -21.887 44.397 1.00 37.18 243 ARG B CA 1
ATOM 7222 C C . ARG B 1 243 ? 7.897 -21.190 45.677 1.00 38.08 243 ARG B C 1
ATOM 7223 O O . ARG B 1 243 ? 7.082 -20.574 46.372 1.00 36.12 243 ARG B O 1
ATOM 7244 N N . ARG B 1 244 ? 9.193 -21.271 46.005 1.00 37.01 244 ARG B N 1
ATOM 7245 C CA . ARG B 1 244 ? 9.683 -20.616 47.216 1.00 40.20 244 ARG B CA 1
ATOM 7246 C C . ARG B 1 244 ? 9.573 -19.097 47.121 1.00 34.58 244 ARG B C 1
ATOM 7247 O O . ARG B 1 244 ? 9.355 -18.427 48.136 1.00 34.07 244 ARG B O 1
ATOM 7268 N N . LEU B 1 245 ? 9.727 -18.538 45.920 1.00 33.42 245 LEU B N 1
ATOM 7269 C CA . LEU B 1 245 ? 9.650 -17.089 45.764 1.00 33.81 245 LEU B CA 1
ATOM 7270 C C . LEU B 1 245 ? 8.249 -16.585 46.079 1.00 35.50 245 LEU B C 1
ATOM 7271 O O . LEU B 1 245 ? 8.078 -15.600 46.807 1.00 31.92 245 LEU B O 1
ATOM 7287 N N . ILE B 1 246 ? 7.232 -17.254 45.541 1.00 31.51 246 ILE B N 1
ATOM 7288 C CA . ILE B 1 246 ? 5.856 -16.869 45.833 1.00 31.08 246 ILE B CA 1
ATOM 7289 C C . ILE B 1 246 ? 5.544 -17.091 47.307 1.00 32.47 246 ILE B C 1
ATOM 7290 O O . ILE B 1 246 ? 4.907 -16.254 47.959 1.00 33.46 246 ILE B O 1
ATOM 7306 N N . ASP B 1 247 ? 5.950 -18.247 47.839 1.00 35.85 247 ASP B N 1
ATOM 7307 C CA . ASP B 1 247 ? 5.708 -18.549 49.247 1.00 34.50 247 ASP B CA 1
ATOM 7308 C C . ASP B 1 247 ? 6.318 -17.490 50.153 1.00 33.50 247 ASP B C 1
ATOM 7309 O O . ASP B 1 247 ? 5.728 -17.120 51.175 1.00 33.41 247 ASP B O 1
ATOM 7318 N N . ASN B 1 248 ? 7.506 -16.994 49.803 1.00 32.77 248 ASN B N 1
ATOM 7319 C CA . ASN B 1 248 ? 8.204 -16.063 50.685 1.00 38.08 248 ASN B CA 1
ATOM 7320 C C . ASN B 1 248 ? 7.339 -14.844 50.988 1.00 36.72 248 ASN B C 1
ATOM 7321 O O . ASN B 1 248 ? 7.214 -14.427 52.145 1.00 30.45 248 ASN B O 1
ATOM 7332 N N . PHE B 1 249 ? 6.725 -14.259 49.960 1.00 33.29 249 PHE B N 1
ATOM 7333 C CA . PHE B 1 249 ? 5.900 -13.078 50.186 1.00 35.66 249 PHE B CA 1
ATOM 7334 C C . PHE B 1 249 ? 4.573 -13.437 50.838 1.00 37.47 249 PHE B C 1
ATOM 7335 O O . PHE B 1 249 ? 4.067 -12.670 51.668 1.00 34.66 249 PHE B O 1
ATOM 7352 N N . GLU B 1 250 ? 4.004 -14.597 50.495 1.00 33.12 250 GLU B N 1
ATOM 7353 C CA . GLU B 1 250 ? 2.775 -15.039 51.142 1.00 30.71 250 GLU B CA 1
ATOM 7354 C C . GLU B 1 250 ? 2.988 -15.250 52.637 1.00 33.91 250 GLU B C 1
ATOM 7355 O O . GLU B 1 250 ? 2.113 -14.927 53.450 1.00 33.74 250 GLU B O 1
ATOM 7367 N N . ARG B 1 251 ? 4.135 -15.817 53.015 1.00 32.47 251 ARG B N 1
ATOM 7368 C CA . ARG B 1 251 ? 4.432 -16.028 54.428 1.00 33.33 251 ARG B CA 1
ATOM 7369 C C . ARG B 1 251 ? 4.606 -14.698 55.150 1.00 36.17 251 ARG B C 1
ATOM 7370 O O . ARG B 1 251 ? 4.069 -14.501 56.244 1.00 32.19 251 ARG B O 1
ATOM 7391 N N . ALA B 1 252 ? 5.374 -13.778 54.557 1.00 38.11 252 ALA B N 1
ATOM 7392 C CA . ALA B 1 252 ? 5.547 -12.461 55.162 1.00 34.00 252 ALA B CA 1
ATOM 7393 C C . ALA B 1 252 ? 4.204 -11.780 55.383 1.00 36.73 252 ALA B C 1
ATOM 7394 O O . ALA B 1 252 ? 3.960 -11.187 56.441 1.00 33.21 252 ALA B O 1
ATOM 7401 N N . ALA B 1 253 ? 3.310 -11.869 54.402 1.00 31.31 253 ALA B N 1
ATOM 7402 C CA . ALA B 1 253 ? 2.009 -11.230 54.538 1.00 34.99 253 ALA B CA 1
ATOM 7403 C C . ALA B 1 253 ? 1.162 -11.861 55.636 1.00 40.78 253 ALA B C 1
ATOM 7404 O O . ALA B 1 253 ? 0.198 -11.233 56.084 1.00 39.43 253 ALA B O 1
ATOM 7411 N N . THR B 1 254 ? 1.498 -13.076 56.082 1.00 41.63 254 THR B N 1
ATOM 7412 C CA . THR B 1 254 ? 0.710 -13.774 57.091 1.00 51.07 254 THR B CA 1
ATOM 7413 C C . THR B 1 254 ? 1.271 -13.640 58.500 1.00 36.80 254 THR B C 1
ATOM 7414 O O . THR B 1 254 ? 0.571 -13.973 59.461 1.00 37.34 254 THR B O 1
ATOM 7425 N N . VAL B 1 255 ? 2.504 -13.167 58.651 1.00 35.68 255 VAL B N 1
ATOM 7426 C CA . VAL B 1 255 ? 3.103 -13.004 59.973 1.00 35.00 255 VAL B CA 1
ATOM 7427 C C . VAL B 1 255 ? 3.241 -11.512 60.246 1.00 29.41 255 VAL B C 1
ATOM 7428 O O . VAL B 1 255 ? 4.143 -10.870 59.692 1.00 35.04 255 VAL B O 1
ATOM 7441 N N . PRO B 1 256 ? 2.384 -10.915 61.082 1.00 31.20 256 PRO B N 1
ATOM 7442 C CA . PRO B 1 256 ? 2.438 -9.453 61.252 1.00 29.77 256 PRO B CA 1
ATOM 7443 C C . PRO B 1 256 ? 3.675 -8.956 61.984 1.00 30.12 256 PRO B C 1
ATOM 7444 O O . PRO B 1 256 ? 3.967 -7.755 61.913 1.00 33.11 256 PRO B O 1
ATOM 7455 N N . GLN B 1 257 ? 4.408 -9.823 62.681 1.00 35.86 257 GLN B N 1
ATOM 7456 C CA . GLN B 1 257 ? 5.604 -9.393 63.395 1.00 31.53 257 GLN B CA 1
ATOM 7457 C C . GLN B 1 257 ? 6.800 -9.170 62.477 1.00 33.47 257 GLN B C 1
ATOM 7458 O O . GLN B 1 257 ? 7.855 -8.738 62.958 1.00 30.45 257 GLN B O 1
ATOM 7472 N N . ILE B 1 258 ? 6.674 -9.474 61.185 1.00 29.51 258 ILE B N 1
ATOM 7473 C CA . ILE B 1 258 ? 7.704 -9.142 60.203 1.00 27.66 258 ILE B CA 1
ATOM 7474 C C . ILE B 1 258 ? 7.481 -7.680 59.820 1.00 36.16 258 ILE B C 1
ATOM 7475 O O . ILE B 1 258 ? 6.634 -7.366 58.980 1.00 37.09 258 ILE B O 1
ATOM 7491 N N . GLY B 1 259 ? 8.233 -6.777 60.448 1.00 29.18 259 GLY B N 1
ATOM 7492 C CA . GLY B 1 259 ? 8.149 -5.363 60.162 1.00 32.83 259 GLY B CA 1
ATOM 7493 C C . GLY B 1 259 ? 9.214 -4.898 59.183 1.00 31.34 259 GLY B C 1
ATOM 7494 O O . GLY B 1 259 ? 9.938 -5.688 58.572 1.00 32.20 259 GLY B O 1
ATOM 7498 N N . TYR B 1 260 ? 9.307 -3.575 59.044 1.00 31.16 260 TYR B N 1
ATOM 7499 C CA . TYR B 1 260 ? 10.191 -2.947 58.067 1.00 29.70 260 TYR B CA 1
ATOM 7500 C C . TYR B 1 260 ? 10.621 -1.585 58.591 1.00 35.20 260 TYR B C 1
ATOM 7501 O O . TYR B 1 260 ? 9.779 -0.804 59.041 1.00 33.98 260 TYR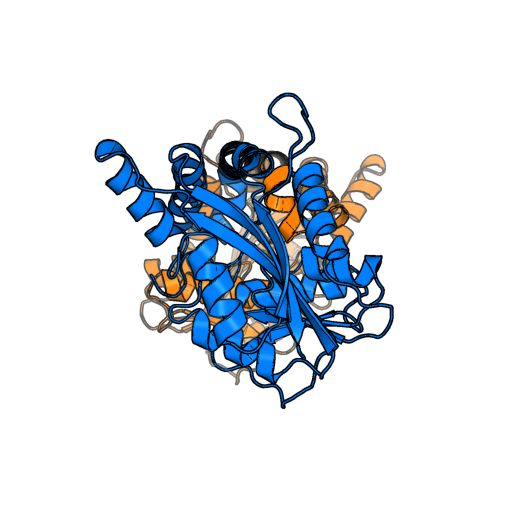 B O 1
ATOM 7519 N N . ALA B 1 261 ? 11.918 -1.290 58.514 1.00 26.29 261 ALA B N 1
ATOM 7520 C CA . ALA B 1 261 ? 12.458 -0.086 59.124 1.00 26.98 261 ALA B CA 1
ATOM 7521 C C . ALA B 1 261 ? 13.456 0.590 58.196 1.00 26.69 261 ALA B C 1
ATOM 7522 O O . ALA B 1 261 ? 14.096 -0.052 57.361 1.00 25.93 261 ALA B O 1
ATOM 7529 N N . LEU B 1 262 ? 13.574 1.906 58.359 1.00 39.26 262 LEU B N 1
ATOM 7530 C CA . LEU B 1 262 ? 14.582 2.715 57.693 1.00 34.33 262 LEU B CA 1
ATOM 7531 C C . LEU B 1 262 ? 15.527 3.286 58.738 1.00 28.71 262 LEU B C 1
ATOM 7532 O O . LEU B 1 262 ? 15.087 3.745 59.796 1.00 30.61 262 LEU B O 1
ATOM 7548 N N . PHE B 1 263 ? 16.824 3.257 58.442 1.00 29.94 263 PHE B N 1
ATOM 7549 C CA . PHE B 1 263 ? 17.835 3.810 59.328 1.00 29.72 263 PHE B CA 1
ATOM 7550 C C . PHE B 1 263 ? 18.739 4.729 58.524 1.00 31.50 263 PHE B C 1
ATOM 7551 O O . PHE B 1 263 ? 19.138 4.396 57.405 1.00 29.76 263 PHE B O 1
ATOM 7568 N N . ALA B 1 264 ? 19.064 5.874 59.100 1.00 28.71 264 ALA B N 1
ATOM 7569 C CA . ALA B 1 264 ? 20.034 6.796 58.526 1.00 29.60 264 ALA B CA 1
ATOM 7570 C C . ALA B 1 264 ? 21.128 7.039 59.550 1.00 29.27 264 ALA B C 1
ATOM 7571 O O . ALA B 1 264 ? 20.844 7.220 60.738 1.00 34.32 264 ALA B O 1
ATOM 7578 N N . ALA B 1 265 ? 22.378 7.024 59.092 1.00 28.92 265 ALA B N 1
ATOM 7579 C CA . ALA B 1 265 ? 23.509 7.218 59.982 1.00 29.82 265 ALA B CA 1
ATOM 7580 C C . ALA B 1 265 ? 24.610 7.975 59.258 1.00 29.60 265 ALA B C 1
ATOM 7581 O O . ALA B 1 265 ? 24.645 8.046 58.027 1.00 31.68 265 ALA B O 1
ATOM 7588 N N . ARG B 1 266 ? 25.529 8.516 60.051 1.00 30.51 266 ARG B N 1
ATOM 7589 C CA . ARG B 1 266 ? 26.663 9.283 59.564 1.00 30.69 266 ARG B CA 1
ATOM 7590 C C . ARG B 1 266 ? 27.903 8.820 60.309 1.00 34.33 266 ARG B C 1
ATOM 7591 O O . ARG B 1 266 ? 27.834 8.513 61.502 1.00 43.97 266 ARG B O 1
ATOM 7612 N N . ARG B 1 267 ? 29.031 8.762 59.609 1.00 35.90 267 ARG B N 1
ATOM 7613 C CA . ARG B 1 267 ? 30.303 8.449 60.244 1.00 34.37 267 ARG B CA 1
ATOM 7614 C C . ARG B 1 267 ? 30.913 9.724 60.814 1.00 35.71 267 ARG B C 1
ATOM 7615 O O . ARG B 1 267 ? 31.005 10.739 60.117 1.00 48.86 267 ARG B O 1
ATOM 7636 N N . SER B 1 268 ? 31.337 9.658 62.074 1.00 44.05 268 SER B N 1
ATOM 7637 C CA . SER B 1 268 ? 31.901 10.800 62.793 1.00 52.90 268 SER B CA 1
ATOM 7638 C C . SER B 1 268 ? 30.801 11.797 63.141 1.00 74.24 268 SER B C 1
ATOM 7639 O O . SER B 1 268 ? 30.808 12.396 64.217 1.00 86.37 268 SER B O 1
#

Foldseek 3Di:
DDLCFQAAPLVDAFFFAPFPPGPDARVVRNVHVLVVLLVQFPDAAAFEEEEEACGLQVSVVVSCVPRNYAYEYEDQDPRSQVSNCVVCVVVVNNVRYHYDYDDLLGGPAAFQQGLEYEYEAHLLLDLCSLSSLLSRLRNHHAFRKYKYKHKEFQDDFPPVLPVLVVLLCDNNNRNDHYHPVVVVVSNVVSQWAWDDKFWSQSGGLVRLVVVLVVLVVCCVVCCVRQPDVRSVSSSSNSVSSNVTSRTTMMMIMITHD/DLLCFCAAPLVDAFFFAPFPVGPDARVVRNVHVLVVLLVQFPDAAAFEEEEEACHLQVSVVVSCVPRNYAYEYEDQDPRSQVSNCVVCVVVVNNVRYHYDYDDLLGGPAAFQQGLEYEYEAHLLLDLCSLSSLLSVLRNHHAFRKYKYKHKEFQDDFPPVLPVLVVLLCRNNSRNDHYHPVVVVVSNVVSQWAWDDKDWSQSGGLVRLVVVLVVLVVCCVVCCVRQNDVRSVSSSSNSVSSNVTSRTTMMMIMITHD

Solvent-accessible surface area: 20186 Å² total; per-residue (Å²): 72,96,101,68,10,34,35,3,8,5,31,16,20,3,1,25,2,76,27,143,129,45,88,19,72,23,34,100,1,12,44,85,0,1,57,44,0,12,82,60,2,99,9,96,169,80,67,67,0,0,2,4,23,3,13,5,0,45,10,0,27,90,0,6,57,90,43,20,1,103,2,17,0,1,7,52,0,69,0,2,13,0,5,0,15,22,27,0,128,87,62,56,46,50,118,69,2,53,10,108,122,6,49,7,51,200,8,67,11,97,95,42,22,0,33,0,0,1,0,12,19,8,1,8,27,19,96,64,4,39,66,0,0,108,20,0,11,68,0,0,129,137,39,3,14,0,0,1,0,0,14,0,47,81,25,124,24,130,126,103,18,84,79,6,21,153,27,2,72,59,15,8,0,5,69,18,15,18,25,43,78,97,0,52,59,30,0,65,87,10,48,6,67,63,76,48,47,31,79,9,10,81,31,0,42,36,0,0,71,80,2,5,102,12,1,139,45,0,30,84,2,2,49,31,10,50,15,152,99,23,17,137,82,24,9,33,21,12,67,74,2,33,85,0,71,35,0,0,0,0,1,0,6,2,102,57,87,113,68,106,62,14,35,33,4,7,5,30,18,38,3,2,27,2,77,26,140,133,42,91,20,70,22,34,99,0,21,62,91,0,3,54,38,0,13,81,61,2,82,9,98,170,82,68,64,0,0,2,1,19,4,15,6,0,52,12,0,17,97,0,7,59,88,41,19,0,102,2,18,0,1,8,78,0,28,1,1,15,3,5,0,19,23,17,1,111,93,60,57,47,51,119,67,2,53,10,107,128,11,57,3,50,201,8,64,12,96,96,40,23,0,31,0,0,1,0,12,20,3,1,7,23,21,98,65,4,44,66,0,0,117,20,0,10,71,0,0,129,140,38,4,5,0,0,0,0,0,13,0,44,80,22,124,25,140,123,117,14,80,117,9,22,151,16,1,72,40,11,7,0,5,56,20,17,16,26,44,78,100,0,54,52,26,0,64,89,9,49,7,73,61,75,44,45,27,80,10,10,82,32,0,43,30,0,0,71,82,2,4,103,10,0,136,44,0,32,81,3,0,39,18,10,50,31,150,94,27,15,163,91,24,10,38,20,13,64,72,2,32,82,0,72,40,0,0,0,0,0,0,6,2,90,58,102

Sequence (514 aa):
SDPFAGLGAGNIHLGYFDGPDDAATLAEAADRLTDQLIARLPVVRDHRVLDVGCGVGKPALRLAGDLGVRVVGVSISEAQIGIANEAARAAGLADRVSFRYADAMRLPFPDASFDGVWAMESLHHMPDRLQALREIARVLRHGGVLSIADFVQLGPVREQDEEALRAFRSGGGVHTLTGIAEYEAEIADAGLTLTSSSDISANVRPSMVRTAEAIRGAADAFLPLMGEEGLRRLIDNFERAATVPQIGYALFAARRSSDPFAGLGAGNIHLGYFDGPDDAATLAEAADRLTDQLIARLPVVRDHRVLDVGCGVGKPALRLAGDLGVRVVGVSISEAQIGIANEAARAAGLADRVSFRYADAMRLPFPDASFDGVWAMESLHHMPDRLQALREIARVLRHGGVLSIADFVQLGPVREQDEEALRAFRSGGGVHTLTGIAEYEAEIADAGLTLTSSSDISANVRPSMVRTAEAIRGAADAFLPLMGEEGLRRLIDNFERAATVPQIGYALFAARRS

Radius of gyration: 24.26 Å; Cα contacts (8 Å, |Δi|>4): 1155; chains: 2; bounding box: 47×56×68 Å

Secondary structure (P-SEA, 3-state):
cccccccccccccccccccccccccaaaaaaaaaaaaaaaccccccbbbbbccccccaaaaaaaaacbbbbbbbcccaaaaaaaaaaaaaacccccbbbbbbcccccccccccccbbbbcccccccccaaaaaaaaaaaccccbbbbbbbbbbcccccccaaaaaaaaaaaacccccccaaaaaaaaaaaccccccccccccccccaaaaaaaaaaaacccccccccaaaaaaaaaaaaaaaaccccccbbbbbbcc/cccccccccccccccccccccccccaaaaaaaaaaaaaaaccccccbbbbbccccccaaaaaaaaacbbbbbbbcccaaaaaaaaaaaaaacccccbbbbbbbccccccccccccbbbbcccccccccaaaaaaaaaaaccccbbbbbbbbbbcccccccaaaaaaaaaaaacccccccaaaaaaaaaaaccccccccccccccccaaaaaaaaaaaacccccccccaaaaaaaaaaaaaaaaccccccbbbbbbcc

Organism: NCBI:txid360723

InterPro domains:
  IPR013216 Methyltransferase type 11 [PF08241] (61-158)
  IPR020803 Polyketide synthase-like, methyltransferase domain [SM00828] (11-256)
  IPR029063 S-adenosyl-L-methionine-dependent methyltransferase superfamily [G3DSA:3.40.50.150] (21-268)
  IPR029063 S-adenosyl-L-methionine-dependent methyltransferase superfamily [SSF53335] (3-254)
  IPR050447 Erg6/SMT methyltransferase [PTHR44068] (31-215)

B-factor: mean 40.11, std 16.18, range [15.94, 143.99]

Nearest PDB structures (foldseek):
  6uvq-assembly1_A  TM=1.004E+00  e=1.662E-61  Actinomadura melliaura
  3bus-assembly1_A  TM=9.519E-01  e=2.114E-38  Lentzea aerocolonigenes
  3bus-assembly2_B  TM=9.541E-01  e=2.872E-37  Lentzea aerocolonigenes
  8zc8-assembly1_B  TM=9.275E-01  e=1.073E-29  Streptomyces caespitosus
  8zc7-assembly1_A  TM=9.165E-01  e=1.061E-28  Streptomyces caespitosus

=== Feature glossary ===
Key to the feature types in this record:

Secondary structure (8-state, DSSP). Secondary structure is the local, repeating backbone conformation. DSSP classifies it into eight states by reading the hydrogen-bond network: three helix types (H, G, I), two β types (E, B), two non-regular types (T, S), and unstructured coil (-).

Backbone torsions (φ/ψ). Backbone dihedral angles. Every residue except chain termini has a φ (preceding-C → N → Cα → C) and a ψ (N → Cα → C → next-N). They are reported in degrees following the IUPAC sign convention. Secondary structure is essentially a statement about which (φ, ψ) basin each residue occupies.

Predicted aligned error. Predicted Aligned Error (PAE) is an AlphaFold confidence matrix: entry (i, j) is the expected error in the position of residue j, in ångströms, when the prediction is superimposed on the true structure at residue i. Low PAE within a block of residues means that block is internally rigid and well-predicted; high PAE between two blocks means their relative placement is uncertain even if each block individually is confident.

B-factor. B-factor (Debye–Waller factor) reflects atomic displacement in the crystal lattice. It is an experimental observable (units Å²), not a prediction; low values mean the atom is pinned down, high values mean it moves or is heterogeneous across the crystal.

Secondary structure (3-state, P-SEA). Three-state secondary structure (P-SEA) collapses the eight DSSP classes into helix (a), strand (b), and coil (c). P-SEA assigns these from Cα geometry alone — distances and angles — without requiring backbone oxygens, so it works on any Cα trace.

Sequence. Primary structure: the covalent order of the twenty standard amino acids along the backbone. Two proteins with the same sequence will (almost always) fold to the same structure; two with 30% identity often share a fold but not the details.

pLDDT. pLDDT is the predicted lDDT-Cα score: AlphaFold's confidence that the local environment of each residue (all inter-atomic distances within 15 Å) is correctly placed. It is a per-residue number between 0 and 100, with higher meaning more reliable.

InterPro / GO / CATH / organism. Functional annotations link the protein to curated databases. InterPro entries identify conserved domains and families by matching the sequence against member-database signatures (Pfam, PROSITE, CDD, …). Gene Ontology (GO) terms describe molecular function, biological process, and cellular component in a controlled vocabulary. CATH places the structure in a hierarchical fold classification (Class/Architecture/Topology/Homologous-superfamily). The organism is the source species.

Contact-map, Ramachandran, and PAE plots. Three di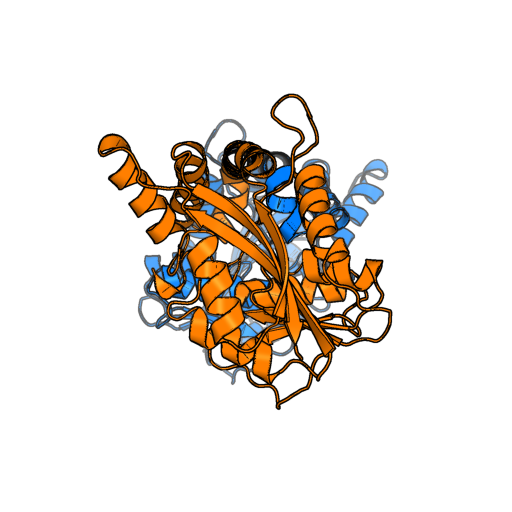agnostic plots accompany the record. The Cα contact map visualizes the tertiary structure as a 2D adjacency matrix (8 Å cutoff, sequence-local contacts suppressed). The Ramachandran plot shows the distribution of backbone (φ, ψ) torsions, with points in the α and β basins reflecting secondary structure content. The PAE plot shows AlphaFold's inter-residue confidence as a color matrix.

mmCIF coordinates. The mmCIF table is the protein's shape written out atom by atom. For each backbone N, Cα, C, and carbonyl O, it records an (x, y, z) coordinate triple in Å plus the residue type, chain letter, and residue number.

Radius of gyration, Cα contacts, bounding box. Three whole-structure scalars: the radius of gyration (RMS distance of Cα from centroid, in Å), the count of Cα–Cα contacts (pairs closer than 8 Å and separated by more than four residues in sequence — i.e. tertiary, not local, contacts), and the bounding-box dimensions. Together they distinguish compact globular folds from extended fibres or disordered chains.

Foldseek 3Di. The Foldseek 3Di string encodes local tertiary geometry as a 20-letter alphabet — one character per residue — derived from the relative positions of nearby Cα atoms. Unlike the amino-acid sequence, 3Di is a direct function of the 3D structure, so two proteins with the same fold have similar 3Di strings even at low sequence identity.

Rendered structure images. Six rendered views show the 3D structure from the faces of a cube — i.e. along ±x, ±y, ±z. Rendering representation is drawn randomly per protein from cartoon (secondary-structure ribbons), sticks (backbone bonds), or molecular surface; coloring is either N→C rainbow (blue at the N-terminus through red at the C-terminus) or one color per chain.

Nearest PDB structures. The Foldseek neighbor list gives the closest experimentally determined structures in the PDB, ranked by structural alignment. TM-score near 1 means near-identical fold; near 0.3 means only rough topology match. This is how one finds what a novel AlphaFold prediction most resembles in the solved-structure universe.

Solvent-accessible surface area. SASA measures how much of the protein is reachable by solvent. It is computed by rolling a water-sized probe over the atomic surface and summing the exposed area (Å²). Per-residue SASA distinguishes core (buried, low SASA) from surface (exposed, high SASA) residues; total SASA is a whole-molecule size measure.